Protein 3HF5 (pdb70)

Organism: Pseudomonas reinekei (NCBI:txid395598)

Solvent-accessible surface area: 21986 Å² total; per-residue (Å²): 185,134,124,132,104,22,14,130,34,64,11,12,0,33,0,4,13,20,29,161,112,16,62,108,129,57,2,94,121,27,0,34,56,10,59,116,72,9,84,79,8,40,9,28,67,79,19,28,4,2,25,22,63,20,65,46,96,115,35,81,3,89,83,23,104,18,42,122,3,10,0,1,0,3,2,15,0,57,36,115,113,72,60,81,70,6,66,126,14,113,98,12,107,53,7,56,106,25,3,110,122,0,13,18,68,16,3,5,0,42,15,81,26,27,64,131,126,124,98,98,81,29,18,118,23,59,9,10,0,38,0,3,12,22,15,68,101,20,63,102,127,58,2,94,104,16,0,32,51,8,67,113,68,8,84,74,7,52,11,27,66,68,16,33,3,3,23,22,66,20,67,49,88,127,28,71,7,87,71,23,107,19,43,128,4,9,0,2,1,3,2,14,0,58,38,131,126,73,69,91,62,5,64,127,14,107,82,19,110,54,9,62,92,24,4,113,119,0,16,3,35,20,3,8,0,43,11,79,34,29,86,203,73,112,64,53,26,11,0,32,0,3,11,21,23,164,100,15,67,112,89,60,1,80,91,20,0,28,51,8,68,114,87,9,85,81,9,53,10,25,109,87,16,27,5,2,28,22,66,21,70,48,84,107,10,115,19,36,69,22,107,19,44,133,5,10,0,2,1,3,2,24,0,56,38,138,119,68,75,112,64,6,76,104,13,119,97,15,102,51,10,36,96,23,2,105,125,0,10,18,67,5,3,7,0,42,15,70,36,20,81,124,152,37,52,24,9,0,31,0,4,10,11,19,27,105,10,36,95,75,95,0,78,108,35,0,32,51,9,66,117,87,8,86,82,8,52,12,28,106,83,18,14,2,2,6,17,63,19,73,42,88,114,12,126,13,85,78,20,97,17,38,118,4,9,0,2,1,2,2,30,0,52,37,127,117,68,59,97,73,4,67,130,15,109,101,19,97,52,10,38,98,22,3,106,138,0,12,18,17,4,3,5,0,40,14,73,43,20,115

Foldseek 3Di:
DVVVLQVQFWKKKKFFDWAPPDDLVVLVVLQVVLQVLCPPQFQWDDKDKAFDPDDDQPPVDHGDDPDDTTMMMMTGGNDPVSVVRNVVDPSVVVSVVSVVNTTNDMDMDGDHDDD/DVVVVLQVQFWKKKKFFDWAPPDDLVVLVVLQVVLQVLCPPQFQWDDKDKDFDDDDDCPDPPHGDDPDDTTMMMMTGGNDVVSVVVNVPGVSVVVSVVSVVNTGNDMDMDGDGDDD/DLAWWKKKKFFDWDPPDDLVVLVVLQVVLQVLCPPQFQWPHKDKAFDPDDDQPPVPHGDDPDDTTMMMMTIGSDPVSVVRNVPDPSNVVSVVSVVNTTPDMDMDTDDDDD/DAWWKKKKFFDWDPVDDLVVLVVLQVVLQVLCPPQFQWDHKDKDFDPDDDCPDVPHGDDPDDTGMMMMTIGGDPVSVVRNVPDPSNVVSVVSVVNTTNDMDMDTDDDDD

Radius of gyration: 27.33 Å; Cα contacts (8 Å, |Δi|>4): 936; chains: 4; bounding box: 85×46×42 Å

B-factor: mean 17.56, std 9.24, range [3.86, 61.83]

Nearest PDB structures (foldseek):
  3hf5-assembly2_C  TM=1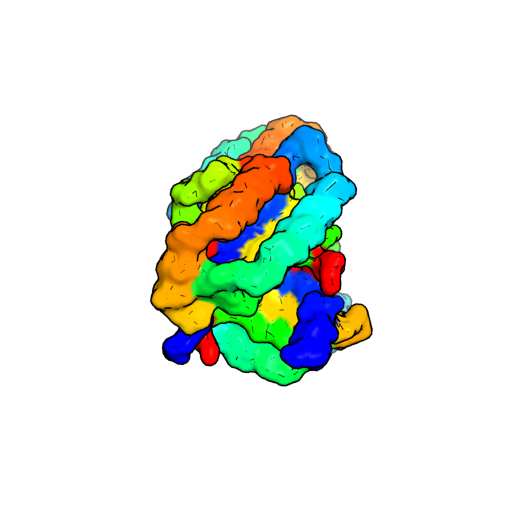.009E+00  e=4.134E-24  Pseudomonas reinekei
  3hfk-assembly1_A  TM=9.813E-01  e=2.871E-22  Pseudomonas reinekei
  3hfk-assembly1_D  TM=1.004E+00  e=9.127E-22  Pseudomonas reinekei
  2ifx-assembly1_A  TM=9.616E-01  e=2.102E-15  Cupriavidus necator
  1r6y-assembly1_A  TM=6.857E-01  e=2.831E-05  Escherichia coli

Sequence (450 aa):
QFEKIEGRRMIRILLYLLLVKPESSMSHEQFRRKECVVHFQMSAGMMPGLHKYEEVRLVAGNPTTDDTTHHVVPYLDVGRIDAIIGECWFASEEEQYQVYMMESSDIIRKKAWFEHGKKYFIGQLKPFVTEEELVPQFEKIEGRMIRIILLYLLLVKPESMSHHEQFRRKKECVVHFQMSAGMMPGLHKYEEVRLLVAGNPTDTHHVPYLDVGRIDAIIGECWFASEEEQYQVYMMESDIIRRKAWFEHGKYFIGQLKPFVTEEELVEGRMIRILLYLLLVKPESMSHEQFRRKKECVVHFQMSAGMMPGLHKKYEVRLVAGNPTDTHVPYLDVGRIDAIGECWFASEEEQQYQVYMMESDIRKAWFEHGKYFIGQLKPFVTEELVGRMIRILLYLLLVKPESMSHHEEQQFRRKECVVHFQQMSAGMMPGLHKYEVRRLVAGNPTDTHVPYLDVGRIDAIIGECWFASEEEQYQVYMESDIIRKAWFEHGKYFIGQLLKPFVTEELV

InterPro domains:
  IPR011008 Dimeric alpha-beta barrel [SSF54909] (1-106)
  IPR018566 4-Methylmuconolactone methyl-isomerase [PF09448] (1-106)

CATH classification: 3.30.70.100

Structure (mmCIF, N/CA/C/O backbone):
data_3HF5
#
_entry.id   3HF5
#
_cell.length_a   81.760
_cell.length_b   84.000
_cell.length_c   150.050
_cell.angle_alpha   90.00
_cell.angle_beta   90.00
_cell.angle_gamma   90.00
#
_symmetry.space_group_name_H-M   'C 2 2 21'
#
loop_
_entity.id
_entity.type
_entity.pdbx_description
1 polymer '4-methylmuconolactone methylisomerase'
2 non-polymer '[(2S)-3-methyl-5-oxo-2,5-dihydrofuran-2-yl]acetic acid'
3 water water
#
loop_
_atom_site.group_PDB
_atom_site.id
_atom_site.type_symbol
_atom_site.label_atom_id
_atom_site.label_alt_id
_atom_site.label_comp_id
_atom_site.label_asym_id
_atom_site.label_entity_id
_atom_site.label_seq_id
_atom_site.pdbx_PDB_ins_code
_atom_site.Cartn_x
_atom_site.Cartn_y
_atom_site.Cartn_z
_atom_site.occupancy
_atom_site.B_iso_or_equiv
_atom_site.auth_seq_id
_atom_site.auth_comp_id
_atom_site.auth_asym_id
_atom_site.auth_atom_id
_atom_site.pdbx_PDB_model_num
ATOM 1 N N . GLN A 1 2 ? 36.366 35.780 16.069 1.00 29.89 -7 GLN A N 1
ATOM 2 C CA . GLN A 1 2 ? 36.272 35.243 14.670 1.00 27.93 -7 GLN A CA 1
ATOM 3 C C . GLN A 1 2 ? 36.313 33.695 14.609 1.00 25.09 -7 GLN A C 1
ATOM 4 O O . GLN A 1 2 ? 35.520 33.124 13.870 1.00 24.76 -7 GLN A O 1
ATOM 10 N N . PHE A 1 3 ? 37.247 33.045 15.325 1.00 22.74 -6 PHE A N 1
ATOM 11 C CA . PHE A 1 3 ? 37.140 31.603 15.610 1.00 20.26 -6 PHE A CA 1
ATOM 12 C C . PHE A 1 3 ? 35.747 31.124 16.038 1.00 18.65 -6 PHE A C 1
ATOM 13 O O . PHE A 1 3 ? 35.202 30.227 15.412 1.00 15.56 -6 PHE A O 1
ATOM 21 N N . GLU A 1 4 ? 35.200 31.670 17.112 1.00 19.28 -5 GLU A N 1
ATOM 22 C CA . GLU A 1 4 ? 33.893 31.236 17.578 1.00 19.64 -5 GLU A CA 1
ATOM 23 C C . GLU A 1 4 ? 32.798 31.444 16.528 1.00 17.73 -5 GLU A C 1
ATOM 24 O O . GLU A 1 4 ? 31.910 30.588 16.323 1.00 16.42 -5 GLU A O 1
ATOM 30 N N . LYS A 1 5 ? 32.880 32.560 15.808 1.00 17.77 -4 LYS A N 1
ATOM 31 C CA . LYS A 1 5 ? 31.955 32.810 14.744 1.00 17.12 -4 LYS A CA 1
ATOM 32 C C . LYS A 1 5 ? 32.011 31.754 13.618 1.00 16.85 -4 LYS A C 1
ATOM 33 O O . LYS A 1 5 ? 30.989 31.278 13.141 1.00 16.83 -4 LYS A O 1
ATOM 39 N N . ILE A 1 6 ? 33.227 31.394 13.177 1.00 15.32 -3 ILE A N 1
ATOM 40 C CA . ILE A 1 6 ? 33.387 30.417 12.105 1.00 14.84 -3 ILE A CA 1
ATOM 41 C C . ILE A 1 6 ? 33.018 29.025 12.594 1.00 12.66 -3 ILE A C 1
ATOM 42 O O . ILE A 1 6 ? 32.373 28.292 11.897 1.00 12.53 -3 ILE A O 1
ATOM 47 N N . GLU A 1 7 ? 33.396 28.742 13.841 1.00 12.63 -2 GLU A N 1
ATOM 48 C CA . GLU A 1 7 ? 32.981 27.491 14.472 1.00 14.38 -2 GLU A CA 1
ATOM 49 C C . GLU A 1 7 ? 31.464 27.342 14.510 1.00 14.13 -2 GLU A C 1
ATOM 50 O O . GLU A 1 7 ? 30.912 26.277 14.222 1.00 13.78 -2 GLU A O 1
ATOM 56 N N . GLY A 1 8 ? 30.763 28.424 14.847 1.00 12.86 -1 GLY A N 1
ATOM 57 C CA . GLY A 1 8 ? 29.312 28.364 14.905 1.00 14.24 -1 GLY A CA 1
ATOM 58 C C . GLY A 1 8 ? 28.627 28.069 13.594 1.00 13.26 -1 GLY A C 1
ATOM 59 O O . GLY A 1 8 ? 27.526 27.546 13.545 1.00 13.60 -1 GLY A O 1
ATOM 60 N N A ARG A 1 9 ? 29.264 28.406 12.459 0.50 13.74 0 ARG A N 1
ATOM 61 N N B ARG A 1 9 ? 29.354 28.412 12.516 0.50 13.22 0 ARG A N 1
ATOM 62 C CA A ARG A 1 9 ? 28.674 28.093 11.153 0.50 14.14 0 ARG A CA 1
ATOM 63 C CA B ARG A 1 9 ? 28.948 28.216 11.137 0.50 13.48 0 ARG A CA 1
ATOM 64 C C A ARG A 1 9 ? 29.077 26.737 10.546 0.50 13.93 0 ARG A C 1
ATOM 65 C C B ARG A 1 9 ? 29.274 26.844 10.507 0.50 13.05 0 ARG A C 1
ATOM 66 O O A ARG A 1 9 ? 28.649 26.391 9.416 0.50 14.48 0 ARG A O 1
ATOM 67 O O B ARG A 1 9 ? 28.994 26.582 9.338 0.50 14.48 0 ARG A O 1
ATOM 82 N N . MET A 1 10 ? 29.871 25.951 11.290 1.00 11.85 1 MET A N 1
ATOM 83 C CA . MET A 1 10 ? 30.222 24.585 10.843 1.00 11.48 1 MET A CA 1
ATOM 84 C C . MET A 1 10 ? 28.992 23.712 10.641 1.00 10.61 1 MET A C 1
ATOM 85 O O . MET A 1 10 ? 27.919 24.080 11.131 1.00 11.69 1 MET A O 1
ATOM 90 N N . ILE A 1 11 ? 29.143 22.546 10.026 1.00 11.08 2 ILE A N 1
ATOM 91 C CA . ILE A 1 11 ? 28.136 21.522 10.019 1.00 10.17 2 ILE A CA 1
ATOM 92 C C . ILE A 1 11 ? 27.941 21.107 11.480 1.00 9.11 2 ILE A C 1
ATOM 93 O O . ILE A 1 11 ? 28.906 20.672 12.119 1.00 10.29 2 ILE A O 1
ATOM 98 N N . ARG A 1 12 ? 26.732 21.210 11.996 1.00 9.37 3 ARG A N 1
ATOM 99 C CA . ARG A 1 12 ? 26.441 20.883 13.401 1.00 9.30 3 ARG A CA 1
ATOM 100 C C . ARG A 1 12 ? 25.258 19.969 13.460 1.00 9.95 3 ARG A C 1
ATOM 101 O O . ARG A 1 12 ? 24.220 20.187 12.769 1.00 12.77 3 ARG A O 1
ATOM 109 N N . ILE A 1 13 ? 25.402 18.931 14.259 1.00 8.34 4 ILE A N 1
ATOM 110 C CA . ILE A 1 13 ? 24.317 17.974 14.494 1.00 8.52 4 ILE A CA 1
ATOM 111 C C . ILE A 1 13 ? 24.083 17.902 15.989 1.00 8.91 4 ILE A C 1
ATOM 112 O O . ILE A 1 13 ? 25.023 17.646 16.738 1.00 9.44 4 ILE A O 1
ATOM 117 N N A LEU A 1 14 ? 22.829 18.102 16.400 0.50 8.40 5 LEU A N 1
ATOM 118 N N B LEU A 1 14 ? 22.868 18.224 16.423 0.50 8.48 5 LEU A N 1
ATOM 119 C CA A LEU A 1 14 ? 22.396 18.148 17.798 0.50 8.25 5 LEU A CA 1
ATOM 120 C CA B LEU A 1 14 ? 22.506 18.120 17.828 0.50 8.31 5 LEU A CA 1
ATOM 121 C C A LEU A 1 14 ? 21.622 16.888 18.104 0.50 9.00 5 LEU A C 1
ATOM 122 C C B LEU A 1 14 ? 21.779 16.784 18.032 0.50 8.68 5 LEU A C 1
ATOM 123 O O A LEU A 1 14 ? 20.667 16.591 17.372 0.50 8.10 5 LEU A O 1
ATOM 124 O O B LEU A 1 14 ? 21.110 16.258 17.131 0.50 7.71 5 LEU A O 1
ATOM 133 N N . TYR A 1 15 ? 21.924 16.213 19.208 1.00 8.74 6 TYR A N 1
ATOM 134 C CA . TYR A 1 15 ? 21.284 14.937 19.506 1.00 9.23 6 TYR A CA 1
ATOM 135 C C . TYR A 1 15 ? 20.566 15.009 20.858 1.00 9.67 6 TYR A C 1
ATOM 136 O O . TYR A 1 15 ? 21.136 15.459 21.874 1.00 10.82 6 TYR A O 1
ATOM 145 N N . LEU A 1 16 ? 19.317 14.507 20.855 1.00 9.03 7 LEU A N 1
ATOM 146 C CA . LEU A 1 16 ? 18.614 14.204 22.138 1.00 10.21 7 LEU A CA 1
ATOM 147 C C . LEU A 1 16 ? 18.888 12.758 22.485 1.00 10.20 7 LEU A C 1
ATOM 148 O O . LEU A 1 16 ? 18.644 11.889 21.624 1.00 11.04 7 LEU A O 1
ATOM 153 N N A LEU A 1 17 ? 19.414 12.506 23.694 0.50 9.22 8 LEU A N 1
ATOM 154 N N B LEU A 1 17 ? 19.340 12.485 23.707 0.50 9.75 8 LEU A N 1
ATOM 155 C CA A LEU A 1 17 ? 19.744 11.141 24.182 0.50 10.17 8 LEU A CA 1
ATOM 156 C CA B LEU A 1 17 ? 19.663 11.099 24.095 0.50 10.79 8 LEU A CA 1
ATOM 157 C C A LEU A 1 17 ? 18.732 10.741 25.251 0.50 10.48 8 LEU A C 1
ATOM 158 C C B LEU A 1 17 ? 18.848 10.681 25.288 0.50 10.80 8 LEU A C 1
ATOM 159 O O A LEU A 1 17 ? 18.412 11.533 26.141 0.50 10.87 8 LEU A O 1
ATOM 160 O O B LEU A 1 17 ? 18.822 11.376 26.312 0.50 9.92 8 LEU A O 1
ATOM 169 N N . VAL A 1 18 ? 18.245 9.506 25.151 1.00 12.06 9 VAL A N 1
ATOM 170 C CA . VAL A 1 18 ? 17.470 8.921 26.266 1.00 13.46 9 VAL A CA 1
ATOM 171 C C . VAL A 1 18 ? 18.271 7.679 26.721 1.00 14.31 9 VAL A C 1
ATOM 172 O O . VAL A 1 18 ? 18.714 6.879 25.915 1.00 13.17 9 VAL A O 1
ATOM 176 N N . LYS A 1 19 ? 18.474 7.506 28.026 1.00 14.20 10 LYS A N 1
ATOM 177 C CA . LYS A 1 19 ? 19.236 6.345 28.515 1.00 14.09 10 LYS A CA 1
ATOM 178 C C . LYS A 1 19 ? 18.434 5.048 28.340 1.00 13.82 10 LYS A C 1
ATOM 179 O O . LYS A 1 19 ? 17.204 5.103 28.242 1.00 13.19 10 LYS A O 1
ATOM 185 N N . PRO A 1 20 ? 19.151 3.920 28.300 1.00 13.77 11 PRO A N 1
ATOM 186 C CA . PRO A 1 20 ? 18.439 2.638 28.316 1.00 15.78 11 PRO A CA 1
ATOM 187 C C . PRO A 1 20 ? 17.537 2.521 29.546 1.00 16.17 11 PRO A C 1
ATOM 188 O O . PRO A 1 20 ? 17.905 2.958 30.644 1.00 14.24 11 PRO A O 1
ATOM 192 N N . GLU A 1 21 ? 16.358 1.980 29.349 1.00 16.58 12 GLU A N 1
ATOM 193 C CA . GLU A 1 21 ? 15.355 1.922 30.400 1.00 18.84 12 GLU A CA 1
ATOM 194 C C . GLU A 1 21 ? 15.905 1.311 31.684 1.00 19.58 12 GLU A C 1
ATOM 195 O O . GLU A 1 21 ? 15.563 1.782 32.794 1.00 22.02 12 GLU A O 1
ATOM 201 N N . SER A 1 22 ? 16.753 0.296 31.521 1.00 18.97 13 SER A N 1
ATOM 202 C CA A SER A 1 22 ? 17.228 -0.411 32.688 0.50 19.49 13 SER A CA 1
ATOM 203 C CA B SER A 1 22 ? 17.325 -0.512 32.579 0.50 19.81 13 SER A CA 1
ATOM 204 C C . SER A 1 22 ? 18.533 0.116 33.258 1.00 19.75 13 SER A C 1
ATOM 205 O O . SER A 1 22 ? 18.935 -0.311 34.315 1.00 20.10 13 SER A O 1
ATOM 210 N N 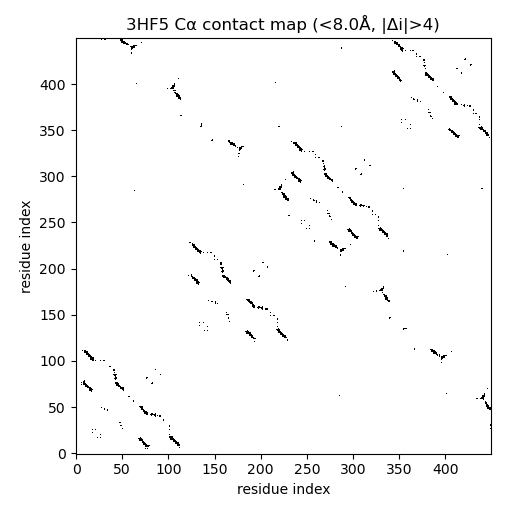. MET A 1 23 ? 19.199 1.062 32.593 1.00 15.49 14 MET A N 1
ATOM 211 C CA . MET A 1 23 ? 20.458 1.600 33.100 1.00 14.30 14 MET A CA 1
ATOM 212 C C . MET A 1 23 ? 20.158 2.656 34.159 1.00 11.80 14 MET A C 1
ATOM 213 O O . MET A 1 23 ? 19.278 3.491 33.985 1.00 13.44 14 MET A O 1
ATOM 218 N N . SER A 1 24 ? 20.919 2.637 35.265 1.00 11.73 15 SER A N 1
ATOM 219 C CA . SER A 1 24 ? 20.695 3.655 36.264 1.00 11.59 15 SER A CA 1
ATOM 220 C C . SER A 1 24 ? 21.148 5.042 35.773 1.00 11.55 15 SER A C 1
ATOM 221 O O . SER A 1 24 ? 22.010 5.150 34.915 1.00 11.10 15 SER A O 1
ATOM 224 N N . HIS A 1 25 ? 20.574 6.071 36.340 1.00 10.79 16 HIS A N 1
ATOM 225 C CA . HIS A 1 25 ? 21.082 7.416 36.078 1.00 11.45 16 HIS A CA 1
ATOM 226 C C . HIS A 1 25 ? 22.538 7.586 36.431 1.00 13.12 16 HIS A C 1
ATOM 227 O O . HIS A 1 25 ? 23.312 8.228 35.669 1.00 14.17 16 HIS A O 1
ATOM 234 N N . GLU A 1 26 ? 22.967 6.950 37.507 1.00 13.92 17 GLU A N 1
ATOM 235 C CA . GLU A 1 26 ? 24.356 7.011 37.990 1.00 15.17 17 GLU A CA 1
ATOM 236 C C . GLU A 1 26 ? 25.280 6.463 36.897 1.00 13.23 17 GLU A C 1
ATOM 237 O O . GLU A 1 26 ? 26.312 7.057 36.569 1.00 14.81 17 GLU A O 1
ATOM 243 N N . GLN A 1 27 ? 24.881 5.345 36.327 1.00 12.69 18 GLN A N 1
ATOM 244 C CA . GLN A 1 27 ? 25.734 4.725 35.327 1.00 12.87 18 GLN A CA 1
ATOM 245 C C . GLN A 1 27 ? 25.692 5.547 34.040 1.00 11.75 18 GLN A C 1
ATOM 246 O O . GLN A 1 27 ? 26.760 5.819 33.469 1.00 13.54 18 GLN A O 1
ATOM 252 N N . PHE A 1 28 ? 24.500 5.948 33.613 1.00 11.34 19 PHE A N 1
ATOM 253 C CA . PHE A 1 28 ? 24.385 6.784 32.393 1.00 11.50 19 PHE A CA 1
ATOM 254 C C . PHE A 1 28 ? 25.290 8.012 32.472 1.00 12.25 19 PHE A C 1
ATOM 255 O O . PHE A 1 28 ? 25.972 8.333 31.462 1.00 11.26 19 PHE A O 1
ATOM 263 N N . ARG A 1 29 ? 25.366 8.694 33.602 1.00 12.04 20 ARG A N 1
ATOM 264 C CA A ARG A 1 29 ? 26.229 9.856 33.669 0.50 13.47 20 ARG A CA 1
ATOM 265 C CA B ARG A 1 29 ? 26.262 9.849 33.733 0.50 13.57 20 ARG A CA 1
ATOM 266 C C . ARG A 1 29 ? 27.694 9.454 33.439 1.00 13.96 20 ARG A C 1
ATOM 267 O O . ARG A 1 29 ? 28.439 10.121 32.705 1.00 13.64 20 ARG A O 1
ATOM 282 N N . LYS A 1 30 ? 28.122 8.355 34.049 1.00 13.04 21 LYS A N 1
ATOM 283 C CA . LYS A 1 30 ? 29.463 7.883 33.853 1.00 13.51 21 LYS A CA 1
ATOM 284 C C . LYS A 1 30 ? 29.731 7.540 32.400 1.00 12.45 21 LYS A C 1
ATOM 285 O O . LYS A 1 30 ? 30.809 7.877 31.875 1.00 13.35 21 LYS A O 1
ATOM 291 N N . GLU A 1 31 ? 28.756 6.941 31.727 1.00 12.60 22 GLU A N 1
ATOM 292 C CA . GLU A 1 31 ? 28.924 6.523 30.307 1.00 13.12 22 GLU A CA 1
ATOM 293 C C . GLU A 1 31 ? 28.954 7.778 29.394 1.00 12.67 22 GLU A C 1
ATOM 294 O O . GLU A 1 31 ? 29.651 7.763 28.394 1.00 12.73 22 GLU A O 1
ATOM 300 N N . CYS A 1 32 ? 28.254 8.837 29.777 1.00 11.62 23 CYS A N 1
ATOM 301 C CA . CYS A 1 32 ? 28.365 10.097 28.987 1.00 11.67 23 CYS A CA 1
ATOM 302 C C . CYS A 1 32 ? 29.778 10.621 29.041 1.00 12.25 23 CYS A C 1
ATOM 303 O O . CYS A 1 32 ? 30.296 11.062 28.009 1.00 11.32 23 CYS A O 1
ATOM 306 N N . VAL A 1 33 ? 30.419 10.620 30.216 1.00 12.44 24 VAL A N 1
ATOM 307 C CA . VAL A 1 33 ? 31.801 11.049 30.392 1.00 12.81 24 VAL A CA 1
ATOM 308 C C . VAL A 1 33 ? 32.725 10.163 29.587 1.00 13.06 24 VAL A C 1
ATOM 309 O O . VAL A 1 33 ? 33.600 10.695 28.869 1.00 14.45 24 VAL A O 1
ATOM 313 N N . VAL A 1 34 ? 32.546 8.845 29.623 1.00 12.88 25 VAL A N 1
ATOM 314 C CA . VAL A 1 34 ? 33.366 7.933 28.808 1.00 14.28 25 VAL A CA 1
ATOM 315 C C . VAL A 1 34 ? 33.177 8.327 27.337 1.00 13.69 25 VAL A C 1
ATOM 316 O O . VAL A 1 34 ? 34.157 8.382 26.585 1.00 13.11 25 VAL A O 1
ATOM 320 N N . HIS A 1 35 ? 31.954 8.625 26.915 1.00 11.50 26 HIS A N 1
ATOM 321 C CA . HIS A 1 35 ? 31.693 8.882 25.503 1.00 12.10 26 HIS A CA 1
ATOM 322 C C . HIS A 1 35 ? 32.397 10.166 25.082 1.00 12.75 26 HIS A C 1
ATOM 323 O O . HIS A 1 35 ? 32.952 10.239 23.946 1.00 12.71 26 HIS A O 1
ATOM 330 N N . PHE A 1 36 ? 32.445 11.159 25.959 1.00 11.81 27 PHE A N 1
ATOM 331 C CA . PHE A 1 36 ? 33.231 12.349 25.653 1.00 13.21 27 PHE A CA 1
ATOM 332 C C . PHE A 1 36 ? 34.711 12.002 25.557 1.00 14.72 27 PHE A C 1
ATOM 333 O O . PHE A 1 36 ? 35.405 12.502 24.640 1.00 13.74 27 PHE A O 1
ATOM 341 N N . GLN A 1 37 ? 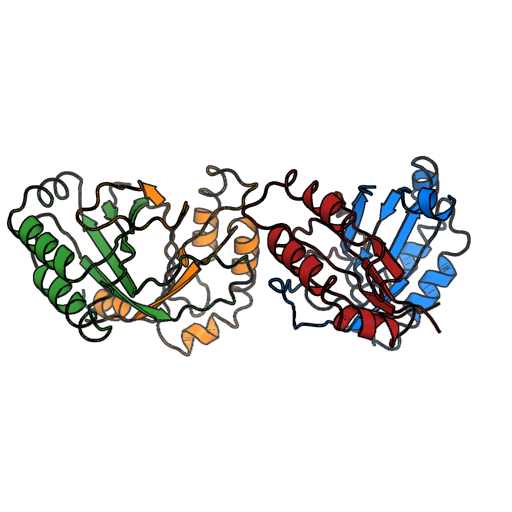35.224 11.226 26.516 1.00 14.63 28 GLN A N 1
ATOM 342 C CA . GLN A 1 37 ? 36.657 10.908 26.485 1.00 14.93 28 GLN A CA 1
ATOM 343 C C . GLN A 1 37 ? 37.013 10.196 25.185 1.00 15.76 28 GLN A C 1
ATOM 344 O O . GLN A 1 37 ? 38.104 10.451 24.625 1.00 16.27 28 GLN A O 1
ATOM 350 N N . MET A 1 38 ? 36.130 9.340 24.700 1.00 14.38 29 MET A N 1
ATOM 351 C CA . MET A 1 38 ? 36.342 8.568 23.483 1.00 16.73 29 MET A CA 1
ATOM 352 C C . MET A 1 38 ? 36.346 9.437 22.247 1.00 17.67 29 MET A C 1
ATOM 353 O O . MET A 1 38 ? 36.897 9.047 21.213 1.00 19.80 29 MET A O 1
ATOM 358 N N . SER A 1 39 ? 35.74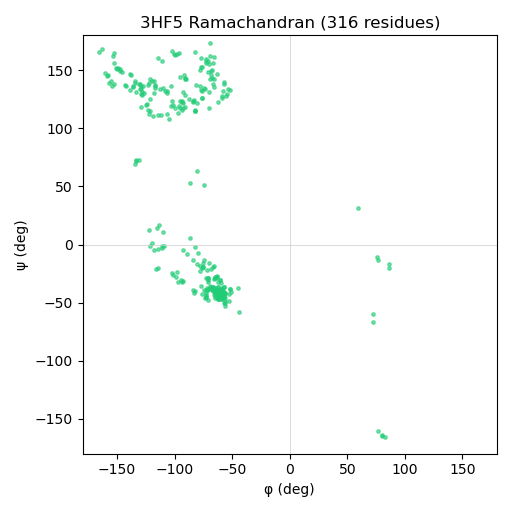4 10.623 22.356 1.00 16.80 30 SER A N 1
ATOM 359 C CA . SER A 1 39 ? 35.640 11.510 21.207 1.00 16.06 30 SER A CA 1
ATOM 360 C C . SER A 1 39 ? 36.999 12.165 20.937 1.00 17.59 30 SER A C 1
ATOM 361 O O . SER A 1 39 ? 37.172 12.734 19.840 1.00 16.90 30 SER A O 1
ATOM 364 N N . ALA A 1 40 ? 37.908 12.185 21.918 1.00 17.87 31 ALA A N 1
ATOM 365 C CA . ALA A 1 40 ? 39.191 12.876 21.759 1.00 18.32 31 ALA A CA 1
ATOM 366 C C . ALA A 1 40 ? 39.942 12.291 20.574 1.00 19.24 31 ALA A C 1
ATOM 367 O O . ALA A 1 40 ? 40.115 11.071 20.448 1.00 19.88 31 ALA A O 1
ATOM 369 N N . GLY A 1 41 ? 40.362 13.198 19.683 1.00 17.71 32 GLY A N 1
ATOM 370 C CA . GLY A 1 41 ? 41.175 12.805 18.548 1.00 19.77 32 GLY A CA 1
ATOM 371 C C . GLY A 1 41 ? 40.444 12.104 17.422 1.00 19.13 32 GLY A C 1
ATOM 372 O O . GLY A 1 41 ? 41.081 11.612 16.491 1.00 21.78 32 GLY A O 1
ATOM 373 N N A MET A 1 42 ? 39.102 12.068 17.487 0.50 17.46 33 MET A N 1
ATOM 374 N N B MET A 1 42 ? 39.111 12.070 17.495 0.50 18.42 33 MET A N 1
ATOM 375 C CA A MET A 1 42 ? 38.207 11.427 16.511 0.50 16.69 33 MET A CA 1
ATOM 376 C CA B MET A 1 42 ? 38.299 11.418 16.496 0.50 18.58 33 MET A CA 1
ATOM 377 C C A MET A 1 42 ? 38.454 12.023 15.104 0.50 17.87 33 MET A C 1
ATOM 378 C C B MET A 1 42 ? 38.568 12.045 15.132 0.50 18.63 33 MET A C 1
ATOM 379 O O A MET A 1 42 ? 38.216 13.207 14.898 0.50 16.36 33 MET A O 1
ATOM 380 O O B MET A 1 42 ? 38.420 13.268 14.980 0.50 17.34 33 MET A O 1
ATOM 389 N N . PRO A 1 43 ? 38.945 11.215 14.138 1.00 18.55 34 PRO A N 1
ATOM 390 C CA . PRO A 1 43 ? 39.133 11.713 12.763 1.00 18.48 34 PRO A CA 1
ATOM 391 C C . PRO A 1 43 ? 37.905 12.462 12.231 1.00 15.92 34 PRO A C 1
ATOM 392 O O . PRO A 1 43 ? 36.775 11.968 12.320 1.00 16.56 34 PRO A O 1
ATOM 396 N N . GLY A 1 44 ? 38.150 13.659 11.702 1.00 14.41 35 GLY A N 1
ATOM 397 C CA . GLY A 1 44 ? 37.090 14.432 11.061 1.00 13.57 35 GLY A CA 1
ATOM 398 C C . GLY A 1 44 ? 36.252 15.312 11.968 1.00 12.08 35 GLY A C 1
ATOM 399 O O . GLY A 1 44 ? 35.555 16.213 11.454 1.00 11.81 35 GLY A O 1
ATOM 400 N N . LEU A 1 45 ? 36.309 15.048 13.271 1.00 11.29 36 LEU A N 1
ATOM 401 C CA . LEU A 1 45 ? 35.428 15.764 14.221 1.00 9.59 36 LEU A CA 1
ATOM 402 C C . LEU A 1 45 ? 36.127 16.998 14.716 1.00 10.75 36 LEU A C 1
ATOM 403 O O . LEU A 1 45 ? 37.277 16.933 15.215 1.00 12.68 36 LEU A O 1
ATOM 408 N N . HIS A 1 46 ? 35.485 18.158 14.642 1.00 8.48 37 HIS A N 1
ATOM 409 C CA . HIS A 1 46 ? 36.057 19.327 15.220 1.00 7.58 37 HIS A CA 1
ATOM 410 C C . HIS A 1 46 ? 35.775 19.466 16.705 1.00 9.12 37 HIS A C 1
ATOM 411 O O . HIS A 1 46 ? 36.624 19.938 17.437 1.00 11.77 37 HIS A O 1
ATOM 418 N N . LYS A 1 47 ? 34.566 19.122 17.146 1.00 9.09 38 LYS A N 1
ATOM 419 C CA . LYS A 1 47 ? 34.162 19.316 18.573 1.00 9.55 38 LYS A CA 1
ATOM 420 C C . LYS A 1 47 ? 33.022 18.375 18.835 1.00 9.08 38 LYS A C 1
ATOM 421 O O . LYS A 1 47 ? 32.156 18.143 17.983 1.00 8.41 38 LYS A O 1
ATOM 427 N N . TYR A 1 48 ? 32.999 17.851 20.070 1.00 9.23 39 TYR A N 1
ATOM 428 C CA . TYR A 1 48 ? 31.885 17.091 20.617 1.00 8.59 39 TYR A CA 1
ATOM 429 C C . TYR A 1 48 ? 31.592 17.692 21.974 1.00 9.45 39 TYR A C 1
ATOM 430 O O . TYR A 1 48 ? 32.501 18.016 22.747 1.00 11.29 39 TYR A O 1
ATOM 439 N N A GLU A 1 49 ? 30.306 17.773 22.314 0.50 8.22 40 GLU A N 1
ATOM 440 N N B GLU A 1 49 ? 30.288 17.866 22.267 0.50 8.39 40 GLU A N 1
ATOM 441 C CA A GLU A 1 49 ? 29.910 18.189 23.645 0.50 9.02 40 GLU A CA 1
ATOM 442 C CA B GLU A 1 49 ? 29.754 18.254 23.595 0.50 9.26 40 GLU A CA 1
ATOM 443 C C A GLU A 1 49 ? 28.742 17.312 24.045 0.50 8.38 40 GLU A C 1
ATOM 444 C C B GLU A 1 49 ? 28.719 17.230 24.026 0.50 8.52 40 GLU A C 1
ATOM 445 O O A GLU A 1 49 ? 27.868 16.998 23.228 0.50 8.50 40 GLU A O 1
ATOM 446 O O B GLU A 1 49 ? 27.892 16.751 23.225 0.50 8.64 40 GLU A O 1
ATOM 457 N N . VAL A 1 50 ? 28.712 16.925 25.327 1.00 9.00 41 VAL A N 1
ATOM 458 C CA . VAL A 1 50 ? 27.591 16.191 25.913 1.00 9.51 41 VAL A CA 1
ATOM 459 C C . VAL A 1 50 ? 27.301 16.780 27.276 1.00 8.36 41 VAL A C 1
ATOM 460 O O . VAL A 1 50 ? 28.188 17.132 28.049 1.00 9.61 41 VAL A O 1
ATOM 464 N N . ARG A 1 51 ? 26.001 16.926 27.500 1.00 9.17 42 ARG A N 1
ATOM 465 C CA . ARG A 1 51 ? 25.510 17.555 28.734 1.00 8.99 42 ARG A CA 1
ATOM 466 C C . ARG A 1 51 ? 24.322 16.777 29.226 1.00 9.17 42 ARG A C 1
ATOM 467 O O . ARG A 1 51 ? 23.573 16.219 28.462 1.00 9.97 42 ARG A O 1
ATOM 475 N N . LEU A 1 52 ? 24.162 16.709 30.571 1.00 10.25 43 LEU A N 1
ATOM 476 C CA . LEU A 1 52 ? 22.931 16.125 31.128 1.00 11.38 43 LEU A CA 1
ATOM 477 C C . LEU A 1 52 ? 21.752 17.098 31.055 1.00 10.14 43 LEU A C 1
ATOM 478 O O . LEU A 1 52 ? 21.996 18.304 31.064 1.00 11.52 43 LEU A O 1
ATOM 483 N N . VAL A 1 53 ? 20.528 16.604 30.931 1.00 10.40 44 VAL A N 1
ATOM 484 C CA . VAL A 1 53 ? 19.343 17.431 31.167 1.00 11.27 44 VAL A CA 1
ATOM 485 C C . VAL A 1 53 ? 19.121 17.453 32.696 1.00 13.39 44 VAL A C 1
ATOM 486 O O . VAL A 1 53 ? 18.873 16.375 33.285 1.00 16.04 44 VAL A O 1
ATOM 490 N N . ALA A 1 54 ? 19.251 18.618 33.325 1.00 13.48 45 ALA A N 1
ATOM 491 C CA . ALA A 1 54 ? 19.155 18.761 34.806 1.00 15.56 45 ALA A CA 1
ATOM 492 C C . ALA A 1 54 ? 17.806 19.229 35.165 1.00 18.18 45 ALA A C 1
ATOM 493 O O . ALA A 1 54 ? 17.375 19.021 36.343 1.00 20.66 45 ALA A O 1
ATOM 495 N N . GLY A 1 55 ? 17.145 19.949 34.287 1.00 17.70 46 GLY A N 1
ATOM 496 C CA . GLY A 1 55 ? 15.811 20.429 34.632 1.00 18.98 46 GLY A CA 1
ATOM 497 C C . GLY A 1 55 ? 14.908 20.649 33.445 1.00 18.38 46 GLY A C 1
ATOM 498 O O . GLY A 1 55 ? 15.357 20.858 32.282 1.00 15.32 46 GLY A O 1
ATOM 499 N N . ASN A 1 56 ? 13.627 20.596 33.722 1.00 19.75 47 ASN A N 1
ATOM 500 C CA . ASN A 1 56 ? 12.602 20.668 32.721 1.00 22.27 47 ASN A CA 1
ATOM 501 C C . ASN A 1 56 ? 11.546 21.703 33.121 1.00 23.38 47 ASN A C 1
ATOM 502 O O . ASN A 1 56 ? 10.431 21.305 33.500 1.00 23.95 47 ASN A O 1
ATOM 507 N N . PRO A 1 57 ? 11.880 23.000 33.044 1.00 24.38 48 PRO A N 1
ATOM 508 C CA . PRO A 1 57 ? 10.904 23.996 33.547 1.00 26.36 48 PRO A CA 1
ATOM 509 C C . PRO A 1 57 ? 9.659 23.964 32.656 1.00 28.71 48 PRO A C 1
ATOM 510 O O . PRO A 1 57 ? 9.757 23.877 31.440 1.00 28.69 48 PRO A O 1
ATOM 514 N N A THR A 1 58 ? 8.530 23.793 33.340 0.50 30.37 49 THR A N 1
ATOM 515 N N B THR A 1 58 ? 8.483 24.214 33.233 0.50 30.06 49 THR A N 1
ATOM 516 C CA A THR A 1 58 ? 7.292 23.273 32.774 0.50 31.87 49 THR A CA 1
ATOM 517 C CA B THR A 1 58 ? 7.257 24.211 32.414 0.50 31.25 49 THR A CA 1
ATOM 518 C C A THR A 1 58 ? 6.356 24.455 32.633 0.50 32.79 49 THR A C 1
ATOM 519 C C B THR A 1 58 ? 6.499 25.545 32.315 0.50 32.07 49 THR A C 1
ATOM 520 O O A THR A 1 58 ? 5.350 24.416 31.914 0.50 32.77 49 THR A O 1
ATOM 521 O O B THR A 1 58 ? 5.442 25.608 31.685 0.50 32.57 49 THR A O 1
ATOM 528 N N A ASP A 1 59 ? 6.743 25.519 33.325 0.50 33.67 50 ASP A N 1
ATOM 529 N N B ASP A 1 59 ? 7.017 26.610 32.921 0.50 32.71 50 ASP A N 1
ATOM 530 C CA A ASP A 1 59 ? 5.990 26.748 33.418 0.50 34.22 50 ASP A CA 1
ATOM 531 C CA B ASP A 1 59 ? 6.313 27.901 32.834 0.50 33.95 50 ASP A CA 1
ATOM 532 C C A ASP A 1 59 ? 6.349 27.655 32.244 0.50 34.37 50 ASP A C 1
ATOM 533 C C B ASP A 1 59 ? 6.745 28.711 31.604 0.50 33.51 50 ASP A C 1
ATOM 534 O O A ASP A 1 59 ? 7.118 28.612 32.404 0.50 34.60 50 ASP A O 1
ATOM 535 O O B ASP A 1 59 ? 7.245 29.831 31.734 0.50 34.31 50 ASP A O 1
ATOM 544 N N A THR A 1 60 ? 5.829 27.356 31.057 0.50 33.65 51 THR A N 1
ATOM 545 N N B THR A 1 60 ? 6.524 28.143 30.421 0.50 33.52 51 THR A N 1
ATOM 546 C CA A THR A 1 60 ? 6.170 28.188 29.912 0.50 33.19 51 THR A CA 1
ATOM 547 C CA B THR A 1 60 ? 7.026 28.716 29.160 0.50 32.92 51 THR A CA 1
ATOM 548 C C A THR A 1 60 ? 5.119 29.256 29.577 0.50 32.50 51 THR A C 1
ATOM 549 C C B THR A 1 60 ? 6.435 30.093 28.766 0.50 32.61 51 THR A C 1
ATOM 550 O O A THR A 1 60 ? 3.922 29.072 29.799 0.50 33.43 51 THR A O 1
ATOM 551 O O B THR A 1 60 ? 7.132 30.925 28.197 0.50 32.83 51 THR A O 1
ATOM 558 N N A HIS A 1 61 ? 5.622 30.381 29.084 0.50 31.68 52 HIS A N 1
ATOM 559 N N B HIS A 1 61 ? 5.163 30.341 29.065 0.50 31.79 52 HIS A N 1
ATOM 560 C CA A HIS A 1 61 ? 4.865 31.506 28.552 0.50 29.90 52 HIS A CA 1
ATOM 561 C CA B HIS A 1 61 ? 4.525 31.602 28.649 0.50 30.34 52 HIS A CA 1
ATOM 562 C C A HIS A 1 61 ? 4.130 31.072 27.279 0.50 29.05 52 HIS A C 1
ATOM 563 C C B HIS A 1 61 ? 4.098 31.525 27.179 0.50 29.22 52 HIS A C 1
ATOM 564 O O A HIS A 1 61 ? 2.955 31.383 27.047 0.50 29.06 52 HIS A O 1
ATOM 565 O O B HIS A 1 61 ? 3.454 32.422 26.659 0.50 28.96 52 HIS A O 1
ATOM 578 N N A VAL A 1 62 ? 4.876 30.346 26.462 0.50 27.44 53 VAL A N 1
ATOM 579 N N B VAL A 1 62 ? 4.526 30.469 26.506 0.50 27.48 53 VAL A N 1
ATOM 580 C CA A VAL A 1 62 ? 4.442 29.792 25.199 0.50 25.71 53 VAL A CA 1
ATOM 581 C CA B VAL A 1 62 ? 3.946 30.075 25.241 0.50 26.10 53 VAL A CA 1
ATOM 582 C C A VAL A 1 62 ? 3.828 28.402 25.466 0.50 24.05 53 VAL A C 1
ATOM 583 C C B VAL A 1 62 ? 3.731 28.575 25.441 0.50 24.29 53 VAL A C 1
ATOM 584 O O A VAL A 1 62 ? 4.242 27.721 26.415 0.50 22.85 53 VAL A O 1
ATOM 585 O O B VAL A 1 62 ? 4.339 27.982 26.337 0.50 24.04 53 VAL A O 1
ATOM 592 N N . PRO A 1 63 ? 2.836 27.953 24.651 1.00 23.30 54 PRO A N 1
ATOM 593 C CA . PRO A 1 63 ? 2.384 26.585 24.936 1.00 21.73 54 PRO A CA 1
ATOM 594 C C . PRO A 1 63 ? 3.503 25.539 25.052 1.00 22.36 54 PRO A C 1
ATOM 595 O O . PRO A 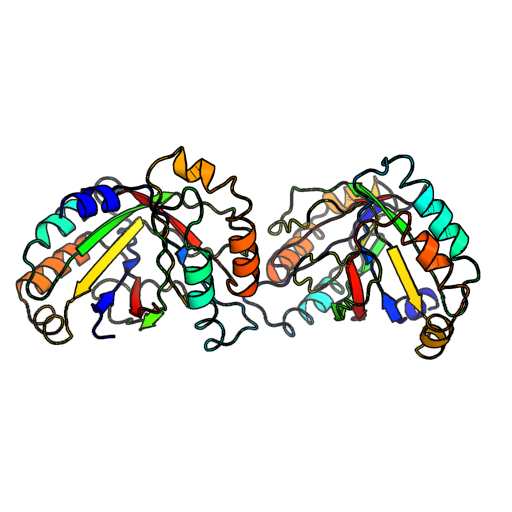1 63 ? 4.505 25.555 24.283 1.00 19.48 54 PRO A O 1
ATOM 599 N N . TYR A 1 64 ? 3.402 24.671 26.048 1.00 22.68 55 TYR A N 1
ATOM 600 C CA . TYR A 1 64 ? 4.493 23.782 26.374 1.00 23.42 55 TYR A CA 1
ATOM 601 C C . TYR A 1 64 ? 4.536 22.623 25.393 1.00 23.61 55 TYR A C 1
ATOM 602 O O . TYR A 1 64 ? 3.494 22.066 25.039 1.00 25.37 55 TYR A O 1
ATOM 611 N N . LEU A 1 65 ? 5.729 22.243 24.912 1.00 21.90 56 LEU A N 1
ATOM 612 C CA . LEU A 1 65 ? 5.866 21.067 24.055 1.00 22.09 56 LEU A CA 1
ATOM 61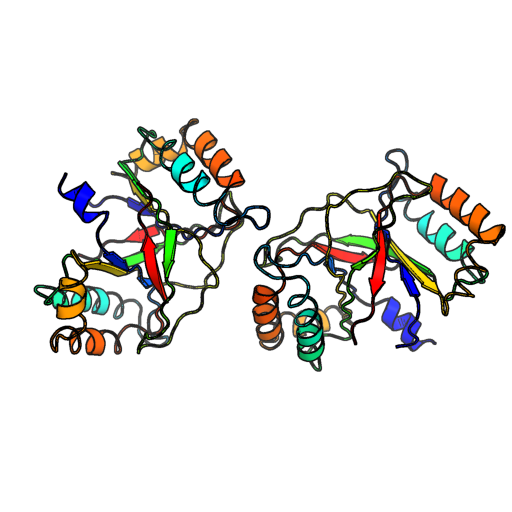3 C C . LEU A 1 65 ? 6.389 19.892 24.889 1.00 22.19 56 LEU A C 1
ATOM 614 O O . LEU A 1 65 ? 7.497 19.955 25.435 1.00 24.08 56 LEU A O 1
ATOM 619 N N . ASP A 1 66 ? 5.628 18.808 24.954 1.00 25.75 57 ASP A N 1
ATOM 620 C CA . ASP A 1 66 ? 6.030 17.629 25.727 1.00 25.98 57 ASP A CA 1
ATOM 621 C C . ASP A 1 66 ? 6.702 16.688 24.750 1.00 25.46 57 ASP A C 1
ATOM 622 O O . ASP A 1 66 ? 6.145 16.335 23.732 1.00 26.14 57 ASP A O 1
ATOM 627 N N . VAL A 1 67 ? 7.935 16.328 25.053 1.00 24.82 58 VAL A N 1
ATOM 628 C CA . VAL A 1 67 ? 8.684 15.397 24.225 1.00 24.58 58 VAL A CA 1
ATOM 629 C C . VAL A 1 67 ? 9.106 14.202 25.066 1.00 25.24 58 VAL A C 1
ATOM 630 O O . VAL A 1 67 ? 9.961 13.420 24.669 1.00 26.64 58 VAL A O 1
ATOM 634 N N . GLY A 1 68 ? 8.528 14.082 26.252 1.00 24.77 59 GLY A N 1
ATOM 635 C CA . GLY A 1 68 ? 8.932 12.975 27.125 1.00 24.03 59 GLY A CA 1
ATOM 636 C C . GLY A 1 68 ? 10.231 13.313 27.825 1.00 22.93 59 GLY A C 1
ATOM 637 O O . GLY A 1 68 ? 10.646 14.492 27.878 1.00 24.70 59 GLY A O 1
ATOM 638 N N . ARG A 1 69 ? 10.870 12.300 28.391 1.00 20.91 60 ARG A N 1
ATOM 639 C CA . ARG A 1 69 ? 12.057 12.516 29.215 1.00 20.25 60 ARG A CA 1
ATOM 640 C C . ARG A 1 69 ? 13.274 12.382 28.320 1.00 19.27 60 ARG A C 1
ATOM 641 O O . ARG A 1 69 ? 13.505 11.365 27.651 1.00 20.28 60 ARG A O 1
ATOM 649 N N . ILE A 1 70 ? 14.072 13.450 28.282 1.00 15.00 61 ILE A N 1
ATOM 650 C CA . ILE A 1 70 ? 15.356 13.404 27.590 1.00 13.75 61 ILE A CA 1
ATOM 651 C C . ILE A 1 70 ? 16.382 13.465 28.677 1.00 11.86 61 ILE A C 1
ATOM 652 O O . ILE A 1 70 ? 16.319 14.323 29.572 1.00 13.84 61 ILE A O 1
ATOM 657 N N . ASP A 1 71 ? 17.384 12.605 28.567 1.00 11.07 62 ASP A N 1
ATOM 658 C CA . ASP A 1 71 ? 18.420 12.519 29.603 1.00 10.56 62 ASP A CA 1
ATOM 659 C C . ASP A 1 71 ? 19.712 13.285 29.363 1.00 10.03 62 ASP A C 1
ATOM 660 O O . ASP A 1 71 ? 20.341 13.743 30.317 1.00 11.12 62 ASP A O 1
ATOM 665 N N . ALA A 1 72 ? 20.111 13.409 28.068 1.00 9.78 63 ALA A N 1
ATOM 666 C CA . ALA A 1 72 ? 21.303 14.183 27.776 1.00 8.68 63 ALA A CA 1
ATOM 667 C C . ALA A 1 72 ? 21.140 14.774 26.377 1.00 8.12 63 ALA A C 1
ATOM 668 O O . ALA A 1 72 ? 20.284 14.386 25.582 1.00 8.82 63 ALA A O 1
ATOM 670 N N A ILE A 1 73 ? 22.031 15.713 26.088 0.50 8.36 64 ILE A N 1
ATOM 671 N N B ILE A 1 73 ? 21.973 15.792 26.150 0.50 8.35 64 ILE A N 1
ATOM 672 C CA A ILE A 1 73 ? 22.065 16.422 24.805 0.50 8.66 64 ILE A CA 1
ATOM 673 C CA B ILE A 1 73 ? 22.131 16.476 24.864 0.50 8.24 64 ILE A CA 1
ATOM 674 C C A ILE A 1 73 ? 23.483 16.395 24.308 0.50 7.34 64 ILE A C 1
ATOM 675 C C B ILE A 1 73 ? 23.550 16.236 24.359 0.50 6.96 64 ILE A C 1
ATOM 676 O O A ILE A 1 73 ? 24.383 16.873 25.017 0.50 7.52 64 ILE A O 1
ATOM 677 O O B ILE A 1 73 ? 24.536 16.378 25.095 0.50 7.61 64 ILE A O 1
ATOM 686 N N . GLY A 1 74 ? 23.667 15.856 23.090 1.00 7.99 65 GLY A N 1
ATOM 687 C CA . GLY A 1 74 ? 25.014 15.770 22.469 1.00 8.88 65 GLY A CA 1
ATOM 688 C C . GLY A 1 74 ? 25.067 16.704 21.304 1.00 7.82 65 GLY A C 1
ATOM 689 O O . GLY A 1 74 ? 24.045 17.077 20.748 1.00 8.63 65 GLY A O 1
ATOM 690 N N . GLU A 1 75 ? 26.284 17.051 20.879 1.00 7.65 66 GLU A N 1
ATOM 691 C CA . GLU A 1 75 ? 26.387 17.891 19.673 1.00 7.65 66 GLU A CA 1
ATOM 692 C C . GLU A 1 75 ? 27.749 17.686 19.059 1.00 7.26 66 GLU A C 1
ATOM 693 O O . GLU A 1 75 ? 28.762 17.600 19.794 1.00 8.52 66 GLU A O 1
ATOM 699 N N . CYS A 1 76 ? 27.774 17.598 17.735 1.00 7.19 67 CYS A N 1
ATOM 700 C CA . CYS A 1 76 ? 28.993 17.449 16.948 1.00 8.24 67 CYS A CA 1
ATOM 701 C C . CYS A 1 76 ? 29.116 18.586 15.983 1.00 7.49 67 CYS A C 1
ATOM 702 O O . CYS A 1 76 ? 28.146 19.005 15.393 1.00 8.26 67 CYS A O 1
ATOM 705 N N . TRP A 1 77 ? 30.363 19.035 15.799 1.00 7.97 68 TRP A N 1
ATOM 706 C CA . TRP A 1 77 ? 30.764 20.072 14.817 1.00 7.09 68 TRP A CA 1
ATOM 707 C C . TRP A 1 77 ? 31.725 19.432 13.813 1.00 8.47 68 TRP A C 1
ATOM 708 O O . TRP A 1 77 ? 32.733 18.781 14.253 1.00 9.26 68 TRP A O 1
ATOM 719 N N . PHE A 1 78 ? 31.519 19.691 12.531 1.00 8.01 69 PHE A N 1
ATOM 720 C CA . PHE A 1 78 ? 32.457 19.229 11.467 1.00 8.51 69 PHE A CA 1
ATOM 721 C C . PHE A 1 78 ? 32.782 20.424 10.654 1.00 8.04 69 PHE A C 1
ATOM 722 O O . PHE A 1 78 ? 31.908 21.192 10.238 1.00 9.16 69 PHE A O 1
ATOM 730 N N . ALA A 1 79 ? 34.086 20.627 10.419 1.00 8.49 70 ALA A N 1
ATOM 731 C CA . ALA A 1 79 ? 34.556 21.846 9.773 1.00 8.69 70 ALA A CA 1
ATOM 732 C C . ALA A 1 79 ? 34.309 21.930 8.275 1.00 10.97 70 ALA A C 1
ATOM 733 O O . ALA A 1 79 ? 34.351 23.043 7.724 1.00 13.65 70 ALA A O 1
ATOM 735 N N . SER A 1 80 ? 34.011 20.809 7.655 1.00 11.95 71 SER A N 1
ATOM 736 C CA . SER A 1 80 ? 33.786 20.795 6.198 1.00 13.05 71 SER A CA 1
ATOM 737 C C . SER A 1 80 ? 33.110 19.511 5.806 1.00 14.19 71 SER A C 1
ATOM 738 O O . SER A 1 80 ? 33.055 18.534 6.585 1.00 12.50 71 SER A O 1
ATOM 741 N N A GLU A 1 81 ? 32.611 19.452 4.568 0.50 15.63 72 GLU A N 1
ATOM 742 N N B GLU A 1 81 ? 32.657 19.498 4.560 0.50 15.10 72 GLU A N 1
ATOM 743 C CA A GLU A 1 81 ? 32.056 18.190 4.075 0.50 16.85 72 GLU A CA 1
ATOM 744 C CA B GLU A 1 81 ? 32.093 18.310 3.976 0.50 16.14 72 GLU A CA 1
ATOM 745 C C A GLU A 1 81 ? 33.136 17.104 4.005 0.50 16.17 72 GLU A C 1
ATOM 746 C C B GLU A 1 81 ? 33.107 17.161 3.957 0.50 15.71 72 GLU A C 1
ATOM 747 O O A GLU A 1 81 ? 32.862 15.944 4.345 0.50 16.57 72 GLU A O 1
ATOM 748 O O B GLU A 1 81 ? 32.756 16.027 4.316 0.50 16.38 72 GLU A O 1
ATOM 759 N N . GLU A 1 82 ? 34.353 17.461 3.599 1.00 16.88 73 GLU A N 1
ATOM 760 C CA . GLU A 1 82 ? 35.425 16.439 3.508 1.00 15.54 73 GLU A CA 1
ATOM 761 C C . GLU A 1 82 ? 35.718 15.844 4.904 1.00 15.65 73 GLU A C 1
ATOM 762 O O . GLU A 1 82 ? 35.994 14.656 5.036 1.00 15.36 73 GLU A O 1
ATOM 768 N N . GLN A 1 83 ? 35.635 16.674 5.928 1.00 14.60 74 GLN A N 1
ATOM 769 C CA . GLN A 1 83 ? 35.957 16.208 7.273 1.00 14.21 74 GLN A CA 1
ATOM 770 C C . GLN A 1 83 ? 34.842 15.333 7.784 1.00 14.53 74 GLN A C 1
ATOM 771 O O . GLN A 1 83 ? 35.097 14.316 8.417 1.00 13.41 74 GLN A O 1
ATOM 777 N N . TYR A 1 84 ? 33.600 15.695 7.499 1.00 13.04 75 TYR A N 1
ATOM 778 C CA . TYR A 1 84 ? 32.495 14.878 7.845 1.00 16.19 75 TYR A CA 1
ATOM 779 C C . TYR A 1 84 ? 32.667 13.505 7.212 1.00 16.85 75 TYR A C 1
ATOM 780 O O . TYR A 1 84 ? 32.444 12.507 7.868 1.00 16.17 75 TYR A O 1
ATOM 789 N N . GLN A 1 85 ? 33.119 13.480 5.950 1.00 16.68 76 GLN A N 1
ATOM 790 C CA . GLN A 1 85 ? 33.365 12.168 5.289 1.00 17.34 76 GLN A CA 1
ATOM 791 C C . GLN A 1 85 ? 34.490 11.352 5.922 1.00 15.65 76 GLN A C 1
ATOM 792 O O . GLN A 1 85 ? 34.322 10.156 6.080 1.00 17.86 76 GLN A O 1
ATOM 798 N N . VAL A 1 86 ? 35.589 11.973 6.336 1.00 15.92 77 VAL A N 1
ATOM 799 C CA . VAL A 1 86 ? 36.664 11.312 7.042 1.00 17.16 77 VAL A CA 1
ATOM 800 C C . VAL A 1 86 ? 36.055 10.637 8.305 1.00 17.50 77 VAL A C 1
ATOM 801 O O . VAL A 1 86 ? 36.270 9.455 8.556 1.00 18.82 77 VAL A O 1
ATOM 805 N N . TYR A 1 87 ? 35.294 11.411 9.072 1.00 16.34 78 TYR A N 1
ATOM 806 C CA . TYR A 1 87 ? 34.558 10.862 10.222 1.00 16.78 78 TYR A CA 1
ATOM 807 C C . TYR A 1 87 ? 33.636 9.725 9.859 1.00 17.32 78 TYR A C 1
ATOM 808 O O . TYR A 1 87 ? 33.725 8.664 10.488 1.00 18.58 78 TYR A O 1
ATOM 817 N N . MET A 1 88 ? 32.751 9.901 8.891 1.00 17.81 79 MET A N 1
ATOM 818 C CA A MET A 1 88 ? 31.821 8.839 8.497 0.50 20.76 79 MET A CA 1
ATOM 819 C CA B MET A 1 88 ? 31.831 8.835 8.479 0.50 20.88 79 MET A CA 1
ATOM 820 C C . MET A 1 88 ? 32.526 7.544 8.072 1.00 22.27 79 MET A C 1
ATOM 821 O O . MET A 1 88 ? 31.975 6.445 8.258 1.00 23.38 79 MET A O 1
ATOM 830 N N . GLU A 1 89 ? 33.732 7.653 7.518 1.00 23.29 80 GLU A N 1
ATOM 831 C CA . GLU A 1 89 ? 34.443 6.443 7.071 1.00 25.64 80 GLU A CA 1
ATOM 832 C C . GLU A 1 89 ? 35.324 5.807 8.143 1.00 26.12 80 GLU A C 1
ATOM 833 O O . GLU A 1 89 ? 35.800 4.688 7.951 1.00 27.04 80 GLU A O 1
ATOM 839 N N A SER A 1 90 ? 35.543 6.511 9.246 0.50 25.44 81 SER A N 1
ATOM 840 N N B SER A 1 90 ? 35.526 6.495 9.269 0.50 26.00 81 SER A N 1
ATOM 841 C CA A SER A 1 90 ? 36.508 6.098 10.234 0.50 25.50 81 SER A CA 1
ATOM 842 C CA B SER A 1 90 ? 36.535 6.106 10.250 0.50 26.69 81 SER A CA 1
ATOM 843 C C A SER A 1 90 ? 36.086 4.864 11.042 0.50 26.15 81 SER A C 1
ATOM 844 C C B SER A 1 90 ? 36.176 4.948 11.191 0.50 26.77 81 SER A C 1
ATOM 845 O O A SER A 1 90 ? 34.936 4.749 11.499 0.50 25.83 81 SER A O 1
ATOM 846 O O B SER A 1 90 ? 35.177 4.974 11.917 0.50 26.33 81 SER A O 1
ATOM 851 N N . ASP A 1 91 ? 37.034 3.936 11.190 1.00 27.37 82 ASP A N 1
ATOM 852 C CA . ASP A 1 91 ? 36.894 2.802 12.109 1.00 28.40 82 ASP A CA 1
ATOM 853 C C . ASP A 1 91 ? 36.765 3.258 13.547 1.00 27.18 82 ASP A C 1
ATOM 854 O O . ASP A 1 91 ? 36.040 2.638 14.325 1.00 27.30 82 ASP A O 1
ATOM 859 N N A ILE A 1 92 ? 37.477 4.337 13.874 0.50 26.01 83 ILE A N 1
ATOM 860 N N B ILE A 1 92 ? 37.457 4.348 13.900 0.50 27.20 83 ILE A N 1
ATOM 861 C CA A ILE A 1 92 ? 37.473 4.913 15.221 0.50 24.20 83 ILE A CA 1
ATOM 862 C CA B ILE A 1 92 ? 37.431 4.859 15.287 0.50 26.58 83 ILE A CA 1
ATOM 863 C C A ILE A 1 92 ? 36.095 5.465 15.624 0.50 23.95 83 ILE A C 1
ATOM 864 C C B ILE A 1 92 ? 36.119 5.558 15.668 0.50 25.29 83 ILE A C 1
ATOM 865 O O A ILE A 1 92 ? 35.667 5.308 16.780 0.50 22.75 83 ILE A O 1
ATOM 866 O O B ILE A 1 92 ? 35.767 5.598 16.861 0.50 24.22 83 ILE A O 1
ATOM 875 N N . ARG A 1 93 ? 35.401 6.088 14.669 1.00 23.43 84 ARG A N 1
ATOM 876 C CA . ARG A 1 93 ? 34.010 6.531 14.867 1.00 22.09 84 ARG A CA 1
ATOM 877 C C . ARG A 1 93 ? 33.140 5.286 15.071 1.00 22.70 84 ARG A C 1
ATOM 878 O O . ARG A 1 93 ? 32.225 5.265 15.894 1.00 20.31 84 ARG A O 1
ATOM 886 N N A LYS A 1 94 ? 33.426 4.237 14.307 0.50 22.21 85 LYS A N 1
ATOM 887 N N B LYS A 1 94 ? 33.445 4.232 14.319 0.50 22.43 85 LYS A N 1
ATOM 888 C CA A LYS A 1 94 ? 32.615 3.033 14.394 0.50 22.38 85 LYS A CA 1
ATOM 889 C CA B LYS A 1 94 ? 32.633 3.034 14.405 0.50 22.86 85 LYS A CA 1
ATOM 890 C C A LYS A 1 94 ? 32.710 2.420 15.800 0.50 21.91 85 LYS A C 1
ATOM 891 C C B LYS A 1 94 ? 32.704 2.444 15.813 0.50 22.16 85 LYS A C 1
ATOM 892 O O A LYS A 1 94 ? 31.713 1.985 16.347 0.50 22.71 85 LYS A O 1
ATOM 893 O O B LYS A 1 94 ? 31.700 2.023 16.362 0.50 22.86 85 LYS A O 1
ATOM 904 N N . ALA A 1 95 ? 33.889 2.485 16.408 1.00 22.45 86 ALA A N 1
ATOM 905 C CA . ALA A 1 95 ? 34.086 1.984 17.773 1.00 21.92 86 ALA A CA 1
ATOM 906 C C . ALA A 1 95 ? 33.353 2.926 18.776 1.00 21.49 86 ALA A C 1
ATOM 907 O O . ALA A 1 95 ? 32.782 2.494 19.781 1.00 22.36 86 ALA A O 1
ATOM 909 N N . TRP A 1 96 ? 33.360 4.226 18.501 1.00 19.52 87 TRP A N 1
ATOM 910 C CA . TRP A 1 96 ? 32.674 5.182 19.369 1.00 17.05 87 TRP A CA 1
ATOM 911 C C . TRP A 1 96 ? 31.201 4.880 19.360 1.00 16.54 87 TRP A C 1
ATOM 912 O O . TRP A 1 96 ? 30.506 4.844 20.417 1.00 16.86 87 TRP A O 1
ATOM 923 N N . PHE A 1 97 ? 30.663 4.613 18.183 1.00 16.96 88 PHE A N 1
ATOM 924 C CA . PHE A 1 97 ? 29.240 4.270 18.052 1.00 17.01 88 PHE A CA 1
ATOM 925 C C . PHE A 1 97 ? 28.878 2.917 18.750 1.00 19.44 88 PHE A C 1
ATOM 926 O O . PHE A 1 97 ? 27.755 2.744 19.216 1.00 20.20 88 PHE A O 1
ATOM 934 N N . GLU A 1 98 ? 29.837 2.001 18.827 1.00 20.08 89 GLU A N 1
ATOM 935 C CA . GLU A 1 98 ? 29.631 0.760 19.582 1.00 21.02 89 GLU A CA 1
ATOM 936 C C . GLU A 1 98 ? 29.404 1.117 21.043 1.00 20.61 89 GLU A C 1
ATOM 937 O O . GLU A 1 98 ? 28.504 0.549 21.689 1.00 20.69 89 GLU A O 1
ATOM 943 N N . HIS A 1 99 ? 30.244 2.001 21.583 1.00 18.17 90 HIS A N 1
ATOM 944 C CA . HIS A 1 99 ? 29.956 2.540 22.927 1.00 17.46 90 HIS A CA 1
ATOM 945 C C . HIS A 1 99 ? 28.567 3.217 23.015 1.00 17.36 90 HIS A C 1
ATOM 946 O O . HIS A 1 99 ? 27.837 3.000 23.977 1.00 16.96 90 HIS A O 1
ATOM 953 N N . GLY A 1 100 ? 28.188 4.013 22.018 1.00 16.40 91 GLY A N 1
ATOM 954 C CA . GLY A 1 100 ? 26.877 4.570 21.988 1.00 16.31 91 GLY A CA 1
ATOM 955 C C . GLY A 1 100 ? 25.751 3.570 22.088 1.00 18.80 91 GLY A C 1
ATOM 956 O O . GLY A 1 100 ? 24.749 3.835 22.763 1.00 18.54 91 GLY A O 1
ATOM 957 N N A LYS A 1 101 ? 25.895 2.417 21.433 0.50 18.98 92 LYS A N 1
ATOM 958 N N B LYS A 1 101 ? 25.922 2.420 21.439 0.50 18.96 92 LYS A N 1
ATOM 959 C CA A LYS A 1 101 ? 24.829 1.412 21.495 0.50 19.61 92 LYS A CA 1
ATOM 960 C CA B LYS A 1 101 ? 24.896 1.384 21.466 0.50 19.63 92 LYS A CA 1
ATOM 961 C C A LYS A 1 101 ? 24.626 0.870 22.920 0.50 19.25 92 LYS A C 1
ATOM 962 C C B LYS A 1 101 ? 24.651 0.843 22.891 0.50 19.27 92 LYS A C 1
ATOM 963 O O A LYS A 1 101 ? 23.506 0.484 23.293 0.50 19.37 92 LYS A O 1
ATOM 964 O O B LYS A 1 101 ? 23.526 0.449 23.239 0.50 19.41 92 LYS A O 1
ATOM 975 N N . TYR A 1 102 ? 25.696 0.893 23.703 1.00 18.16 93 TYR A N 1
ATOM 976 C CA . TYR A 1 102 ? 25.626 0.439 25.099 1.00 18.29 93 TYR A CA 1
ATOM 977 C C . TYR A 1 102 ? 24.912 1.414 26.043 1.00 17.76 93 TYR A C 1
ATOM 978 O O . TYR A 1 102 ? 24.125 1.009 26.886 1.00 18.59 93 TYR A O 1
ATOM 987 N N . PHE A 1 103 ? 25.132 2.716 25.891 1.00 16.00 94 PHE A N 1
ATOM 988 C CA . PHE A 1 103 ? 24.553 3.628 26.906 1.00 14.56 94 PHE A CA 1
ATOM 989 C C . PHE A 1 103 ? 23.481 4.561 26.350 1.00 12.68 94 PHE A C 1
ATOM 990 O O . PHE A 1 103 ? 22.909 5.325 27.103 1.00 13.56 94 PHE A O 1
ATOM 998 N N . ILE A 1 104 ? 23.198 4.552 25.045 1.00 14.19 95 ILE A N 1
ATOM 999 C CA . ILE A 1 104 ? 22.107 5.342 24.504 1.00 15.40 95 ILE A CA 1
ATOM 1000 C C . ILE A 1 104 ? 20.945 4.444 24.136 1.00 16.07 95 ILE A C 1
ATOM 1001 O O . ILE A 1 104 ? 21.035 3.625 23.188 1.00 17.90 95 ILE A O 1
ATOM 1006 N N . GLY A 1 105 ? 19.855 4.597 24.872 1.00 14.63 96 GLY A N 1
ATOM 1007 C CA . GLY A 1 105 ? 18.638 3.851 24.624 1.00 15.49 96 GLY A CA 1
ATOM 1008 C C . GLY A 1 105 ? 17.902 4.268 23.344 1.00 17.27 96 GLY A C 1
ATOM 1009 O O . GLY A 1 105 ? 17.463 3.437 22.546 1.00 18.83 96 GLY A O 1
ATOM 1010 N N . GLN A 1 106 ? 17.722 5.589 23.158 1.00 16.10 97 GLN A N 1
ATOM 1011 C CA . GLN A 1 106 ? 16.999 6.147 21.983 1.00 15.75 97 GLN A CA 1
ATOM 1012 C C . GLN A 1 106 ? 17.670 7.490 21.681 1.00 15.27 97 GLN A C 1
ATOM 1013 O O . GLN A 1 106 ? 18.196 8.131 22.589 1.00 14.16 97 GLN A O 1
ATOM 1019 N N . LEU A 1 107 ? 17.630 7.864 20.406 1.00 14.99 98 LEU A N 1
ATOM 1020 C CA . LEU A 1 107 ? 18.407 9.052 19.923 1.00 14.72 98 LEU A CA 1
ATOM 1021 C C . LEU A 1 107 ? 17.602 9.794 18.897 1.00 13.57 98 LEU A C 1
ATOM 1022 O O . LEU A 1 107 ? 17.057 9.164 17.995 1.00 14.10 98 LEU A O 1
ATOM 1027 N N . LYS A 1 108 ? 17.562 11.132 18.959 1.00 11.63 99 LYS A N 1
ATOM 1028 C CA . LYS A 1 108 ? 16.991 11.960 17.886 1.00 13.62 99 LYS A CA 1
ATOM 1029 C C . LYS A 1 108 ? 18.114 12.918 17.406 1.00 12.02 99 LYS A C 1
ATOM 1030 O O . LYS A 1 108 ? 18.542 13.793 18.189 1.00 11.32 99 LYS A O 1
ATOM 1036 N N . PRO A 1 109 ? 18.597 12.806 16.164 1.00 11.37 100 PRO A N 1
ATOM 1037 C CA . PRO A 1 109 ? 19.508 13.837 15.607 1.00 11.27 100 PRO A CA 1
ATOM 1038 C C . PRO A 1 109 ? 18.785 14.959 14.864 1.00 11.38 100 PRO A C 1
ATOM 1039 O O . PRO A 1 109 ? 17.736 14.741 14.215 1.00 12.56 100 PRO A O 1
ATOM 1043 N N . PHE A 1 110 ? 19.297 16.159 15.003 1.00 9.92 101 PHE A N 1
ATOM 1044 C CA . PHE A 1 110 ? 18.837 17.326 14.223 1.00 10.03 101 PHE A CA 1
ATOM 1045 C C . PHE A 1 110 ? 20.041 17.911 13.545 1.00 9.18 101 PHE A C 1
ATOM 1046 O O . PHE A 1 110 ? 21.012 18.356 14.199 1.00 10.96 101 PHE A O 1
ATOM 1054 N N . VAL A 1 111 ? 20.016 17.960 12.225 1.00 9.98 102 VAL A N 1
ATOM 1055 C CA . VAL A 1 111 ? 21.065 18.701 11.504 1.00 9.60 102 VAL A CA 1
ATOM 1056 C C . VAL A 1 111 ? 20.624 20.152 11.485 1.00 10.10 102 VAL A C 1
ATOM 1057 O O . VAL A 1 111 ? 19.485 20.439 11.059 1.00 10.91 102 VAL A O 1
ATOM 1061 N N . THR A 1 112 ? 21.436 21.049 11.980 1.00 9.32 103 THR A N 1
ATOM 1062 C CA . THR A 1 112 ? 21.024 22.443 12.115 1.00 9.67 103 THR A CA 1
ATOM 1063 C C . THR A 1 112 ? 21.560 23.315 10.999 1.00 11.39 103 THR A C 1
ATOM 1064 O O . THR A 1 112 ? 22.496 22.932 10.290 1.00 13.62 103 THR A O 1
ATOM 1068 N N . GLU A 1 113 ? 20.977 24.488 10.872 1.00 11.21 104 GLU A N 1
ATOM 1069 C CA . GLU A 1 113 ? 21.363 25.460 9.872 1.00 13.23 104 GLU A CA 1
ATOM 1070 C C . GLU A 1 113 ? 21.492 26.782 10.583 1.00 13.85 104 GLU A C 1
ATOM 1071 O O . GLU A 1 113 ? 20.581 27.231 11.265 1.00 12.39 104 GLU A O 1
ATOM 1077 N N A GLU A 1 114 ? 22.648 27.440 10.455 0.50 14.98 105 GLU A N 1
ATOM 1078 N N B GLU A 1 114 ? 22.626 27.429 10.406 0.50 14.62 105 GLU A N 1
ATOM 1079 C CA A GLU A 1 114 ? 22.893 28.694 11.157 0.50 16.81 105 GLU A CA 1
ATOM 1080 C CA B GLU A 1 114 ? 22.810 28.648 11.095 0.50 15.85 105 GLU A CA 1
ATOM 1081 C C A GLU A 1 114 ? 22.270 29.794 10.298 0.50 17.58 105 GLU A C 1
ATOM 1082 C C B GLU A 1 114 ? 22.059 29.727 10.271 0.50 16.74 105 GLU A C 1
ATOM 1083 O O A GLU A 1 114 ? 22.342 29.744 9.059 0.50 18.47 105 GLU A O 1
ATOM 1084 O O B GLU A 1 114 ? 21.737 29.566 9.069 0.50 16.81 105 GLU A O 1
ATOM 1095 N N . LEU A 1 115 ? 21.645 30.757 10.978 1.00 17.99 106 LEU A N 1
ATOM 1096 C CA . LEU A 1 115 ? 20.831 31.820 10.360 1.00 21.15 106 LEU A CA 1
ATOM 1097 C C . LEU A 1 115 ? 21.580 33.152 10.246 1.00 23.80 106 LEU A C 1
ATOM 1098 O O . LEU A 1 115 ? 21.111 34.067 9.547 1.00 26.76 106 LEU A O 1
ATOM 1103 N N . VAL A 1 116 ? 22.693 33.265 10.969 1.00 25.90 107 VAL A N 1
ATOM 1104 C CA . VAL A 1 116 ? 23.467 34.494 11.115 1.00 28.28 107 VAL A CA 1
ATOM 1105 C C . VAL A 1 116 ? 24.969 34.220 11.190 1.00 30.37 107 VAL A C 1
ATOM 1106 O O . VAL A 1 116 ? 25.756 35.199 11.232 1.00 31.86 107 VAL A O 1
ATOM 1111 N N . PRO B 1 1 ? -35.048 5.890 17.298 1.00 38.91 -8 PRO B N 1
ATOM 1112 C CA . PRO B 1 1 ? -35.560 5.021 18.370 1.00 38.36 -8 PRO B CA 1
ATOM 1113 C C . PRO B 1 1 ? -35.047 5.405 19.767 1.00 37.68 -8 PRO B C 1
ATOM 1114 O O . PRO B 1 1 ? -34.478 6.504 19.937 1.00 38.30 -8 PRO B O 1
ATOM 1118 N N . GLN B 1 2 ? -35.281 4.517 20.747 1.00 36.28 -7 GLN B N 1
ATOM 1119 C CA . GLN B 1 2 ? -34.844 4.692 22.149 1.00 35.11 -7 GLN B CA 1
ATOM 1120 C C . GLN B 1 2 ? -33.325 4.560 22.420 1.00 31.94 -7 GLN B C 1
ATOM 1121 O O . GLN B 1 2 ? -32.805 5.255 23.288 1.00 31.12 -7 GLN B O 1
ATOM 1127 N N . PHE B 1 3 ? -32.645 3.615 21.748 1.00 29.63 -6 PHE B N 1
ATOM 1128 C CA . PHE B 1 3 ? -31.180 3.673 21.728 1.00 25.09 -6 PHE B CA 1
ATOM 1129 C C . PHE B 1 3 ? -30.665 5.052 21.263 1.00 23.03 -6 PHE B C 1
ATOM 1130 O O . PHE B 1 3 ? -29.801 5.620 21.917 1.00 19.18 -6 PHE B O 1
ATOM 1138 N N . GLU B 1 4 ? -31.174 5.589 20.159 1.00 21.87 -5 GLU B N 1
ATOM 1139 C CA . GLU B 1 4 ? -30.738 6.919 19.711 1.00 22.66 -5 GLU B CA 1
ATOM 1140 C C . GLU B 1 4 ? -30.954 7.992 20.772 1.00 20.81 -5 GLU B C 1
ATOM 1141 O O . GLU B 1 4 ? -30.118 8.895 20.957 1.00 20.30 -5 GLU B O 1
ATOM 1147 N N . LYS B 1 5 ? -32.042 7.885 21.531 1.00 20.97 -4 LYS B N 1
ATOM 1148 C CA . LYS B 1 5 ? -32.266 8.839 22.581 1.00 19.34 -4 LYS B CA 1
ATOM 1149 C C . LYS B 1 5 ? -31.176 8.765 23.656 1.00 18.63 -4 LYS B C 1
ATOM 1150 O O . LYS B 1 5 ? -30.652 9.793 24.131 1.00 16.93 -4 LYS B O 1
ATOM 1156 N N . ILE B 1 6 ? -30.834 7.552 24.069 1.00 17.38 -3 ILE B N 1
ATOM 1157 C CA . ILE B 1 6 ? -29.837 7.432 25.120 1.00 17.82 -3 ILE B CA 1
ATOM 1158 C C . ILE B 1 6 ? -28.406 7.804 24.587 1.00 15.23 -3 ILE B C 1
ATOM 1159 O O . ILE B 1 6 ? -27.632 8.455 25.302 1.00 13.89 -3 ILE B O 1
ATOM 1164 N N . GLU B 1 7 ? -28.137 7.418 23.352 1.00 15.63 -2 GLU B N 1
ATOM 1165 C CA . GLU B 1 7 ? -26.885 7.798 22.716 1.00 15.25 -2 GLU B CA 1
ATOM 1166 C C . GLU B 1 7 ? -26.745 9.305 22.652 1.00 15.25 -2 GLU B C 1
ATOM 1167 O O . GLU B 1 7 ? -25.697 9.874 22.946 1.00 14.14 -2 GLU B O 1
ATOM 1173 N N . GLY B 1 8 ? -27.839 10.004 22.342 1.00 15.56 -1 GLY B N 1
ATOM 1174 C CA . GLY B 1 8 ? -27.798 11.448 22.295 1.00 13.50 -1 GLY B CA 1
ATOM 1175 C C . GLY B 1 8 ? -27.431 12.113 23.591 1.00 12.69 -1 GLY B C 1
ATOM 1176 O O . GLY B 1 8 ? -26.853 13.163 23.638 1.00 11.92 -1 GLY B O 1
ATOM 1177 N N . ARG B 1 9 ? -27.801 11.466 24.701 1.00 11.10 0 ARG B N 1
ATOM 1178 C CA . ARG B 1 9 ? -27.513 11.937 26.036 1.00 12.86 0 ARG B CA 1
ATOM 1179 C C . ARG B 1 9 ? -26.189 11.552 26.657 1.00 12.69 0 ARG B C 1
ATOM 1180 O O . ARG B 1 9 ? -25.850 11.876 27.810 1.00 13.28 0 ARG B O 1
ATOM 1188 N N . MET B 1 10 ? -25.338 10.884 25.842 1.00 11.12 1 MET B N 1
ATOM 1189 C CA . MET B 1 10 ? -24.021 10.524 26.331 1.00 11.31 1 MET B CA 1
ATOM 1190 C C . MET B 1 10 ? -23.085 11.706 26.548 1.00 10.73 1 MET B C 1
ATOM 1191 O O . MET B 1 10 ? -23.422 12.854 26.121 1.00 11.28 1 MET B O 1
ATOM 1196 N N . ILE B 1 11 ? -21.932 11.441 27.106 1.00 10.86 2 ILE B N 1
ATOM 1197 C CA . ILE B 1 11 ? -20.839 12.461 27.183 1.00 11.47 2 ILE B CA 1
ATOM 1198 C C . ILE B 1 11 ? -20.329 12.651 25.749 1.00 8.79 2 ILE B C 1
ATOM 1199 O O . ILE B 1 11 ? -19.866 11.703 25.135 1.00 8.79 2 ILE B O 1
ATOM 1204 N N . ARG B 1 12 ? -20.472 13.868 25.215 1.00 8.96 3 ARG B N 1
ATOM 1205 C CA . ARG B 1 12 ? -20.144 14.124 23.801 1.00 8.86 3 ARG B CA 1
ATOM 1206 C C . ARG B 1 12 ? -19.222 15.308 23.740 1.00 9.56 3 ARG B C 1
ATOM 1207 O O . ARG B 1 12 ? -19.464 16.372 24.344 1.00 11.96 3 ARG B O 1
ATOM 1215 N N . ILE B 1 13 ? -18.114 15.127 23.037 1.00 8.02 4 ILE B N 1
ATOM 1216 C CA A ILE B 1 13 ? -17.124 16.164 22.813 0.50 9.05 4 ILE B CA 1
ATOM 1217 C CA B ILE B 1 13 ? -17.153 16.193 22.800 0.50 8.14 4 ILE B CA 1
ATOM 1218 C C . ILE B 1 13 ? -17.074 16.431 21.304 1.00 7.72 4 ILE B C 1
ATOM 1219 O O . ILE B 1 13 ? -16.867 15.468 20.533 1.00 8.71 4 ILE B O 1
ATOM 1228 N N A LEU B 1 14 ? -17.287 17.699 20.922 0.50 7.71 5 LEU B N 1
ATOM 1229 N N B LEU B 1 14 ? -17.357 17.662 20.895 0.50 7.48 5 LEU B N 1
ATOM 1230 C CA A LEU B 1 14 ? -17.287 18.160 19.511 0.50 6.95 5 LEU B CA 1
ATOM 1231 C CA B LEU B 1 14 ? -17.249 17.996 19.476 0.50 6.77 5 LEU B CA 1
ATOM 1232 C C A LEU B 1 14 ? -15.986 18.912 19.211 0.50 7.75 5 LEU B C 1
ATOM 1233 C C B LEU B 1 14 ? -15.881 18.690 19.287 0.50 6.80 5 LEU B C 1
ATOM 1234 O O A LEU B 1 14 ? -15.642 19.869 19.937 0.50 6.62 5 LEU B O 1
ATOM 1235 O O B LEU B 1 14 ? -15.314 19.305 20.176 0.50 6.02 5 LEU B O 1
ATOM 1244 N N . TYR B 1 15 ? -15.330 18.550 18.090 1.00 6.94 6 TYR B N 1
ATOM 1245 C CA . TYR B 1 15 ? -13.998 19.135 17.763 1.00 7.60 6 TYR B CA 1
ATOM 1246 C C . TYR B 1 15 ? -14.026 19.870 16.450 1.00 7.76 6 TYR B C 1
ATOM 1247 O O . TYR B 1 15 ? -14.547 19.369 15.445 1.00 8.43 6 TYR B O 1
ATOM 1256 N N . LEU B 1 16 ? -13.437 21.043 16.443 1.00 7.72 7 LEU B N 1
ATOM 1257 C CA . LEU B 1 16 ? -13.143 21.745 15.181 1.00 7.90 7 LEU B CA 1
ATOM 1258 C C . LEU B 1 16 ? -11.687 21.420 14.832 1.00 9.11 7 LEU B C 1
ATOM 1259 O O . LEU B 1 16 ? -10.773 21.574 15.695 1.00 9.36 7 LEU B O 1
ATOM 1264 N N A LEU B 1 17 ? -11.451 20.920 13.619 0.50 7.90 8 LEU B N 1
ATOM 1265 N N B LEU B 1 17 ? -11.454 20.942 13.614 0.50 8.33 8 LEU B N 1
ATOM 1266 C CA A LEU B 1 17 ? -10.097 20.531 13.146 0.50 7.39 8 LEU B CA 1
ATOM 1267 C CA B LEU B 1 17 ? -10.105 20.559 13.159 0.50 8.64 8 LEU B CA 1
ATOM 1268 C C A LEU B 1 17 ? -9.635 21.426 12.035 0.50 8.49 8 LEU B C 1
ATOM 1269 C C B LEU B 1 17 ? -9.651 21.470 12.054 0.50 9.04 8 LEU B C 1
ATOM 1270 O O A LEU B 1 17 ? -10.385 21.651 11.070 0.50 8.45 8 LEU B O 1
ATOM 1271 O O B LEU B 1 17 ? -10.423 21.759 11.119 0.50 8.97 8 LEU B O 1
ATOM 1280 N N . VAL B 1 18 ? -8.386 21.897 12.148 1.00 9.38 9 VAL B N 1
ATOM 1281 C CA . VAL B 1 18 ? -7.740 22.694 11.060 1.00 10.43 9 VAL B CA 1
ATOM 1282 C C . VAL B 1 18 ? -6.574 21.847 10.631 1.00 10.18 9 VAL B C 1
ATOM 1283 O O . VAL B 1 18 ? -5.827 21.368 11.466 1.00 10.42 9 VAL B O 1
ATOM 1287 N N . LYS B 1 19 ? -6.458 21.662 9.310 1.00 10.46 10 LYS B N 1
ATOM 1288 C CA . LYS B 1 19 ? -5.366 20.859 8.764 1.00 11.52 10 LYS B CA 1
ATOM 1289 C C . LYS B 1 19 ? -3.987 21.597 9.027 1.00 9.86 10 LYS B C 1
ATOM 1290 O O . LYS B 1 19 ? -3.965 22.838 9.196 1.00 10.90 10 LYS B O 1
ATOM 1296 N N . PRO B 1 20 ? -2.920 20.779 9.049 1.00 11.42 11 PRO B N 1
ATOM 1297 C CA . PRO B 1 20 ? -1.576 21.378 9.144 1.00 12.74 11 PRO B CA 1
ATOM 1298 C C . PRO B 1 20 ? -1.315 22.364 8.013 1.00 13.52 11 PRO B C 1
ATOM 1299 O O . PRO B 1 20 ? -1.729 22.154 6.874 1.00 11.91 11 PRO B O 1
ATOM 1303 N N . GLU B 1 21 ? -0.708 23.487 8.340 1.00 14.21 12 GLU B N 1
ATOM 1304 C CA . GLU B 1 21 ? -0.273 24.489 7.427 1.00 15.21 12 GLU B CA 1
ATOM 1305 C C . GLU B 1 21 ? 0.465 23.918 6.176 1.00 13.85 12 GLU B C 1
ATOM 1306 O O . GLU B 1 21 ? 0.273 24.433 5.080 1.00 15.41 12 GLU B O 1
ATOM 1312 N N . SER B 1 22 ? 1.238 22.889 6.402 1.00 12.71 13 SER B N 1
ATOM 1313 C CA . SER B 1 22 ? 2.034 22.296 5.302 1.00 12.61 13 SER B CA 1
ATOM 1314 C C . SER B 1 22 ? 1.336 21.225 4.535 1.00 13.57 13 SER B C 1
ATOM 1315 O O . SER B 1 22 ? 1.881 20.749 3.540 1.00 14.35 13 SER B O 1
ATOM 1318 N N . MET B 1 23 ? 0.161 20.775 4.990 1.00 10.71 14 MET B N 1
ATOM 1319 C CA . MET B 1 23 ? -0.546 19.676 4.337 1.00 10.27 14 MET B CA 1
ATOM 1320 C C . MET B 1 23 ? -1.615 20.145 3.336 1.00 8.65 14 MET B C 1
ATOM 1321 O O . MET B 1 23 ? -2.267 21.170 3.540 1.00 10.20 14 MET B O 1
ATOM 1326 N N . SER B 1 24 ? -1.774 19.412 2.249 1.00 9.36 15 SER B N 1
ATOM 1327 C CA . SER B 1 24 ? -2.813 19.761 1.302 1.00 9.12 15 SER B CA 1
ATOM 1328 C C . SER B 1 24 ? -4.199 19.354 1.781 1.00 9.77 15 SER B C 1
ATOM 1329 O O . SER B 1 24 ? -4.324 18.413 2.577 1.00 9.73 15 SER B O 1
ATOM 1332 N N A HIS B 1 25 ? -5.213 20.022 1.256 0.50 9.03 16 HIS B N 1
ATOM 1333 N N B HIS B 1 25 ? -5.208 20.045 1.260 0.50 9.70 16 HIS B N 1
ATOM 1334 C CA A HIS B 1 25 ? -6.570 19.602 1.571 0.50 8.78 16 HIS B CA 1
ATOM 1335 C CA B HIS B 1 25 ? -6.594 19.649 1.511 0.50 10.28 16 HIS B CA 1
ATOM 1336 C C A HIS B 1 25 ? -6.826 18.190 1.082 0.50 9.50 16 HIS B C 1
ATOM 1337 C C B HIS B 1 25 ? -6.811 18.202 1.088 0.50 10.27 16 HIS B C 1
ATOM 1338 O O A HIS B 1 25 ? -7.526 17.437 1.712 0.50 10.61 16 HIS B O 1
ATOM 1339 O O B HIS B 1 25 ? -7.455 17.438 1.776 0.50 11.24 16 HIS B O 1
ATOM 1352 N N . GLU B 1 26 ? -6.237 17.819 -0.051 1.00 9.73 17 GLU B N 1
ATOM 1353 C CA . GLU B 1 26 ? -6.430 16.502 -0.568 1.00 10.74 17 GLU B CA 1
ATOM 1354 C C . GLU B 1 26 ? -5.953 15.418 0.396 1.00 10.47 17 GLU B C 1
ATOM 1355 O O . GLU B 1 26 ? -6.635 14.429 0.708 1.00 11.10 17 GLU B O 1
ATOM 1361 N N . GLN B 1 27 ? -4.770 15.598 0.971 1.00 10.18 18 GLN B N 1
ATOM 1362 C CA . GLN B 1 27 ? -4.242 14.614 1.869 1.00 9.06 18 GLN B CA 1
ATOM 1363 C C . GLN B 1 27 ? -5.025 14.648 3.214 1.00 9.65 18 GLN B C 1
ATOM 1364 O O . GLN B 1 27 ? -5.223 13.592 3.818 1.00 10.06 18 GLN B O 1
ATOM 1370 N N . PHE B 1 28 ? -5.362 15.843 3.644 1.00 9.98 19 PHE B N 1
ATOM 1371 C CA . PHE B 1 28 ? -6.104 15.963 4.928 1.00 8.54 19 PHE B CA 1
ATOM 1372 C C . PHE B 1 28 ? -7.394 15.124 4.831 1.00 9.42 19 PHE B C 1
ATOM 1373 O O . PHE B 1 28 ? -7.737 14.462 5.816 1.00 8.71 19 PHE B O 1
ATOM 1381 N N . ARG B 1 29 ? -8.137 15.211 3.729 1.00 9.16 20 ARG B N 1
ATOM 1382 C CA A ARG B 1 29 ? -9.341 14.386 3.533 0.50 10.28 20 ARG B CA 1
ATOM 1383 C CA B ARG B 1 29 ? -9.338 14.367 3.551 0.50 9.92 20 ARG B CA 1
ATOM 1384 C C . ARG B 1 29 ? -9.024 12.903 3.763 1.00 10.20 20 ARG B C 1
ATOM 1385 O O . ARG B 1 29 ? -9.751 12.164 4.483 1.00 10.68 20 ARG B O 1
ATOM 1400 N N . LYS B 1 30 ? -7.963 12.396 3.135 1.00 9.68 21 LYS B N 1
ATOM 1401 C CA A LYS B 1 30 ? -7.545 10.987 3.270 0.50 10.60 21 LYS B CA 1
ATOM 1402 C CA B LYS B 1 30 ? -7.622 10.982 3.265 0.50 10.36 21 LYS B CA 1
ATOM 1403 C C . LYS B 1 30 ? -7.264 10.674 4.730 1.00 10.06 21 LYS B C 1
ATOM 1404 O O . LYS B 1 30 ? -7.632 9.605 5.244 1.00 11.77 21 LYS B O 1
ATOM 1415 N N . GLU B 1 31 ? -6.596 11.587 5.409 1.00 10.00 22 GLU B N 1
ATOM 1416 C CA . GLU B 1 31 ? -6.229 11.309 6.783 1.00 10.50 22 GLU B CA 1
ATOM 1417 C C . GLU B 1 31 ? -7.435 11.366 7.733 1.00 11.44 22 GLU B C 1
ATOM 1418 O O . GLU B 1 31 ? -7.403 10.674 8.782 1.00 10.78 22 GLU B O 1
ATOM 1424 N N . CYS B 1 32 ? -8.439 12.171 7.407 1.00 9.45 23 CYS B N 1
ATOM 1425 C CA . CYS B 1 32 ? -9.693 12.081 8.216 1.00 9.21 23 CYS B CA 1
ATOM 1426 C C . CYS B 1 32 ? -10.268 10.669 8.126 1.00 10.20 23 CYS B C 1
ATOM 1427 O O . CYS B 1 32 ? -10.689 10.091 9.148 1.00 9.99 23 CYS B O 1
ATOM 1430 N N . VAL B 1 33 ? -10.299 10.080 6.922 1.00 10.09 24 VAL B N 1
ATOM 1431 C CA . VAL B 1 33 ? -10.810 8.729 6.778 1.00 10.42 24 VAL B CA 1
ATOM 1432 C C . VAL B 1 33 ? -9.940 7.730 7.517 1.00 11.04 24 VAL B C 1
ATOM 1433 O O . VAL B 1 33 ? -10.473 6.852 8.234 1.00 11.64 24 VAL B O 1
ATOM 1437 N N . VAL B 1 34 ? -8.618 7.865 7.437 1.00 11.20 25 VAL B N 1
ATOM 1438 C CA . VAL B 1 34 ? -7.753 6.984 8.218 1.00 12.35 25 VAL B CA 1
ATOM 1439 C C . VAL B 1 34 ? -8.058 7.124 9.725 1.00 11.34 25 VAL B C 1
ATOM 1440 O O . VAL B 1 34 ? -8.077 6.141 10.480 1.00 11.00 25 VAL B O 1
ATOM 1444 N N . HIS B 1 35 ? -8.236 8.351 10.186 1.00 9.66 26 HIS B N 1
ATOM 1445 C CA . HIS B 1 35 ? -8.496 8.562 11.636 1.00 9.78 26 HIS B CA 1
ATOM 1446 C C . HIS B 1 35 ? -9.798 7.884 12.054 1.00 10.35 26 HIS B C 1
ATOM 1447 O O . HIS B 1 35 ? -9.866 7.249 13.144 1.00 10.78 26 HIS B O 1
ATOM 1454 N N . PHE B 1 36 ? -10.828 7.940 11.199 1.00 10.06 27 PHE B N 1
ATOM 1455 C CA . PHE B 1 36 ? -12.044 7.169 11.494 1.00 10.58 27 PHE B CA 1
ATOM 1456 C C . PHE B 1 36 ? -11.767 5.661 11.557 1.00 11.60 27 PHE B C 1
ATOM 1457 O O . PHE B 1 36 ? -12.177 4.951 12.498 1.00 11.55 27 PHE B O 1
ATOM 1465 N N . GLN B 1 37 ? -11.041 5.132 10.582 1.00 12.40 28 GLN B N 1
ATOM 1466 C CA . GLN B 1 37 ? -10.688 3.705 10.603 1.00 13.32 28 GLN B CA 1
ATOM 1467 C C . GLN B 1 37 ? -9.920 3.302 11.867 1.00 13.69 28 GLN B C 1
ATOM 1468 O O . GLN B 1 37 ? -10.201 2.235 12.462 1.00 15.11 28 GLN B O 1
ATOM 1474 N N . MET B 1 38 ? -9.022 4.161 12.300 1.00 13.71 29 MET B N 1
ATOM 1475 C CA . MET B 1 38 ? -8.238 3.920 13.524 1.00 15.30 29 MET B CA 1
ATOM 1476 C C . MET B 1 38 ? -9.072 3.929 14.786 1.00 16.38 29 MET B C 1
ATOM 1477 O O . MET B 1 38 ? -8.588 3.435 15.847 1.00 18.51 29 MET B O 1
ATOM 1482 N N . SER B 1 39 ? -10.270 4.524 14.734 1.00 14.11 30 SER B N 1
ATOM 1483 C CA . SER B 1 39 ? -11.104 4.640 15.944 1.00 14.76 30 SER B CA 1
ATOM 1484 C C . SER B 1 39 ? -11.798 3.333 16.256 1.00 16.31 30 SER B C 1
ATOM 1485 O O . SER B 1 39 ? -12.286 3.138 17.397 1.00 14.79 30 SER B O 1
ATOM 1488 N N . ALA B 1 40 ? -11.901 2.432 15.271 1.00 15.32 31 ALA B N 1
ATOM 1489 C CA . ALA B 1 40 ? -12.682 1.166 15.415 1.00 16.17 31 ALA B CA 1
ATOM 1490 C C . ALA B 1 40 ? -12.141 0.348 16.561 1.00 15.67 31 ALA B C 1
ATOM 1491 O O . ALA B 1 40 ? -10.934 0.074 16.660 1.00 17.82 31 ALA B O 1
ATOM 1493 N N . GLY B 1 41 ? -13.044 -0.002 17.471 1.00 14.03 32 GLY B N 1
ATOM 1494 C CA . GLY B 1 41 ? -12.726 -0.831 18.591 1.00 15.93 32 GLY B CA 1
ATOM 1495 C C . GLY B 1 41 ? -11.934 -0.177 19.704 1.00 14.75 32 GLY B C 1
ATOM 1496 O O . GLY B 1 41 ? -11.446 -0.891 20.593 1.00 18.09 32 GLY B O 1
ATOM 1497 N N A MET B 1 42 ? -11.820 1.142 19.706 0.50 14.52 33 MET B N 1
ATOM 1498 N N B MET B 1 42 ? -11.831 1.166 19.707 0.50 14.95 33 MET B N 1
ATOM 1499 C CA A MET B 1 42 ? -11.007 1.721 20.732 0.50 14.17 33 MET B CA 1
ATOM 1500 C CA B MET B 1 42 ? -11.059 1.984 20.687 0.50 14.80 33 MET B CA 1
ATOM 1501 C C A MET B 1 42 ? -11.748 1.542 22.053 0.50 14.92 33 MET B C 1
ATOM 1502 C C B MET B 1 42 ? -11.661 1.815 22.121 0.50 15.48 33 MET B C 1
ATOM 1503 O O A MET B 1 42 ? -12.972 1.768 22.134 0.50 11.97 33 MET B O 1
ATOM 1504 O O B MET B 1 42 ? -12.713 2.350 22.357 0.50 13.24 33 MET B O 1
ATOM 1513 N N . PRO B 1 43 ? -11.025 1.089 23.083 1.00 16.02 34 PRO B N 1
ATOM 1514 C CA . PRO B 1 43 ? -11.742 0.909 24.345 1.00 16.20 34 PRO B CA 1
ATOM 1515 C C . PRO B 1 43 ? -12.255 2.245 24.922 1.00 13.19 34 PRO B C 1
ATOM 1516 O O . PRO B 1 43 ? -11.586 3.278 24.880 1.00 14.09 34 PRO B O 1
ATOM 1520 N N . GLY B 1 44 ? -13.458 2.127 25.468 1.00 12.40 35 GLY B N 1
ATOM 1521 C CA . GLY B 1 44 ? -14.109 3.237 26.159 1.00 11.31 35 GLY B CA 1
ATOM 1522 C C . GLY B 1 44 ? -14.893 4.143 25.207 1.00 10.39 35 GLY B C 1
ATOM 1523 O O . GLY B 1 44 ? -15.719 4.922 25.679 1.00 10.35 35 GLY B O 1
ATOM 1524 N N . LEU B 1 45 ? -14.615 4.127 23.900 1.00 10.00 36 LEU B N 1
ATOM 1525 C CA . LEU B 1 45 ? -15.283 5.029 22.933 1.00 9.75 36 LEU B CA 1
ATOM 1526 C C . LEU B 1 45 ? -16.560 4.392 22.440 1.00 9.80 36 LEU B C 1
ATOM 1527 O O . LEU B 1 45 ? -16.558 3.284 21.925 1.00 12.12 36 LEU B O 1
ATOM 1532 N N . HIS B 1 46 ? -17.671 5.073 22.561 1.00 8.00 37 HIS B N 1
ATOM 1533 C CA . HIS B 1 46 ? -18.870 4.539 21.989 1.00 7.99 37 HIS B CA 1
ATOM 1534 C C . HIS B 1 46 ? -19.016 4.823 20.516 1.00 8.90 37 HIS B C 1
ATOM 1535 O O . HIS B 1 46 ? -19.491 3.993 19.751 1.00 10.18 37 HIS B O 1
ATOM 1542 N N . LYS B 1 47 ? -18.651 6.020 20.083 1.00 8.18 38 LYS B N 1
ATOM 1543 C CA . LYS B 1 47 ? -18.795 6.398 18.667 1.00 9.06 38 LYS B CA 1
ATOM 1544 C C . LYS B 1 47 ? -17.821 7.533 18.376 1.00 8.08 38 LYS B C 1
ATOM 1545 O O . LYS B 1 47 ? -17.585 8.400 19.192 1.00 7.83 38 LYS B O 1
ATOM 1551 N N . TYR B 1 48 ? -17.293 7.534 17.142 1.00 8.51 39 TYR B N 1
ATOM 1552 C CA . TYR B 1 48 ? -16.539 8.654 16.574 1.00 8.42 39 TYR B CA 1
ATOM 1553 C C . TYR B 1 48 ? -17.143 8.991 15.247 1.00 8.28 39 TYR B C 1
ATOM 1554 O O . TYR B 1 48 ? -17.511 8.103 14.497 1.00 10.83 39 TYR B O 1
ATOM 1563 N N A GLU B 1 49 ? -17.255 10.285 14.968 0.50 7.58 40 GLU B N 1
ATOM 1564 N N B GLU B 1 49 ? -17.200 10.276 14.951 0.50 6.38 40 GLU B N 1
ATOM 1565 C CA A GLU B 1 49 ? -17.656 10.807 13.652 0.50 8.77 40 GLU B CA 1
ATOM 1566 C CA B GLU B 1 49 ? -17.609 10.731 13.631 0.50 6.76 40 GLU B CA 1
ATOM 1567 C C A GLU B 1 49 ? -16.599 11.810 13.228 0.50 8.04 40 GLU B C 1
ATOM 1568 C C B GLU B 1 49 ? -16.697 11.882 13.212 0.50 6.54 40 GLU B C 1
ATOM 1569 O O A GLU B 1 49 ? -16.049 12.530 14.043 0.50 8.75 40 GLU B O 1
ATOM 1570 O O B GLU B 1 49 ? -16.346 12.786 14.010 0.50 5.72 40 GLU B O 1
ATOM 1581 N N . VAL B 1 50 ? -16.323 11.865 11.929 1.00 7.55 41 VAL B N 1
ATOM 1582 C CA . VAL B 1 50 ? -15.582 12.941 11.315 1.00 7.97 41 VAL B CA 1
ATOM 1583 C C . VAL B 1 50 ? -16.203 13.315 9.966 1.00 6.84 41 VAL B C 1
ATOM 1584 O O . VAL B 1 50 ? -16.542 12.411 9.186 1.00 8.90 41 VAL B O 1
ATOM 1588 N N . ARG B 1 51 ? -16.309 14.611 9.754 1.00 7.61 42 ARG B N 1
ATOM 1589 C CA . ARG B 1 51 ? -16.913 15.149 8.531 1.00 7.72 42 ARG B CA 1
ATOM 1590 C C . ARG B 1 51 ? -16.072 16.297 8.039 1.00 7.76 42 ARG B C 1
ATOM 1591 O O . ARG B 1 51 ? -15.493 17.035 8.840 1.00 8.63 42 ARG B O 1
ATOM 1599 N N A LEU B 1 52 ? -15.983 16.490 6.710 0.50 8.45 43 LEU B N 1
ATOM 1600 N N B LEU B 1 52 ? -16.002 16.475 6.716 0.50 8.83 43 LEU B N 1
ATOM 1601 C CA A LEU B 1 52 ? -15.365 17.728 6.230 0.50 8.74 43 LEU B CA 1
ATOM 1602 C CA B LEU B 1 52 ? -15.311 17.616 6.137 0.50 9.60 43 LEU B CA 1
ATOM 1603 C C A LEU B 1 52 ? -16.303 18.908 6.330 0.50 7.46 43 LEU B C 1
ATOM 1604 C C B LEU B 1 52 ? -16.236 18.841 6.157 0.50 7.90 43 LEU B C 1
ATOM 1605 O O A LEU B 1 52 ? -17.533 18.790 6.387 0.50 7.52 43 LEU B O 1
ATOM 1606 O O B LEU B 1 52 ? -17.447 18.642 6.015 0.50 8.89 43 LEU B O 1
ATOM 1615 N N . VAL B 1 53 ? -15.734 20.082 6.328 1.00 8.82 44 VAL B N 1
ATOM 1616 C CA . VAL B 1 53 ? -16.481 21.262 6.127 1.00 9.26 44 VAL B CA 1
ATOM 1617 C C . VAL B 1 53 ? -16.476 21.536 4.633 1.00 10.68 44 VAL B C 1
ATOM 1618 O O . VAL B 1 53 ? -15.413 21.764 4.038 1.00 13.24 44 VAL B O 1
ATOM 1622 N N . ALA B 1 54 ? -17.638 21.428 3.996 1.00 9.83 45 ALA B N 1
ATOM 1623 C CA . ALA B 1 54 ? -17.789 21.614 2.552 1.00 12.54 45 ALA B CA 1
ATOM 1624 C C . ALA B 1 54 ? -18.267 22.955 2.164 1.00 13.33 45 ALA B C 1
ATOM 1625 O O . ALA B 1 54 ? -18.029 23.392 1.007 1.00 17.31 45 ALA B O 1
ATOM 1627 N N . GLY B 1 55 ? -18.943 23.667 3.039 1.00 12.51 46 GLY B N 1
ATOM 1628 C CA . GLY B 1 55 ? -19.488 24.957 2.705 1.00 13.69 46 GLY B CA 1
ATOM 1629 C C . GLY B 1 55 ? -19.482 25.859 3.884 1.00 12.05 46 GLY B C 1
ATOM 1630 O O . GLY B 1 55 ? -19.654 25.389 5.048 1.00 11.51 46 GLY B O 1
ATOM 1631 N N . ASN B 1 56 ? -19.343 27.152 3.613 1.00 13.80 47 ASN B N 1
ATOM 1632 C CA . ASN B 1 56 ? -19.294 28.156 4.660 1.00 13.87 47 ASN B CA 1
ATOM 1633 C C . ASN B 1 56 ? -20.212 29.316 4.272 1.00 16.11 47 ASN B C 1
ATOM 1634 O O . ASN B 1 56 ? -19.727 30.413 3.975 1.00 17.65 47 ASN B O 1
ATOM 1639 N N . PRO B 1 57 ? -21.519 29.087 4.329 1.00 16.83 48 PRO B N 1
ATOM 1640 C CA . PRO B 1 57 ? -22.419 30.191 3.932 1.00 18.38 48 PRO B CA 1
ATOM 1641 C C . PRO B 1 57 ? -22.327 31.385 4.918 1.00 20.51 48 PRO B C 1
ATOM 1642 O O . PRO B 1 57 ? -22.243 31.224 6.156 1.00 20.46 48 PRO B O 1
ATOM 1646 N N . THR B 1 58 ? -22.308 32.604 4.377 1.00 22.74 49 THR B N 1
ATOM 1647 C CA . THR B 1 58 ? -22.147 33.808 5.231 1.00 26.12 49 THR B CA 1
ATOM 1648 C C . THR B 1 58 ? -23.437 34.637 5.275 1.00 27.65 49 THR B C 1
ATOM 1649 O O . THR B 1 58 ? -23.503 35.646 5.978 1.00 27.96 49 THR B O 1
ATOM 1653 N N . ASP B 1 59 ? -24.459 34.182 4.545 1.00 29.09 50 ASP B N 1
ATOM 1654 C CA . ASP B 1 59 ? -25.742 34.877 4.431 1.00 31.26 50 ASP B CA 1
ATOM 1655 C C . ASP B 1 59 ? -26.678 34.469 5.588 1.00 30.47 50 ASP B C 1
ATOM 1656 O O . ASP B 1 59 ? -27.827 34.020 5.393 1.00 31.44 50 ASP B O 1
ATOM 1661 N N . THR B 1 60 ? -26.159 34.606 6.807 1.00 29.76 51 THR B N 1
ATOM 1662 C CA . THR B 1 60 ? -26.928 34.321 8.009 1.00 27.83 51 THR B CA 1
ATOM 1663 C C . THR B 1 60 ? -27.930 35.449 8.235 1.00 28.73 51 THR B C 1
ATOM 1664 O O . THR B 1 60 ? -27.682 36.617 7.877 1.00 29.17 51 THR B O 1
ATOM 1668 N N A HIS B 1 61 ? -29.044 35.073 8.831 0.50 28.06 52 HIS B N 1
ATOM 1669 N N B HIS B 1 61 ? -29.064 35.124 8.842 0.50 28.20 52 HIS B N 1
ATOM 1670 C CA A HIS B 1 61 ? -30.146 35.956 9.188 0.50 27.73 52 HIS B CA 1
ATOM 1671 C CA B HIS B 1 61 ? -30.068 36.160 9.132 0.50 27.83 52 HIS B CA 1
ATOM 1672 C C A HIS B 1 61 ? -29.787 36.792 10.425 0.50 27.11 52 HIS B C 1
ATOM 1673 C C B HIS B 1 61 ? -29.982 36.672 10.585 0.50 27.00 52 HIS B C 1
ATOM 1674 O O A HIS B 1 61 ? -30.257 37.918 10.584 0.50 27.78 52 HIS B O 1
ATOM 1675 O O B HIS B 1 61 ? -30.845 37.417 11.058 0.50 27.19 52 HIS B O 1
ATOM 1688 N N . VAL B 1 62 ? -28.949 36.235 11.299 1.00 25.79 53 VAL B N 1
ATOM 1689 C CA . VAL B 1 62 ? -28.467 36.959 12.467 1.00 24.48 53 VAL B CA 1
ATOM 1690 C C . VAL B 1 62 ? -26.993 37.203 12.121 1.00 22.39 53 VAL B C 1
ATOM 1691 O O . VAL B 1 62 ? -26.479 36.630 11.134 1.00 22.42 53 VAL B O 1
ATOM 1695 N N . PRO B 1 63 ? -26.294 38.034 12.896 1.00 21.14 54 PRO B N 1
ATOM 1696 C CA . PRO B 1 63 ? -24.911 38.385 12.561 1.00 20.35 54 PRO B CA 1
ATOM 1697 C C . PRO B 1 63 ? -24.015 37.170 12.385 1.00 19.07 54 PRO B C 1
ATOM 1698 O O . PRO B 1 63 ? -24.046 36.236 13.183 1.00 17.18 54 PRO B O 1
ATOM 1702 N N . TYR B 1 64 ? -23.294 37.146 11.276 1.00 18.51 55 TYR B N 1
ATOM 1703 C CA . TYR B 1 64 ? -22.325 36.078 10.992 1.00 16.45 55 TYR B CA 1
ATOM 1704 C C . TYR B 1 64 ? -21.144 36.071 11.950 1.00 18.04 55 TYR B C 1
ATOM 1705 O O . TYR B 1 64 ? -20.574 37.108 12.273 1.00 20.02 55 TYR B O 1
ATOM 1714 N N . LEU B 1 65 ? -20.774 34.886 12.429 1.00 15.26 56 LEU B N 1
ATOM 1715 C CA . LEU B 1 65 ? -19.644 34.740 13.321 1.00 16.38 56 LEU B CA 1
ATOM 1716 C C . LEU B 1 65 ? -18.466 34.171 12.504 1.00 16.57 56 LEU B C 1
ATOM 1717 O O . LEU B 1 65 ? -18.557 33.034 11.995 1.00 17.27 56 LEU B O 1
ATOM 1722 N N . ASP B 1 66 ? -17.364 34.917 12.416 1.00 19.21 57 ASP B N 1
ATOM 1723 C CA . ASP B 1 66 ? -16.191 34.443 11.682 1.00 20.24 57 ASP B CA 1
ATOM 1724 C C . ASP B 1 66 ? -15.249 33.795 12.682 1.00 20.01 57 ASP B C 1
ATOM 1725 O O . ASP B 1 66 ? -14.788 34.436 13.637 1.00 21.91 57 ASP B O 1
ATOM 1730 N N . VAL B 1 67 ? -14.990 32.501 12.520 1.00 18.54 58 VAL B N 1
ATOM 1731 C CA . VAL B 1 67 ? -14.053 31.797 13.369 1.00 18.42 58 VAL B CA 1
ATOM 1732 C C . VAL B 1 67 ? -12.829 31.343 12.555 1.00 17.94 58 VAL B C 1
ATOM 1733 O O . VAL B 1 67 ? -12.092 30.438 12.976 1.00 19.76 58 VAL B O 1
ATOM 1737 N N . GLY B 1 68 ? -12.665 31.932 11.384 1.00 16.13 59 GLY B N 1
ATOM 1738 C CA . GLY B 1 68 ? -11.610 31.504 10.458 1.00 16.14 59 GLY B CA 1
ATOM 1739 C C . GLY B 1 68 ? -11.946 30.219 9.717 1.00 15.68 59 GLY B C 1
ATOM 1740 O O . GLY B 1 68 ? -13.146 29.864 9.640 1.00 16.63 59 GLY B O 1
ATOM 1741 N N . ARG B 1 69 ? -10.945 29.541 9.173 1.00 13.87 60 ARG B N 1
ATOM 1742 C CA . ARG B 1 69 ? -11.183 28.387 8.321 1.00 13.24 60 ARG B CA 1
ATOM 1743 C C . ARG B 1 69 ? -11.070 27.134 9.171 1.00 13.34 60 ARG B C 1
ATOM 1744 O O . ARG B 1 69 ? -10.024 26.843 9.776 1.00 14.81 60 ARG B O 1
ATOM 1752 N N . ILE B 1 70 ? -12.190 26.401 9.223 1.00 10.62 61 ILE B N 1
ATOM 1753 C CA . ILE B 1 70 ? -12.222 25.076 9.851 1.00 10.08 61 ILE B CA 1
ATOM 1754 C C . ILE B 1 70 ? -12.354 24.041 8.736 1.00 9.22 61 ILE B C 1
ATOM 1755 O O . ILE B 1 70 ? -13.162 24.208 7.814 1.00 10.46 61 ILE B O 1
ATOM 1760 N N . ASP B 1 71 ? -11.519 23.000 8.773 1.00 7.89 62 ASP B N 1
ATOM 1761 C CA . ASP B 1 71 ? -11.480 21.994 7.726 1.00 8.22 62 ASP B CA 1
ATOM 1762 C C . ASP B 1 71 ? -12.324 20.775 7.971 1.00 8.70 62 ASP B C 1
ATOM 1763 O O . ASP B 1 71 ? -12.830 20.171 7.040 1.00 8.86 62 ASP B O 1
ATOM 1768 N N . ALA B 1 72 ? -12.516 20.391 9.236 1.00 7.60 63 ALA B N 1
ATOM 1769 C CA . ALA B 1 72 ? -13.303 19.185 9.538 1.00 7.89 63 ALA B CA 1
ATOM 1770 C C . ALA B 1 72 ? -13.897 19.345 10.932 1.00 7.21 63 ALA B C 1
ATOM 1771 O O . ALA B 1 72 ? -13.442 20.167 11.727 1.00 7.37 63 ALA B O 1
ATOM 1773 N N . ILE B 1 73 ? -14.909 18.511 11.173 1.00 7.48 64 ILE B N 1
ATOM 1774 C CA A ILE B 1 73 ? -15.575 18.479 12.495 0.50 7.86 64 ILE B CA 1
ATOM 1775 C CA B ILE B 1 73 ? -15.664 18.455 12.444 0.50 6.92 64 ILE B CA 1
ATOM 1776 C C . ILE B 1 73 ? -15.528 17.049 12.953 1.00 6.32 64 ILE B C 1
ATOM 1777 O O . ILE B 1 73 ? -15.898 16.123 12.222 1.00 8.04 64 ILE B O 1
ATOM 1786 N N . GLY B 1 74 ? -15.037 16.845 14.161 1.00 6.93 65 GLY B N 1
ATOM 1787 C CA . GLY B 1 74 ? -15.001 15.511 14.763 1.00 7.34 65 GLY B CA 1
ATOM 1788 C C . GLY B 1 74 ? -15.925 15.459 15.976 1.00 7.33 65 GLY B C 1
ATOM 1789 O O . GLY B 1 74 ? -16.276 16.491 16.570 1.00 6.90 65 GLY B O 1
ATOM 1790 N N . GLU B 1 75 ? -16.295 14.256 16.351 1.00 6.03 66 GLU B N 1
ATOM 1791 C CA . GLU B 1 75 ? -17.131 14.160 17.573 1.00 6.36 66 GLU B CA 1
ATOM 1792 C C . GLU B 1 75 ? -16.939 12.787 18.165 1.00 5.92 66 GLU B C 1
ATOM 1793 O O . GLU B 1 75 ? -16.898 11.788 17.447 1.00 7.44 66 GLU B O 1
ATOM 1799 N N . CYS B 1 76 ? -16.877 12.761 19.511 1.00 6.60 67 CYS B N 1
ATOM 1800 C CA . CYS B 1 76 ? -16.773 11.526 20.291 1.00 7.15 67 CYS B CA 1
ATOM 1801 C C . CYS B 1 76 ? -17.892 11.389 21.276 1.00 6.96 67 CYS B C 1
ATOM 1802 O O . CYS B 1 76 ? -18.283 12.397 21.909 1.00 7.61 67 CYS B O 1
ATOM 1805 N N . TRP B 1 77 ? -18.414 10.167 21.346 1.00 6.69 68 TRP B N 1
ATOM 1806 C CA . TRP B 1 77 ? -19.418 9.800 22.359 1.00 6.74 68 TRP B CA 1
ATOM 1807 C C . TRP B 1 77 ? -18.839 8.818 23.326 1.00 7.57 68 TRP B C 1
ATOM 1808 O O . TRP B 1 77 ? -18.229 7.802 22.924 1.00 7.91 68 TRP B O 1
ATOM 1819 N N . PHE B 1 78 ? -19.089 9.085 24.620 1.00 7.35 69 PHE B N 1
ATOM 1820 C CA . PHE B 1 78 ? -18.648 8.156 25.700 1.00 8.05 69 PHE B CA 1
ATOM 1821 C C . PHE B 1 78 ? -19.845 7.837 26.538 1.00 8.00 69 PHE B C 1
ATOM 1822 O O . PHE B 1 78 ? -20.597 8.765 26.954 1.00 9.10 69 PHE B O 1
ATOM 1830 N N . ALA B 1 79 ? -20.103 6.542 26.818 1.00 8.42 70 ALA B N 1
ATOM 1831 C CA . ALA B 1 79 ? -21.314 6.161 27.505 1.00 9.58 70 ALA B CA 1
ATOM 1832 C C . ALA B 1 79 ? -21.358 6.519 28.974 1.00 11.38 70 ALA B C 1
ATOM 1833 O O . ALA B 1 79 ? -22.464 6.561 29.519 1.00 12.87 70 ALA B O 1
ATOM 1835 N N . SER B 1 80 ? -20.208 6.714 29.580 1.00 10.35 71 SER B N 1
ATOM 1836 C CA . SER B 1 80 ? -20.176 6.998 31.026 1.00 11.18 71 SER B CA 1
ATOM 1837 C C . SER B 1 80 ? -18.828 7.577 31.338 1.00 11.81 71 SER B C 1
ATOM 1838 O O . SER B 1 80 ? -17.889 7.476 30.541 1.00 11.07 71 SER B O 1
ATOM 1841 N N . GLU B 1 81 ? -18.650 8.129 32.546 1.00 11.68 72 GLU B N 1
ATOM 1842 C CA A GLU B 1 81 ? -17.403 8.680 33.035 0.50 12.45 72 GLU B CA 1
ATOM 1843 C CA B GLU B 1 81 ? -17.367 8.721 32.865 0.50 13.20 72 GLU B CA 1
ATOM 1844 C C . GLU B 1 81 ? -16.331 7.598 33.068 1.00 11.22 72 GLU B C 1
ATOM 1845 O O . GLU B 1 81 ? -15.189 7.806 32.714 1.00 12.33 72 GLU B O 1
ATOM 1856 N N . GLU B 1 82 ? -16.747 6.409 33.506 1.00 11.64 73 GLU B N 1
ATOM 1857 C CA . GLU B 1 82 ? -15.749 5.312 33.629 1.00 11.22 73 GLU B CA 1
ATOM 1858 C C . GLU B 1 82 ? -15.230 4.883 32.227 1.00 11.00 73 GLU B C 1
ATOM 1859 O O . GLU B 1 82 ? -14.049 4.564 32.027 1.00 12.18 73 GLU B O 1
ATOM 1865 N N . GLN B 1 83 ? -16.144 4.894 31.252 1.00 10.70 74 GLN B N 1
ATOM 1866 C CA . GLN B 1 83 ? -15.706 4.560 29.898 1.00 10.46 74 GLN B CA 1
ATOM 1867 C C . GLN B 1 83 ? -14.800 5.633 29.331 1.00 10.62 74 GLN B C 1
ATOM 1868 O O . GLN B 1 83 ? -13.820 5.309 28.706 1.00 10.04 74 GLN B O 1
ATOM 1874 N N . TYR B 1 84 ? -15.050 6.907 29.615 1.00 11.16 75 TYR B N 1
ATOM 1875 C CA . TYR B 1 84 ? -14.121 7.962 29.256 1.00 11.18 75 TYR B CA 1
ATOM 1876 C C . TYR B 1 84 ? -12.735 7.716 29.838 1.00 13.32 75 TYR B C 1
ATOM 1877 O O . TYR B 1 84 ? -11.717 7.883 29.144 1.00 13.96 75 TYR B O 1
ATOM 1886 N N . GLN B 1 85 ? -12.692 7.271 31.104 1.00 12.77 76 GLN B N 1
ATOM 1887 C CA . GLN B 1 85 ? -11.385 7.000 31.694 1.00 15.37 76 GLN B CA 1
ATOM 1888 C C . GLN B 1 85 ? -10.703 5.808 31.092 1.00 14.11 76 GLN B C 1
ATOM 1889 O O . GLN B 1 85 ? -9.478 5.858 30.920 1.00 15.34 76 GLN B O 1
ATOM 1895 N N . VAL B 1 86 ? -11.450 4.759 30.710 1.00 12.96 77 VAL B N 1
ATOM 1896 C CA . VAL B 1 86 ? -10.884 3.600 29.987 1.00 13.87 77 VAL B CA 1
ATOM 1897 C C . VAL B 1 86 ? -10.201 4.092 28.705 1.00 14.01 77 VAL B C 1
ATOM 1898 O O . VAL B 1 86 ? -9.057 3.780 28.452 1.00 16.83 77 VAL B O 1
ATOM 1902 N N . TYR B 1 87 ? -10.932 4.895 27.927 1.00 13.53 78 TYR B N 1
ATOM 1903 C CA . TYR B 1 87 ? -10.354 5.534 26.744 1.00 14.22 78 TYR B CA 1
ATOM 1904 C C . TYR B 1 87 ? -9.123 6.364 27.080 1.00 16.15 78 TYR B C 1
ATOM 1905 O O . TYR B 1 87 ? -8.073 6.231 26.391 1.00 16.71 78 TYR B O 1
ATOM 1914 N N . MET B 1 88 ? -9.177 7.222 28.093 1.00 16.41 79 MET B N 1
ATOM 1915 C CA A MET B 1 88 ? -8.015 8.073 28.410 0.50 19.55 79 MET B CA 1
ATOM 1916 C CA B MET B 1 88 ? -8.020 8.061 28.442 0.50 19.63 79 MET B CA 1
ATOM 1917 C C . MET B 1 88 ? -6.776 7.232 28.731 1.00 20.61 79 MET B C 1
ATOM 1918 O O . MET B 1 88 ? -5.639 7.653 28.416 1.00 22.20 79 MET B O 1
ATOM 1927 N N . GLU B 1 89 ? -6.971 6.023 29.289 1.00 21.71 80 GLU B N 1
ATOM 1928 C CA . GLU B 1 89 ? -5.814 5.183 29.655 1.00 24.87 80 GLU B CA 1
ATOM 1929 C C . GLU B 1 89 ? -5.382 4.192 28.560 1.00 25.90 80 GLU B C 1
ATOM 1930 O O . GLU B 1 89 ? -4.372 3.488 28.730 1.00 26.95 80 GLU B O 1
ATOM 1936 N N . SER B 1 90 ? -6.107 4.090 27.454 1.00 25.94 81 SER B N 1
ATOM 1937 C CA . SER B 1 90 ? -5.826 3.045 26.467 1.00 27.34 81 SER B CA 1
ATOM 1938 C C . SER B 1 90 ? -4.593 3.392 25.632 1.00 28.33 81 SER B C 1
ATOM 1939 O O . SER B 1 90 ? -4.490 4.493 25.080 1.00 27.15 81 SER B O 1
ATOM 1942 N N . ASP B 1 91 ? -3.598 2.505 25.565 1.00 29.53 82 ASP B N 1
ATOM 1943 C CA . ASP B 1 91 ? -2.463 2.903 24.697 1.00 29.48 82 ASP B CA 1
ATOM 1944 C C . ASP B 1 91 ? -2.918 3.024 23.235 1.00 28.59 82 ASP B C 1
ATOM 1945 O O . ASP B 1 91 ? -2.275 3.694 22.437 1.00 28.86 82 ASP B O 1
ATOM 1950 N N A ILE B 1 92 ? -4.040 2.380 22.923 0.50 27.32 83 ILE B N 1
ATOM 1951 N N B ILE B 1 92 ? -4.032 2.383 22.901 0.50 27.71 83 ILE B N 1
ATOM 1952 C CA A ILE B 1 92 ? -4.710 2.492 21.642 0.50 25.80 83 ILE B CA 1
ATOM 1953 C CA B ILE B 1 92 ? -4.542 2.404 21.545 0.50 26.49 83 ILE B CA 1
ATOM 1954 C C A ILE B 1 92 ? -5.133 3.945 21.333 0.50 23.98 83 ILE B C 1
ATOM 1955 C C B ILE B 1 92 ? -5.268 3.726 21.197 0.50 24.47 83 ILE B C 1
ATOM 1956 O O A ILE B 1 92 ? -4.887 4.471 20.237 0.50 23.47 83 ILE B O 1
ATOM 1957 O O B ILE B 1 92 ? -5.386 4.100 20.016 0.50 24.17 83 ILE B O 1
ATOM 1966 N N A ARG B 1 93 ? -5.740 4.617 22.306 0.50 22.02 84 ARG B N 1
ATOM 1967 N N B ARG B 1 93 ? -5.678 4.459 22.236 0.50 22.34 84 ARG B N 1
ATOM 1968 C CA A ARG B 1 93 ? -5.978 6.044 22.147 0.50 20.42 84 ARG B CA 1
ATOM 1969 C CA B ARG B 1 93 ? -5.965 5.884 22.087 0.50 20.18 84 ARG B CA 1
ATOM 1970 C C A ARG B 1 93 ? -4.666 6.780 21.919 0.50 20.29 84 ARG B C 1
ATOM 1971 C C B ARG B 1 93 ? -4.674 6.673 21.864 0.50 20.25 84 ARG B C 1
ATOM 1972 O O A ARG B 1 93 ? -4.582 7.718 21.145 0.50 19.16 84 ARG B O 1
ATOM 1973 O O B ARG B 1 93 ? -4.620 7.549 21.035 0.50 18.94 84 ARG B O 1
ATOM 1988 N N . LYS B 1 94 ? -3.616 6.342 22.602 1.00 21.08 85 LYS B N 1
ATOM 1989 C CA . LYS B 1 94 ? -2.310 6.922 22.366 1.00 21.87 85 LYS B CA 1
ATOM 1990 C C . LYS B 1 94 ? -1.815 6.774 20.910 1.00 19.92 85 LYS B C 1
ATOM 1991 O O . LYS B 1 94 ? -1.338 7.759 20.362 1.00 21.48 85 LYS B O 1
ATOM 1997 N N . ALA B 1 95 ? -2.020 5.594 20.302 1.00 20.47 86 ALA B N 1
ATOM 1998 C CA . ALA B 1 95 ? -1.741 5.335 18.876 1.00 20.18 86 ALA B CA 1
ATOM 1999 C C . ALA B 1 95 ? -2.553 6.290 17.998 1.00 18.72 86 ALA B C 1
ATOM 2000 O O . ALA B 1 95 ? -2.032 6.925 17.064 1.00 19.19 86 ALA B O 1
ATOM 2002 N N . TRP B 1 96 ? -3.832 6.419 18.354 1.00 16.95 87 TRP B N 1
ATOM 2003 C CA . TRP B 1 96 ? -4.736 7.303 17.580 1.00 15.49 87 TRP B CA 1
ATOM 2004 C C . TRP B 1 96 ? -4.258 8.734 17.649 1.00 14.31 87 TRP B C 1
ATOM 2005 O O . TRP B 1 96 ? -4.179 9.440 16.621 1.00 14.26 87 TRP B O 1
ATOM 2016 N N . PHE B 1 97 ? -3.882 9.224 18.835 1.00 14.51 88 PHE B N 1
ATOM 2017 C CA . PHE B 1 97 ? -3.381 10.569 18.936 1.00 16.70 88 PHE B CA 1
ATOM 2018 C C . PHE B 1 97 ? -2.059 10.779 18.179 1.00 17.35 88 PHE B C 1
ATOM 2019 O O . PHE B 1 97 ? -1.822 11.847 17.685 1.00 18.13 88 PHE B O 1
ATOM 2027 N N . GLU B 1 98 ? -1.248 9.739 18.041 1.00 18.35 89 GLU B N 1
ATOM 2028 C CA . GLU B 1 98 ? -0.033 9.916 17.227 1.00 19.42 89 GLU B CA 1
ATOM 2029 C C . GLU B 1 98 ? -0.401 10.208 15.763 1.00 17.39 89 GLU B C 1
ATOM 2030 O O . GLU B 1 98 ? 0.201 11.083 15.126 1.00 18.60 89 GLU B O 1
ATOM 2036 N N . HIS B 1 99 ? -1.415 9.504 15.259 1.00 16.22 90 HIS B N 1
ATOM 2037 C CA . HIS B 1 99 ? -1.940 9.846 13.925 1.00 15.10 90 HIS B CA 1
ATOM 2038 C C . HIS B 1 99 ? -2.489 11.259 13.895 1.00 14.40 90 HIS B C 1
ATOM 2039 O O . HIS B 1 99 ? -2.279 12.016 12.932 1.00 14.50 90 HIS B O 1
ATOM 2046 N N . GLY B 1 100 ? -3.207 11.629 14.962 1.00 13.69 91 GLY B N 1
ATOM 2047 C CA . GLY B 1 100 ? -3.684 12.971 15.068 1.00 15.11 91 GLY B CA 1
ATOM 2048 C C . GLY B 1 100 ? -2.619 14.029 14.887 1.00 15.79 91 GLY B C 1
ATOM 2049 O O . GLY B 1 100 ? -2.876 15.083 14.332 1.00 16.46 91 GLY B O 1
ATOM 2050 N N . LYS B 1 101 ? -1.416 13.769 15.411 1.00 17.36 92 LYS B N 1
ATOM 2051 C CA . LYS B 1 101 ? -0.316 14.744 15.265 1.00 18.88 92 LYS B CA 1
ATOM 2052 C C . LYS B 1 101 ? 0.104 14.945 13.826 1.00 18.81 92 LYS B C 1
ATOM 2053 O O . LYS B 1 101 ? 0.584 16.021 13.475 1.00 20.57 92 LYS B O 1
ATOM 2059 N N . TYR B 1 102 ? -0.088 13.930 13.005 1.00 18.40 93 TYR B N 1
ATOM 2060 C CA . TYR B 1 102 ? 0.235 14.026 11.597 1.00 18.26 93 TYR B CA 1
ATOM 2061 C C . TYR B 1 102 ? -0.750 14.899 10.821 1.00 17.67 93 TYR B C 1
ATOM 2062 O O . TYR B 1 102 ? -0.356 15.674 9.967 1.00 17.92 93 TYR B O 1
ATOM 2071 N N . PHE B 1 103 ? -2.060 14.785 11.084 1.00 15.62 94 PHE B N 1
ATOM 2072 C CA . PHE B 1 103 ? -3.024 15.451 10.199 1.00 14.63 94 PHE B CA 1
ATOM 2073 C C . PHE B 1 103 ? -3.899 16.532 10.857 1.00 11.58 94 PHE B C 1
ATOM 2074 O O . PHE B 1 103 ? -4.671 17.159 10.172 1.00 11.62 94 PHE B O 1
ATOM 2082 N N . ILE B 1 104 ? -3.762 16.695 12.179 1.00 12.08 95 ILE B N 1
ATOM 2083 C CA . ILE B 1 104 ? -4.482 17.800 12.859 1.00 11.55 95 ILE B CA 1
ATOM 2084 C C . ILE B 1 104 ? -3.541 18.939 13.209 1.00 13.10 95 ILE B C 1
ATOM 2085 O O . ILE B 1 104 ? -2.728 18.797 14.132 1.00 13.94 95 ILE B O 1
ATOM 2090 N N . GLY B 1 105 ? -3.656 20.038 12.499 1.00 11.25 96 GLY B N 1
ATOM 2091 C CA . GLY B 1 105 ? -2.801 21.173 12.741 1.00 12.32 96 GLY B CA 1
ATOM 2092 C C . GLY B 1 105 ? -3.182 21.903 14.007 1.00 11.47 96 GLY B C 1
ATOM 2093 O O . GLY B 1 105 ? -2.331 22.336 14.802 1.00 12.86 96 GLY B O 1
ATOM 2094 N N . GLN B 1 106 ? -4.481 22.137 14.164 1.00 10.41 97 GLN B N 1
ATOM 2095 C CA . GLN B 1 106 ? -5.031 22.855 15.332 1.00 10.75 97 GLN B CA 1
ATOM 2096 C C . GLN B 1 106 ? -6.388 22.253 15.661 1.00 10.44 97 GLN B C 1
ATOM 2097 O O . GLN B 1 106 ? -7.081 21.788 14.758 1.00 10.38 97 GLN B O 1
ATOM 2103 N N . LEU B 1 107 ? -6.722 22.278 16.951 1.00 10.26 98 LEU B N 1
ATOM 2104 C CA . LEU B 1 107 ? -7.920 21.572 17.485 1.00 10.86 98 LEU B CA 1
ATOM 2105 C C . LEU B 1 107 ? -8.609 22.455 18.503 1.00 11.42 98 LEU B C 1
ATOM 2106 O O . LEU B 1 107 ? -7.987 22.982 19.440 1.00 11.49 98 LEU B O 1
ATOM 2111 N N . LYS B 1 108 ? -9.930 22.571 18.366 1.00 9.86 99 LYS B N 1
ATOM 2112 C CA . LYS B 1 108 ? -10.795 23.206 19.367 1.00 10.06 99 LYS B CA 1
ATOM 2113 C C . LYS B 1 108 ? -11.805 22.175 19.891 1.00 9.66 99 LYS B C 1
ATOM 2114 O O . LYS B 1 108 ? -12.713 21.813 19.148 1.00 8.89 99 LYS B O 1
ATOM 2120 N N . PRO B 1 109 ? -11.708 21.722 21.132 1.00 9.10 100 PRO B N 1
ATOM 2121 C CA . PRO B 1 109 ? -12.753 20.806 21.715 1.00 9.50 100 PRO B CA 1
ATOM 2122 C C . PRO B 1 109 ? -13.849 21.591 22.420 1.00 10.07 100 PRO B C 1
ATOM 2123 O O . PRO B 1 109 ? -13.605 22.577 23.109 1.00 11.09 100 PRO B O 1
ATOM 2127 N N . PHE B 1 110 ? -15.071 21.124 22.291 1.00 8.23 101 PHE B N 1
ATOM 2128 C CA . PHE B 1 110 ? -16.187 21.596 23.086 1.00 7.77 101 PHE B CA 1
ATOM 2129 C C . PHE B 1 110 ? -16.827 20.426 23.796 1.00 8.89 101 PHE B C 1
ATOM 2130 O O . PHE B 1 110 ? -17.355 19.475 23.147 1.00 8.77 101 PHE B O 1
ATOM 2138 N N . VAL B 1 111 ? -16.883 20.458 25.130 1.00 9.23 102 VAL B N 1
ATOM 2139 C CA . VAL B 1 111 ? -17.666 19.456 25.855 1.00 9.51 102 VAL B CA 1
ATOM 2140 C C . VAL B 1 111 ? -19.083 19.946 25.864 1.00 9.55 102 VAL B C 1
ATOM 2141 O O . VAL B 1 111 ? -19.351 21.058 26.308 1.00 10.52 102 VAL B O 1
ATOM 2145 N N . THR B 1 112 ? -20.012 19.167 25.343 1.00 8.38 103 THR B N 1
ATOM 2146 C CA . THR B 1 112 ? -21.380 19.630 25.192 1.00 9.10 103 THR B CA 1
ATOM 2147 C C . THR B 1 112 ? -22.269 19.116 26.308 1.00 9.93 103 THR B C 1
ATOM 2148 O O . THR B 1 112 ? -21.905 18.163 27.014 1.00 11.91 103 THR B O 1
ATOM 2152 N N . GLU B 1 113 ? -23.430 19.738 26.478 1.00 9.84 104 GLU B N 1
ATOM 2153 C CA . GLU B 1 113 ? -24.431 19.321 27.466 1.00 11.87 104 GLU B CA 1
ATOM 2154 C C . GLU B 1 113 ? -25.764 19.239 26.715 1.00 10.89 104 GLU B C 1
ATOM 2155 O O . GLU B 1 113 ? -26.170 20.210 26.055 1.00 10.21 104 GLU B O 1
ATOM 2161 N N A GLU B 1 114 ? -26.427 18.098 26.842 0.50 10.95 105 GLU B N 1
ATOM 2162 N N B GLU B 1 114 ? -26.444 18.088 26.808 0.50 11.66 105 GLU B N 1
ATOM 2163 C CA A GLU B 1 114 ? -27.718 17.918 26.253 0.50 11.35 105 GLU B CA 1
ATOM 2164 C CA B GLU B 1 114 ? -27.755 17.878 26.177 0.50 12.84 105 GLU B CA 1
ATOM 2165 C C A GLU B 1 114 ? -28.749 18.630 27.114 0.50 13.53 105 GLU B C 1
ATOM 2166 C C B GLU B 1 114 ? -28.837 18.436 27.092 0.50 14.40 105 GLU B C 1
ATOM 2167 O O A GLU B 1 114 ? -28.521 18.914 28.316 0.50 14.10 105 GLU B O 1
ATOM 2168 O O B GLU B 1 114 ? -28.759 18.382 28.324 0.50 15.52 105 GLU B O 1
ATOM 2179 N N . LEU B 1 115 ? -29.823 19.019 26.435 1.00 14.61 106 LEU B N 1
ATOM 2180 C CA . LEU B 1 115 ? -30.831 19.867 27.096 1.00 17.16 106 LEU B CA 1
ATOM 2181 C C . LEU B 1 115 ? -32.172 19.203 27.141 1.00 19.20 106 LEU B C 1
ATOM 2182 O O . LEU B 1 115 ? -33.047 19.704 27.846 1.00 21.98 106 LEU B O 1
ATOM 2187 N N . VAL B 1 116 ? -32.333 18.115 26.394 1.00 20.21 107 VAL B N 1
ATOM 2188 C CA . VAL B 1 116 ? -33.585 17.356 26.274 1.00 23.05 107 VAL B CA 1
ATOM 2189 C C . VAL B 1 116 ? -33.246 15.849 26.231 1.00 24.57 107 VAL B C 1
ATOM 2190 O O . VAL B 1 116 ? -32.043 15.437 26.201 1.00 24.95 107 VAL B O 1
ATOM 2195 N N . GLU C 1 7 ? -22.590 7.632 -0.084 1.00 50.20 -2 GLU C N 1
ATOM 2196 C CA . GLU C 1 7 ? -23.449 8.424 -1.016 1.00 49.74 -2 GLU C CA 1
ATOM 2197 C C . GLU C 1 7 ? -24.927 8.416 -0.619 1.00 48.47 -2 GLU C C 1
ATOM 2198 O O . GLU C 1 7 ? -25.345 7.586 0.203 1.00 48.70 -2 GLU C O 1
ATOM 2204 N N . GLY C 1 8 ? -25.697 9.348 -1.206 1.00 46.84 -1 GLY C N 1
ATOM 2205 C CA . GLY C 1 8 ? -27.122 9.550 -0.909 1.00 43.90 -1 GLY C CA 1
ATOM 2206 C C . GLY C 1 8 ? -27.381 9.881 0.554 1.00 41.89 -1 GLY C C 1
ATOM 2207 O O . GLY C 1 8 ? -28.420 9.504 1.114 1.00 42.24 -1 GLY C O 1
ATOM 2208 N N . ARG C 1 9 ? -26.412 10.555 1.178 1.00 39.13 0 ARG C N 1
ATOM 2209 C CA . ARG C 1 9 ? -26.431 10.778 2.625 1.00 35.56 0 ARG C CA 1
ATOM 2210 C C . ARG C 1 9 ? -27.320 11.981 2.958 1.00 31.96 0 ARG C C 1
ATOM 2211 O O . ARG C 1 9 ? -27.692 12.763 2.077 1.00 32.08 0 ARG C O 1
ATOM 2219 N N . MET C 1 10 ? -27.658 12.105 4.235 1.00 27.78 1 MET C N 1
ATOM 2220 C CA . MET C 1 10 ? -28.392 13.262 4.707 1.00 22.14 1 MET C CA 1
ATOM 2221 C C . MET C 1 10 ? -27.498 14.496 4.562 1.00 19.60 1 MET C C 1
ATOM 2222 O O . MET C 1 10 ? -26.271 14.427 4.777 1.00 19.81 1 MET C O 1
ATOM 2227 N N . ILE C 1 11 ? -28.095 15.613 4.188 1.00 13.73 2 ILE C N 1
ATOM 2228 C CA . ILE C 1 11 ? -27.473 16.925 4.218 1.00 11.65 2 ILE C CA 1
ATOM 2229 C C . ILE C 1 11 ? -27.466 17.385 5.714 1.00 9.94 2 ILE C C 1
ATOM 2230 O O . ILE C 1 11 ? -28.501 17.306 6.397 1.00 9.93 2 ILE C O 1
ATOM 2235 N N . ARG C 1 12 ? -26.307 17.757 6.232 1.00 8.41 3 ARG C N 1
ATOM 2236 C CA . ARG C 1 12 ? -26.178 18.239 7.633 1.00 8.88 3 ARG C CA 1
ATOM 2237 C C . ARG C 1 12 ? -25.473 19.576 7.688 1.00 8.40 3 ARG C C 1
ATOM 2238 O O . ARG C 1 12 ? -24.456 19.818 6.958 1.00 10.80 3 ARG C O 1
ATOM 2246 N N . ILE C 1 13 ? -25.989 20.490 8.503 1.00 7.11 4 ILE C N 1
ATOM 2247 C CA . ILE C 1 13 ? -25.426 21.799 8.705 1.00 7.80 4 ILE C CA 1
ATOM 2248 C C . ILE C 1 13 ? -25.261 21.922 10.200 1.00 8.13 4 ILE C C 1
ATOM 2249 O O . ILE C 1 13 ? -26.217 21.759 10.954 1.00 8.21 4 ILE C O 1
ATOM 2254 N N A LEU C 1 14 ? -24.024 22.141 10.637 0.50 6.41 5 LEU C N 1
ATOM 2255 N N B LEU C 1 14 ? -24.022 22.204 10.609 0.50 8.20 5 LEU C N 1
ATOM 2256 C CA A LEU C 1 14 ? -23.708 22.336 12.068 0.50 6.07 5 LEU C CA 1
ATOM 2257 C CA B LEU C 1 14 ? -23.629 22.419 12.019 0.50 9.20 5 LEU C CA 1
ATOM 2258 C C A LEU C 1 14 ? -23.426 23.817 12.343 0.50 6.16 5 LEU C C 1
ATOM 2259 C C B LEU C 1 14 ? -23.624 23.906 12.254 0.50 7.91 5 LEU C C 1
ATOM 2260 O O A LEU C 1 14 ? -22.698 24.495 11.562 0.50 6.32 5 LEU C O 1
ATOM 2261 O O B LEU C 1 14 ? -23.299 24.688 11.353 0.50 8.93 5 LEU C O 1
ATOM 2270 N N . TYR C 1 15 ? -23.951 24.313 13.472 1.00 7.44 6 TYR C N 1
ATOM 2271 C CA . TYR C 1 15 ? -23.916 25.736 13.797 1.00 7.07 6 TYR C CA 1
ATOM 2272 C C . TYR C 1 15 ? -23.237 26.015 15.128 1.00 7.81 6 TYR C C 1
ATOM 2273 O O . TYR C 1 15 ? -23.564 25.345 16.106 1.00 9.69 6 TYR C O 1
ATOM 2282 N N . LEU C 1 16 ? -22.357 27.021 15.167 1.00 8.20 7 LEU C N 1
ATOM 2283 C CA . LEU C 1 16 ? -21.910 27.570 16.440 1.00 8.22 7 LEU C CA 1
ATOM 2284 C C . LEU C 1 16 ? -22.770 28.768 16.771 1.00 8.11 7 LEU C C 1
ATOM 2285 O O . LEU C 1 16 ? -22.934 29.665 15.917 1.00 8.98 7 LEU C O 1
ATOM 2290 N N A LEU C 1 17 ? -23.319 28.787 17.994 0.50 8.19 8 LEU C N 1
ATOM 2291 N N B LEU C 1 17 ? -23.345 28.787 17.973 0.50 8.67 8 LEU C N 1
ATOM 2292 C CA A LEU C 1 17 ? -24.276 29.824 18.472 0.50 7.96 8 LEU C CA 1
ATOM 2293 C CA B LEU C 1 17 ? -24.203 29.900 18.410 0.50 8.97 8 LEU C CA 1
ATOM 2294 C C A LEU C 1 17 ? -23.659 30.634 19.611 0.50 8.44 8 LEU C C 1
ATOM 2295 C C B LEU C 1 17 ? -23.519 30.654 19.536 0.50 9.19 8 LEU C C 1
ATOM 2296 O O A LEU C 1 17 ? -23.198 30.043 20.601 0.50 7.55 8 LEU C O 1
ATOM 2297 O O B LEU C 1 17 ? -22.909 30.079 20.435 0.50 8.52 8 LEU C O 1
ATOM 2306 N N . VAL C 1 18 ? -23.631 31.959 19.457 1.00 9.16 9 VAL C N 1
ATOM 2307 C CA . VAL C 1 18 ? -23.215 32.845 20.570 1.00 10.07 9 VAL C CA 1
ATOM 2308 C C . VAL C 1 18 ? -24.455 33.616 20.981 1.00 10.04 9 VAL C C 1
ATOM 2309 O O . VAL C 1 18 ? -25.194 34.158 20.119 1.00 9.66 9 VAL C O 1
ATOM 2313 N N . LYS C 1 19 ? -24.770 33.634 22.270 1.00 9.39 10 LYS C N 1
ATOM 2314 C CA . LYS C 1 19 ? -25.974 34.309 22.739 1.00 10.76 10 LYS C CA 1
ATOM 2315 C C . LYS C 1 19 ? -25.846 35.828 22.590 1.00 10.72 10 LYS C C 1
ATOM 2316 O O . LYS C 1 19 ? -24.729 36.379 22.511 1.00 11.71 10 LYS C O 1
ATOM 2322 N N . PRO C 1 20 ? -26.977 36.511 22.627 1.00 11.66 11 PRO C N 1
ATOM 2323 C CA . PRO C 1 20 ? -26.891 37.986 22.651 1.00 12.53 11 PRO C CA 1
ATOM 2324 C C . PRO C 1 20 ? -26.304 38.444 23.984 1.00 13.47 11 PRO C C 1
ATOM 2325 O O . PRO C 1 20 ? -26.551 37.855 25.044 1.00 13.98 11 PRO C O 1
ATOM 2329 N N . GLU C 1 21 ? -25.549 39.529 23.896 1.00 14.03 12 GLU C N 1
ATOM 2330 C CA . GLU C 1 21 ? -24.908 40.015 25.133 1.00 16.36 12 GLU C CA 1
ATOM 2331 C C . GLU C 1 21 ? -25.956 40.374 26.203 1.00 15.99 12 GLU C C 1
ATOM 2332 O O . GLU C 1 21 ? -25.705 40.188 27.421 1.00 18.52 12 GLU C O 1
ATOM 2338 N N . SER C 1 22 ? -27.139 40.817 25.794 1.00 15.88 13 SER C N 1
ATOM 2339 C CA . SER C 1 22 ? -28.174 41.250 26.698 1.00 16.29 13 SER C CA 1
ATOM 2340 C C . SER C 1 22 ? -28.984 40.116 27.336 1.00 17.07 13 SER C C 1
ATOM 2341 O O . SER C 1 22 ? -29.793 40.322 28.235 1.00 20.26 13 SER C O 1
ATOM 2344 N N . MET C 1 23 ? -28.752 38.885 26.875 1.00 14.23 14 MET C N 1
ATOM 2345 C CA . MET C 1 23 ? -29.494 37.789 27.396 1.00 13.44 14 MET C CA 1
ATOM 2346 C C . MET C 1 23 ? -28.621 36.978 28.392 1.00 12.44 14 MET C C 1
ATOM 2347 O O . MET C 1 23 ? -27.492 36.696 28.110 1.00 13.93 14 MET C O 1
ATOM 2352 N N . SER C 1 24 ? -29.218 36.609 29.510 1.00 12.53 15 SER C N 1
ATOM 2353 C CA . SER C 1 24 ? -28.426 35.878 30.506 1.00 13.58 15 SER C CA 1
ATOM 2354 C C . SER C 1 24 ? -28.175 34.448 30.015 1.00 12.41 15 SER C C 1
ATOM 2355 O O . SER C 1 24 ? -28.888 33.918 29.121 1.00 12.86 15 SER C O 1
ATOM 2358 N N . HIS C 1 25 ? -27.174 33.800 30.544 1.00 10.95 16 HIS C N 1
ATOM 2359 C CA . HIS C 1 25 ? -26.935 32.419 30.215 1.00 11.81 16 HIS C CA 1
ATOM 2360 C C . HIS C 1 25 ? -28.142 31.574 30.523 1.00 12.72 16 HIS C C 1
ATOM 2361 O O . HIS C 1 25 ? -28.483 30.673 29.699 1.00 12.22 16 HIS C O 1
ATOM 2368 N N . GLU C 1 26 ? -28.821 31.758 31.663 1.00 11.93 17 GLU C N 1
ATOM 2369 C CA . GLU C 1 26 ? -29.967 30.936 31.949 1.00 13.58 17 GLU C CA 1
ATOM 2370 C C . GLU C 1 26 ? -31.111 31.158 30.945 1.00 13.56 17 GLU C C 1
ATOM 2371 O O . GLU C 1 26 ? -31.793 30.189 30.547 1.00 13.40 17 GLU C O 1
ATOM 2377 N N . GLN C 1 27 ? -31.361 32.413 30.588 1.00 12.04 18 GLN C N 1
ATOM 2378 C CA . GLN C 1 27 ? -32.435 32.687 29.599 1.00 13.31 18 GLN C CA 1
ATOM 2379 C C . GLN C 1 27 ? -32.073 32.030 28.281 1.00 11.22 18 GLN C C 1
ATOM 2380 O O . GLN C 1 27 ? -32.954 31.434 27.622 1.00 10.99 18 GLN C O 1
ATOM 2386 N N . PHE C 1 28 ? -30.798 32.076 27.934 1.00 10.06 19 PHE C N 1
ATOM 2387 C CA . PHE C 1 28 ? -30.351 31.490 26.647 1.00 9.91 19 PHE C CA 1
ATOM 2388 C C . PHE C 1 28 ? -30.600 30.006 26.659 1.00 11.09 19 PHE C C 1
ATOM 2389 O O . PHE C 1 28 ? -31.078 29.455 25.649 1.00 10.27 19 PHE C O 1
ATOM 2397 N N A ARG C 1 29 ? -30.263 29.339 27.746 0.50 10.21 20 ARG C N 1
ATOM 2398 N N B ARG C 1 29 ? -30.326 29.297 27.750 0.50 9.41 20 ARG C N 1
ATOM 2399 C CA A ARG C 1 29 ? -30.575 27.943 27.922 0.50 10.80 20 ARG C CA 1
ATOM 2400 C CA B ARG C 1 29 ? -30.617 27.860 27.833 0.50 9.69 20 ARG C CA 1
ATOM 2401 C C A ARG C 1 29 ? -32.032 27.695 27.647 0.50 10.96 20 ARG C C 1
ATOM 2402 C C B ARG C 1 29 ? -32.105 27.588 27.685 0.50 10.75 20 ARG C C 1
ATOM 2403 O O A ARG C 1 29 ? -32.378 26.869 26.813 0.50 10.83 20 ARG C O 1
ATOM 2404 O O B ARG C 1 29 ? -32.542 26.632 26.997 0.50 9.85 20 ARG C O 1
ATOM 2419 N N . LYS C 1 30 ? -32.926 28.403 28.327 1.00 11.20 21 LYS C N 1
ATOM 2420 C CA A LYS C 1 30 ? -34.344 28.143 28.151 0.50 11.14 21 LYS C CA 1
ATOM 2421 C CA B LYS C 1 30 ? -34.364 28.251 28.190 0.50 11.65 21 LYS C CA 1
ATOM 2422 C C . LYS C 1 30 ? -34.789 28.424 26.713 1.00 10.59 21 LYS C C 1
ATOM 2423 O O . LYS C 1 30 ? -35.647 27.668 26.213 1.00 11.22 21 LYS C O 1
ATOM 2434 N N . GLU C 1 31 ? -34.207 29.426 26.056 1.00 9.54 22 GLU C N 1
ATOM 2435 C CA . GLU C 1 31 ? -34.587 29.667 24.633 1.00 9.55 22 GLU C CA 1
ATOM 2436 C C . GLU C 1 31 ? -34.057 28.595 23.712 1.00 10.55 22 GLU C C 1
ATOM 2437 O O . GLU C 1 31 ? -34.724 28.308 22.698 1.00 10.09 22 GLU C O 1
ATOM 2443 N N . CYS C 1 32 ? -32.951 27.954 24.027 1.00 9.16 23 CYS C N 1
ATOM 2444 C CA . CYS C 1 32 ? -32.494 26.796 23.246 1.00 8.84 23 CYS C CA 1
ATOM 2445 C C . CYS C 1 32 ? -33.526 25.682 23.309 1.00 9.90 23 CYS C C 1
ATOM 2446 O O . CYS C 1 32 ? -33.877 25.075 22.288 1.00 8.40 23 CYS C O 1
ATOM 2449 N N . VAL C 1 33 ? -34.087 25.424 24.500 1.00 8.80 24 VAL C N 1
ATOM 2450 C CA . VAL C 1 33 ? -35.081 24.386 24.657 1.00 9.11 24 VAL C CA 1
ATOM 2451 C C . VAL C 1 33 ? -36.347 24.750 23.873 1.00 9.68 24 VAL C C 1
ATOM 2452 O O . VAL C 1 33 ? -36.901 23.903 23.170 1.00 10.36 24 VAL C O 1
ATOM 2456 N N . VAL C 1 34 ? -36.764 26.022 23.972 1.00 9.60 25 VAL C N 1
ATOM 2457 C CA . VAL C 1 34 ? -37.962 26.478 23.188 1.00 9.28 25 VAL C CA 1
ATOM 2458 C C . VAL C 1 34 ? -37.643 26.262 21.698 1.00 9.29 25 VAL C C 1
ATOM 2459 O O . VAL C 1 34 ? -38.506 25.736 20.977 1.00 9.51 25 VAL C O 1
ATOM 2463 N N . HIS C 1 35 ? -36.439 26.621 21.250 1.00 8.37 26 HIS C N 1
ATOM 2464 C CA . HIS C 1 35 ? -36.093 26.462 19.848 1.00 8.73 26 HIS C CA 1
ATOM 2465 C C . HIS C 1 35 ? -36.212 25.003 19.400 1.00 9.11 26 HIS C C 1
ATOM 2466 O O . HIS C 1 35 ? -36.723 24.702 18.278 1.00 8.48 26 HIS C O 1
ATOM 2473 N N . PHE C 1 36 ? -35.751 24.078 20.246 1.00 8.95 27 PHE C N 1
ATOM 2474 C CA . PHE C 1 36 ? -35.911 22.682 19.953 1.00 8.69 27 PHE C CA 1
ATOM 2475 C C . PHE C 1 36 ? -37.398 22.254 19.866 1.00 9.45 27 PHE C C 1
ATOM 2476 O O . PHE C 1 36 ? -37.798 21.570 18.958 1.00 9.19 27 PHE C O 1
ATOM 2484 N N . GLN C 1 37 ? -38.173 22.690 20.860 1.00 9.62 28 GLN C N 1
ATOM 2485 C CA . GLN C 1 37 ? -39.588 22.324 20.867 1.00 10.47 28 GLN C CA 1
ATOM 2486 C C . GLN C 1 37 ? -40.312 22.876 19.647 1.00 9.15 28 GLN C C 1
ATOM 2487 O O . GLN C 1 37 ? -41.117 22.121 19.042 1.00 12.07 28 GLN C O 1
ATOM 2493 N N . MET C 1 38 ? -39.956 24.069 19.211 1.00 8.77 29 MET C N 1
ATOM 2494 C CA . MET C 1 38 ? -40.529 24.663 17.980 1.00 8.88 29 MET C CA 1
ATOM 2495 C C . MET C 1 38 ? -40.278 23.824 16.771 1.00 9.97 29 MET C C 1
ATOM 2496 O O . MET C 1 38 ? -41.092 23.863 15.820 1.00 11.58 29 MET C O 1
ATOM 2501 N N . SER C 1 39 ? -39.153 23.152 16.727 1.00 9.67 30 SER C N 1
ATOM 2502 C CA . SER C 1 39 ? -38.669 22.480 15.533 1.00 9.32 30 SER C CA 1
ATOM 2503 C C . SER C 1 39 ? -39.453 21.193 15.232 1.00 9.03 30 SER C C 1
ATOM 2504 O O . SER C 1 39 ? -39.303 20.640 14.124 1.00 9.29 30 SER C O 1
ATOM 2507 N N . ALA C 1 40 ? -40.264 20.665 16.174 1.00 8.01 31 ALA C N 1
ATOM 2508 C CA . ALA C 1 40 ? -40.919 19.382 15.973 1.00 7.92 31 ALA C CA 1
ATOM 2509 C C . ALA C 1 40 ? -41.769 19.458 14.698 1.00 8.25 31 ALA C C 1
ATOM 2510 O O . ALA C 1 40 ? -42.584 20.367 14.521 1.00 8.54 31 ALA C O 1
ATOM 2512 N N . GLY C 1 41 ? -41.629 18.470 13.850 1.00 7.59 32 GLY C N 1
ATOM 2513 C CA . GLY C 1 41 ? -42.476 18.407 12.621 1.00 8.67 32 GLY C CA 1
ATOM 2514 C C . GLY C 1 41 ? -42.257 19.524 11.660 1.00 8.22 32 GLY C C 1
ATOM 2515 O O . GLY C 1 41 ? -43.119 19.735 10.812 1.00 8.84 32 GLY C O 1
ATOM 2516 N N A MET C 1 42 ? -41.124 20.189 11.729 0.50 8.21 33 MET C N 1
ATOM 2517 N N B MET C 1 42 ? -41.155 20.252 11.697 0.50 8.09 33 MET C N 1
ATOM 2518 C CA A MET C 1 42 ? -40.751 21.273 10.837 0.50 8.69 33 MET C CA 1
ATOM 2519 C CA B MET C 1 42 ? -40.990 21.381 10.771 0.50 8.58 33 MET C CA 1
ATOM 2520 C C A MET C 1 42 ? -40.786 20.715 9.371 0.50 8.24 33 MET C C 1
ATOM 2521 C C B MET C 1 42 ? -40.796 20.851 9.359 0.50 8.07 33 MET C C 1
ATOM 2522 O O A MET C 1 42 ? -40.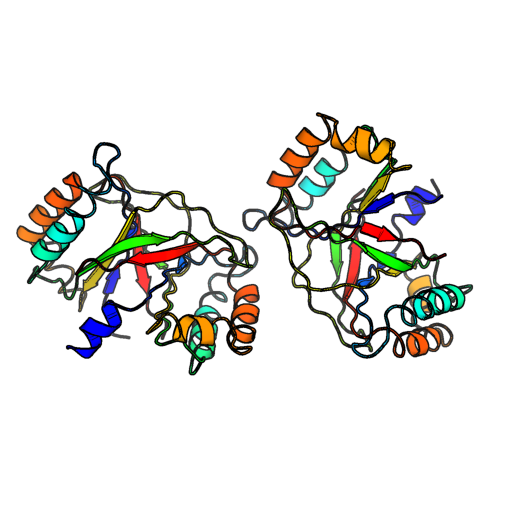198 19.619 9.165 0.50 8.06 33 MET C O 1
ATOM 2523 O O B MET C 1 42 ? -40.001 19.981 9.135 0.50 7.40 33 MET C O 1
ATOM 2532 N N . PRO C 1 43 ? -41.495 21.410 8.410 1.00 8.93 34 PRO C N 1
ATOM 2533 C CA . PRO C 1 43 ? -41.389 20.905 7.032 1.00 9.11 34 PRO C CA 1
ATOM 2534 C C . PRO C 1 43 ? -39.933 20.815 6.529 1.00 8.08 34 PRO C C 1
ATOM 2535 O O . PRO C 1 43 ? -39.127 21.724 6.701 1.00 9.76 34 PRO C O 1
ATOM 2539 N N . GLY C 1 44 ? -39.681 19.679 5.879 1.00 8.25 35 GLY C N 1
ATOM 2540 C CA . GLY C 1 44 ? -38.364 19.415 5.268 1.00 9.19 35 GLY C CA 1
ATOM 2541 C C . GLY C 1 44 ? -37.267 19.042 6.260 1.00 10.40 35 GLY C C 1
ATOM 2542 O O . GLY C 1 44 ? -36.193 18.617 5.786 1.00 10.87 35 GLY C O 1
ATOM 2543 N N . LEU C 1 45 ? -37.463 19.184 7.557 1.00 9.98 36 LEU C N 1
ATOM 2544 C CA . LEU C 1 45 ? -36.378 18.966 8.540 1.00 11.01 36 LEU C CA 1
ATOM 2545 C C . LEU C 1 45 ? -36.429 17.542 9.029 1.00 11.74 36 LEU C C 1
ATOM 2546 O O . LEU C 1 45 ? -37.462 17.055 9.515 1.00 15.71 36 LEU C O 1
ATOM 2551 N N . HIS C 1 46 ? -35.375 16.793 8.898 1.00 9.27 37 HIS C N 1
ATOM 2552 C CA . HIS C 1 46 ? -35.369 15.472 9.413 1.00 11.15 37 HIS C CA 1
ATOM 2553 C C . HIS C 1 46 ? -35.101 15.465 10.934 1.00 10.80 37 HIS C C 1
ATOM 2554 O O . HIS C 1 46 ? -35.684 14.686 11.651 1.00 13.25 37 HIS C O 1
ATOM 2561 N N A LYS C 1 47 ? -34.261 16.392 11.409 0.50 9.09 38 LYS C N 1
ATOM 2562 N N B LYS C 1 47 ? -34.147 16.276 11.408 0.50 9.58 38 LYS C N 1
ATOM 2563 C CA A LYS C 1 47 ? -33.868 16.411 12.831 0.50 10.19 38 LYS C CA 1
ATOM 2564 C CA B LYS C 1 47 ? -33.745 16.268 12.847 0.50 10.21 38 LYS C CA 1
ATOM 2565 C C A LYS C 1 47 ? -33.213 17.744 13.077 0.50 9.44 38 LYS C C 1
ATOM 2566 C C B LYS C 1 47 ? -33.142 17.656 13.100 0.50 9.46 38 LYS C C 1
ATOM 2567 O O A LYS C 1 47 ? -32.549 18.335 12.211 0.50 7.83 38 LYS C O 1
ATOM 2568 O O B LYS C 1 47 ? -32.474 18.221 12.206 0.50 8.22 38 LYS C O 1
ATOM 2579 N N . TYR C 1 48 ? -33.394 18.219 14.299 1.00 8.93 39 TYR C N 1
ATOM 2580 C CA . TYR C 1 48 ? -32.702 19.390 14.829 1.00 7.46 39 TYR C CA 1
ATOM 2581 C C . TYR C 1 48 ? -32.166 18.970 16.191 1.00 8.30 39 TYR C C 1
ATOM 2582 O O . TYR C 1 48 ? -32.836 18.286 16.973 1.00 10.14 39 TYR C O 1
ATOM 2591 N N . GLU C 1 49 ? -30.954 19.381 16.515 1.00 6.55 40 GLU C N 1
ATOM 2592 C CA . GLU C 1 49 ? -30.348 19.215 17.846 1.00 7.64 40 GLU C CA 1
ATOM 2593 C C . GLU C 1 49 ? -29.694 20.484 18.261 1.00 7.08 40 GLU C C 1
ATOM 2594 O O . GLU C 1 49 ? -29.037 21.180 17.480 1.00 7.56 40 GLU C O 1
ATOM 2600 N N . VAL C 1 50 ? -29.845 20.834 19.525 1.00 7.49 41 VAL C N 1
ATOM 2601 C CA . VAL C 1 50 ? -29.107 21.961 20.129 1.00 7.78 41 VAL C CA 1
ATOM 2602 C C . VAL C 1 50 ? -28.600 21.537 21.500 1.00 6.91 41 VAL C C 1
ATOM 2603 O O . VAL C 1 50 ? -29.271 20.853 22.277 1.00 8.62 41 VAL C O 1
ATOM 2607 N N . ARG C 1 51 ? -27.354 21.901 21.757 1.00 7.77 42 ARG C N 1
ATOM 2608 C CA . ARG C 1 51 ? -26.637 21.497 22.981 1.00 7.72 42 ARG C CA 1
ATOM 2609 C C . ARG C 1 51 ? -25.883 22.702 23.485 1.00 7.10 42 ARG C C 1
ATOM 2610 O O . ARG C 1 51 ? -25.374 23.515 22.709 1.00 7.93 42 ARG C O 1
ATOM 2618 N N . LEU C 1 52 ? -25.769 22.827 24.832 1.00 7.38 43 LEU C N 1
ATOM 2619 C CA . LEU C 1 52 ? -24.883 23.865 25.355 1.00 8.35 43 LEU C CA 1
ATOM 2620 C C . LEU C 1 52 ? -23.426 23.459 25.264 1.00 8.30 43 LEU C C 1
ATOM 2621 O O . LEU C 1 52 ? -23.112 22.284 25.321 1.00 8.84 43 LEU C O 1
ATOM 2626 N N . VAL C 1 53 ? -22.551 24.442 25.172 1.00 9.59 44 VAL C N 1
ATOM 2627 C CA . VAL C 1 53 ? -21.126 24.239 25.433 1.00 9.88 44 VAL C CA 1
ATOM 2628 C C . VAL C 1 53 ? -20.914 24.298 26.946 1.00 9.78 44 VAL C C 1
ATOM 2629 O O . VAL C 1 53 ? -21.117 25.383 27.522 1.00 12.10 44 VAL C O 1
ATOM 2633 N N . ALA C 1 54 ? -20.514 23.200 27.531 1.00 10.15 45 ALA C N 1
ATOM 2634 C CA . ALA C 1 54 ? -20.358 23.083 29.026 1.00 10.76 45 ALA C CA 1
ATOM 2635 C C . ALA C 1 54 ? -18.919 23.203 29.407 1.00 13.76 45 ALA C C 1
ATOM 2636 O O . ALA C 1 54 ? -18.624 23.540 30.566 1.00 17.58 45 ALA C O 1
ATOM 2638 N N . GLY C 1 55 ? -17.983 22.868 28.542 1.00 12.97 46 GLY C N 1
ATOM 2639 C CA . GLY C 1 55 ? -16.559 22.882 28.904 1.00 15.11 46 GLY C CA 1
ATOM 2640 C C . GLY C 1 55 ? -15.706 23.169 27.694 1.00 13.40 46 GLY C C 1
ATOM 2641 O O . GLY C 1 55 ? -16.079 22.853 26.505 1.00 12.57 46 GLY C O 1
ATOM 2642 N N . ASN C 1 56 ? -14.544 23.769 27.941 1.00 14.16 47 ASN C N 1
ATOM 2643 C CA . ASN C 1 56 ? -13.636 24.213 26.920 1.00 15.09 47 ASN C CA 1
ATOM 2644 C C . ASN C 1 56 ? -12.238 23.772 27.315 1.00 15.68 47 ASN C C 1
ATOM 2645 O O . ASN C 1 56 ? -11.379 24.585 27.642 1.00 18.48 47 ASN C O 1
ATOM 2650 N N . PRO C 1 57 ? -11.999 22.471 27.262 1.00 16.43 48 PRO C N 1
ATOM 2651 C CA . PRO C 1 57 ? -10.633 22.022 27.676 1.00 18.18 48 PRO C CA 1
ATOM 2652 C C . PRO C 1 57 ? -9.548 22.495 26.697 1.00 21.00 48 PRO C C 1
ATOM 2653 O O . PRO C 1 57 ? -9.789 22.641 25.513 1.00 20.65 48 PRO C O 1
ATOM 2657 N N . THR C 1 58 ? -8.322 22.713 27.183 1.00 22.97 49 THR C N 1
ATOM 2658 C CA . THR C 1 58 ? -7.280 23.267 26.314 1.00 25.18 49 THR C CA 1
ATOM 2659 C C . THR C 1 58 ? -6.079 22.341 26.212 1.00 25.94 49 THR C C 1
ATOM 2660 O O . THR C 1 58 ? -5.133 22.655 25.483 1.00 26.16 49 THR C O 1
ATOM 2664 N N . ASP C 1 59 ? -6.116 21.212 26.912 1.00 26.98 50 ASP C N 1
ATOM 2665 C CA . ASP C 1 59 ? -4.996 20.263 26.881 1.00 28.28 50 ASP C CA 1
ATOM 2666 C C . ASP C 1 59 ? -5.045 19.376 25.613 1.00 26.79 50 ASP C C 1
ATOM 2667 O O . ASP C 1 59 ? -5.154 18.141 25.687 1.00 29.10 50 ASP C O 1
ATOM 2672 N N . THR C 1 60 ? -4.918 20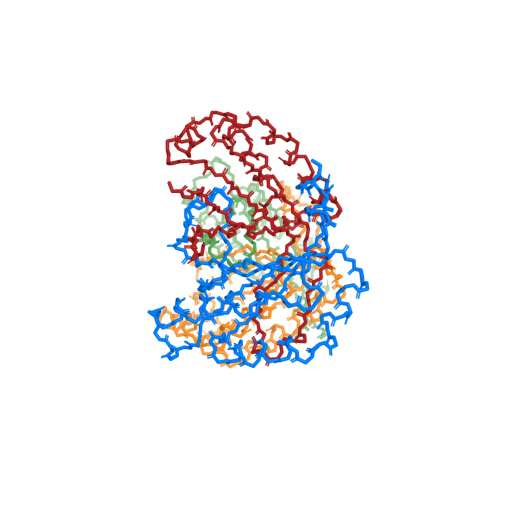.029 24.450 1.00 25.73 51 THR C N 1
ATOM 2673 C CA . THR C 1 60 ? -5.113 19.386 23.162 1.00 24.75 51 THR C CA 1
ATOM 2674 C C . THR C 1 60 ? -3.889 18.641 22.616 1.00 25.70 51 THR C C 1
ATOM 2675 O O . THR C 1 60 ? -4.019 17.872 21.636 1.00 25.42 51 THR C O 1
ATOM 2679 N N . HIS C 1 61 ? -2.717 18.891 23.226 1.00 24.91 52 HIS C N 1
ATOM 2680 C CA . HIS C 1 61 ? -1.446 18.263 22.772 1.00 26.73 52 HIS C CA 1
ATOM 2681 C C . HIS C 1 61 ? -0.978 18.862 21.458 1.00 25.18 52 HIS C C 1
ATOM 2682 O O . HIS C 1 61 ? 0.073 19.539 21.414 1.00 26.81 52 HIS C O 1
ATOM 2689 N N . VAL C 1 62 ? -1.748 18.622 20.392 1.00 23.17 53 VAL C N 1
ATOM 2690 C CA . VAL C 1 62 ? -1.583 19.420 19.173 1.00 21.12 53 VAL C CA 1
ATOM 2691 C C . VAL C 1 62 ? -1.980 20.841 19.500 1.00 19.46 53 VAL C C 1
ATOM 2692 O O . VAL C 1 62 ? -2.617 21.098 20.520 1.00 20.02 53 VAL C O 1
ATOM 2696 N N . PRO C 1 63 ? -1.570 21.812 18.678 1.00 16.69 54 PRO C N 1
ATOM 2697 C CA . PRO C 1 63 ? -1.929 23.196 18.982 1.00 15.67 54 PRO C CA 1
ATOM 2698 C C . PRO C 1 63 ? -3.438 23.462 19.245 1.00 16.00 54 PRO C C 1
ATOM 2699 O O . PRO C 1 63 ? -4.311 23.018 18.482 1.00 15.05 54 PRO C O 1
ATOM 2703 N N . TYR C 1 64 ? -3.721 24.182 20.296 1.00 15.82 55 TYR C N 1
ATOM 2704 C CA . TYR C 1 64 ? -5.072 24.584 20.630 1.00 16.37 55 TYR C CA 1
ATOM 2705 C C . TYR C 1 64 ? -5.557 25.722 19.743 1.00 16.28 55 TYR C C 1
ATOM 2706 O O . TYR C 1 64 ? -4.863 26.738 19.539 1.00 18.97 55 TYR C O 1
ATOM 2715 N N . LEU C 1 65 ? -6.766 25.592 19.191 1.00 14.76 56 LEU C N 1
ATOM 2716 C CA . LEU C 1 65 ? -7.401 26.634 18.406 1.00 15.47 56 LEU C CA 1
ATOM 2717 C C . LEU C 1 65 ? -8.381 27.470 19.234 1.00 15.13 56 LEU C C 1
ATOM 2718 O O . LEU C 1 65 ? -9.410 26.959 19.682 1.00 16.18 56 LEU C O 1
ATOM 2723 N N . ASP C 1 66 ? -8.097 28.748 19.464 1.00 17.27 57 ASP C N 1
ATOM 2724 C CA . ASP C 1 66 ? -9.021 29.580 20.234 1.00 18.80 57 ASP C CA 1
ATOM 2725 C C . ASP C 1 66 ? -10.004 30.251 19.267 1.00 19.75 57 ASP C C 1
ATOM 2726 O O . ASP C 1 66 ? -9.607 30.972 18.352 1.00 21.60 57 ASP C O 1
ATOM 2731 N N . VAL C 1 67 ? -11.288 29.956 19.411 1.00 17.66 58 VAL C N 1
ATOM 2732 C CA . VAL C 1 67 ? -12.331 30.502 18.566 1.00 17.46 58 VAL C CA 1
ATOM 2733 C C . VAL C 1 67 ? -13.214 31.488 19.346 1.00 16.83 58 VAL C C 1
ATOM 2734 O O . VAL C 1 67 ? -14.263 31.862 18.888 1.00 18.00 58 VAL C O 1
ATOM 2738 N N . GLY C 1 68 ? -12.781 31.850 20.545 1.00 16.28 59 GLY C N 1
ATOM 2739 C CA . GLY C 1 68 ? -13.598 32.672 21.420 1.00 15.71 59 GLY C CA 1
ATOM 2740 C C . GLY C 1 68 ? -14.658 31.835 22.136 1.00 16.23 59 GLY C C 1
ATOM 2741 O O . GLY C 1 68 ? -14.543 30.588 22.252 1.00 17.14 59 GLY C O 1
ATOM 2742 N N . ARG C 1 69 ? -15.650 32.530 22.683 1.00 14.70 60 ARG C N 1
ATOM 2743 C CA . ARG C 1 69 ? -16.662 31.882 23.512 1.00 14.02 60 ARG C CA 1
ATOM 2744 C C . ARG C 1 69 ? -17.869 31.493 22.661 1.00 13.42 60 ARG C C 1
ATOM 2745 O O . ARG C 1 69 ? -18.563 32.365 22.125 1.00 14.73 60 ARG C O 1
ATOM 2753 N N . ILE C 1 70 ? -18.092 30.194 22.568 1.00 11.53 61 ILE C N 1
ATOM 2754 C CA . ILE C 1 70 ? -19.272 29.667 21.872 1.00 11.05 61 ILE C CA 1
ATOM 2755 C C . ILE C 1 70 ? -20.227 29.146 22.930 1.00 10.16 61 ILE C C 1
ATOM 2756 O O . ILE C 1 70 ? -19.799 28.416 23.853 1.00 11.17 61 ILE C O 1
ATOM 2761 N N . ASP C 1 71 ? -21.504 29.506 22.835 1.00 8.91 62 ASP C N 1
ATOM 2762 C CA . ASP C 1 71 ? -22.460 29.146 23.867 1.00 8.45 62 ASP C CA 1
ATOM 2763 C C . ASP C 1 71 ? -23.228 27.872 23.619 1.00 7.45 62 ASP C C 1
ATOM 2764 O O . ASP C 1 71 ? -23.609 27.167 24.549 1.00 9.34 62 ASP C O 1
ATOM 2769 N N . ALA C 1 72 ? -23.508 27.544 22.347 1.00 8.68 63 ALA C N 1
ATOM 2770 C CA . ALA C 1 72 ? -24.261 26.323 22.055 1.00 8.20 63 ALA C CA 1
ATOM 2771 C C . ALA C 1 72 ? -23.870 25.854 20.669 1.00 7.88 63 ALA C C 1
ATOM 2772 O O . ALA C 1 72 ? -23.278 26.635 19.880 1.00 8.18 63 ALA C O 1
ATOM 2774 N N . ILE C 1 73 ? -24.224 24.590 20.404 1.00 7.68 64 ILE C N 1
ATOM 2775 C CA . ILE C 1 73 ? -23.994 23.975 19.089 1.00 7.59 64 ILE C CA 1
ATOM 2776 C C . ILE C 1 73 ? -25.359 23.548 18.589 1.00 7.32 64 ILE C C 1
ATOM 2777 O O . ILE C 1 73 ? -26.088 22.860 19.291 1.00 8.21 64 ILE C O 1
ATOM 2782 N N . GLY C 1 74 ? -25.744 23.981 17.395 1.00 6.99 65 GLY C N 1
ATOM 2783 C CA . GLY C 1 74 ? -26.987 23.534 16.733 1.00 6.88 65 GLY C CA 1
ATOM 2784 C C . GLY C 1 74 ? -26.646 22.667 15.522 1.00 6.56 65 GLY C C 1
ATOM 2785 O O . GLY C 1 74 ? -25.558 22.704 14.984 1.00 7.80 65 GLY C O 1
ATOM 2786 N N . GLU C 1 75 ? -27.588 21.845 15.095 1.00 6.82 66 GLU C N 1
ATOM 2787 C CA . GLU C 1 75 ? -27.352 20.982 13.926 1.00 6.41 66 GLU C CA 1
ATOM 2788 C C . GLU C 1 75 ? -28.691 20.666 13.321 1.00 6.10 66 GLU C C 1
ATOM 2789 O O . GLU C 1 75 ? -29.655 20.327 14.015 1.00 6.74 66 GLU C O 1
ATOM 2795 N N . CYS C 1 76 ? -28.745 20.737 11.975 1.00 6.13 67 CYS C N 1
ATOM 2796 C CA . CYS C 1 76 ? -29.922 20.366 11.183 1.00 6.96 67 CYS C CA 1
ATOM 2797 C C . CYS C 1 76 ? -29.585 19.243 10.237 1.00 6.98 67 CYS C C 1
ATOM 2798 O O . CYS C 1 76 ? -28.506 19.273 9.625 1.00 7.63 67 CYS C O 1
ATOM 2801 N N . TRP C 1 77 ? -30.487 18.303 10.070 1.00 7.06 68 TRP C N 1
ATOM 2802 C CA . TRP C 1 77 ? -30.397 17.204 9.114 1.00 6.58 68 TRP C CA 1
ATOM 2803 C C . TRP C 1 77 ? -31.547 17.329 8.098 1.00 7.68 68 TRP C C 1
ATOM 2804 O O . TRP C 1 77 ? -32.701 17.544 8.513 1.00 8.34 68 TRP C O 1
ATOM 2815 N N . PHE C 1 78 ? -31.249 17.136 6.811 1.00 8.68 69 PHE C N 1
ATOM 2816 C CA . PHE C 1 78 ? -32.293 17.119 5.750 1.00 9.64 69 PHE C CA 1
ATOM 2817 C C . PHE C 1 78 ? -32.067 15.858 4.963 1.00 9.00 69 PHE C C 1
ATOM 2818 O O . PHE C 1 78 ? -30.933 15.561 4.551 1.00 10.04 69 PHE C O 1
ATOM 2826 N N . ALA C 1 79 ? -33.119 15.131 4.626 1.00 10.26 70 ALA C N 1
ATOM 2827 C CA . ALA C 1 79 ? -33.004 13.806 3.990 1.00 12.04 70 ALA C CA 1
ATOM 2828 C C . ALA C 1 79 ? -32.634 13.927 2.537 1.00 11.82 70 ALA C C 1
ATOM 2829 O O . ALA C 1 79 ? -32.118 12.964 1.987 1.00 15.04 70 ALA C O 1
ATOM 2831 N N . SER C 1 80 ? -32.840 15.063 1.900 1.00 10.78 71 SER C N 1
ATOM 2832 C CA . SER C 1 80 ? -32.633 15.199 0.406 1.00 11.69 71 SER C CA 1
ATOM 2833 C C . SER C 1 80 ? -32.608 16.668 0.086 1.00 11.10 71 SER C C 1
ATOM 2834 O O . SER C 1 80 ? -33.038 17.528 0.884 1.00 9.70 71 SER C O 1
ATOM 2837 N N . GLU C 1 81 ? -32.142 17.038 -1.123 1.00 12.14 72 GLU C N 1
ATOM 2838 C CA A GLU C 1 81 ? -32.201 18.419 -1.521 0.50 12.12 72 GLU C CA 1
ATOM 2839 C CA B GLU C 1 81 ? -32.206 18.357 -1.625 0.50 11.57 72 GLU C CA 1
ATOM 2840 C C . GLU C 1 81 ? -33.647 18.903 -1.677 1.00 10.47 72 GLU C C 1
ATOM 2841 O O . GLU C 1 81 ? -33.875 20.077 -1.450 1.00 11.38 72 GLU C O 1
ATOM 2852 N N . GLU C 1 82 ? -34.564 18.005 -2.050 1.00 11.00 73 GLU C N 1
ATOM 2853 C CA . GLU C 1 82 ? -35.974 18.458 -2.146 1.00 10.48 73 GLU C CA 1
ATOM 2854 C C . GLU C 1 82 ? -36.479 18.828 -0.725 1.00 9.81 73 GLU C C 1
ATOM 2855 O O . GLU C 1 82 ? -37.152 19.859 -0.583 1.00 9.42 73 GLU C O 1
ATOM 2861 N N . GLN C 1 83 ? -36.118 18.050 0.305 1.00 8.87 74 GLN C N 1
ATOM 2862 C CA A GLN C 1 83 ? -36.564 18.388 1.668 0.50 8.84 74 GLN C CA 1
ATOM 2863 C CA B GLN C 1 83 ? -36.569 18.401 1.644 0.50 9.17 74 GLN C CA 1
ATOM 2864 C C . GLN C 1 83 ? -35.936 19.719 2.095 1.00 8.69 74 GLN C C 1
ATOM 2865 O O . GLN C 1 83 ? -36.591 20.542 2.752 1.00 8.83 74 GLN C O 1
ATOM 2876 N N . TYR C 1 84 ? -34.669 19.975 1.733 1.00 9.28 75 TYR C N 1
ATOM 2877 C CA . TYR C 1 84 ? -34.119 21.257 2.024 1.00 8.73 75 TYR C CA 1
ATOM 2878 C C . TYR C 1 84 ? -34.852 22.406 1.393 1.00 8.94 75 TYR C C 1
ATOM 2879 O O . TYR C 1 84 ? -35.048 23.456 1.993 1.00 9.61 75 TYR C O 1
ATOM 2888 N N . GLN C 1 85 ? -35.280 22.206 0.127 1.00 8.82 76 GLN C N 1
ATOM 2889 C CA . GLN C 1 85 ? -36.076 23.278 -0.500 1.00 9.77 76 GLN C CA 1
ATOM 2890 C C . GLN C 1 85 ? -37.448 23.468 0.177 1.00 7.92 76 GLN C C 1
ATOM 2891 O O . GLN C 1 85 ? -37.826 24.625 0.410 1.00 8.38 76 GLN C O 1
ATOM 2897 N N . VAL C 1 86 ? -38.080 22.363 0.547 1.00 8.47 77 VAL C N 1
ATOM 2898 C CA . VAL C 1 86 ? -39.344 22.461 1.305 1.00 8.79 77 VAL C CA 1
ATOM 2899 C C . VAL C 1 86 ? -39.154 23.281 2.581 1.00 8.16 77 VAL C C 1
ATOM 2900 O O . VAL C 1 86 ? -39.932 24.166 2.932 1.00 8.71 77 VAL C O 1
ATOM 2904 N N . TYR C 1 87 ? -38.063 22.963 3.292 1.00 8.14 78 TYR C N 1
ATOM 2905 C CA . TYR C 1 87 ? -37.712 23.698 4.542 1.00 8.41 78 TYR C CA 1
ATOM 2906 C C . TYR C 1 87 ? -37.494 25.168 4.274 1.00 7.32 78 TYR C C 1
ATOM 2907 O O . TYR C 1 87 ? -38.021 26.071 4.977 1.00 8.82 78 TYR C O 1
ATOM 2916 N N A MET C 1 88 ? -36.707 25.552 3.247 0.50 8.01 79 MET C N 1
ATOM 2917 N N B MET C 1 88 ? -36.704 25.426 3.220 0.50 8.40 79 MET C N 1
ATOM 2918 C CA A MET C 1 88 ? -36.503 26.990 3.039 0.50 8.31 79 MET C CA 1
ATOM 2919 C CA B MET C 1 88 ? -36.392 26.772 2.834 0.50 8.62 79 MET C CA 1
ATOM 2920 C C A MET C 1 88 ? -37.812 27.717 2.654 0.50 8.82 79 MET C C 1
ATOM 2921 C C B MET C 1 88 ? -37.623 27.637 2.450 0.50 9.85 79 MET C C 1
ATOM 2922 O O A MET C 1 88 ? -38.011 28.892 2.985 0.50 9.55 79 MET C O 1
ATOM 2923 O O B MET C 1 88 ? -37.583 28.839 2.626 0.50 10.35 79 MET C O 1
ATOM 2932 N N . GLU C 1 89 ? -38.691 26.994 1.953 1.00 9.80 80 GLU C N 1
ATOM 2933 C CA . GLU C 1 89 ? -39.949 27.665 1.531 1.00 10.17 80 GLU C CA 1
ATOM 2934 C C . GLU C 1 89 ? -40.926 27.837 2.700 1.00 11.16 80 GLU C C 1
ATOM 2935 O O . GLU C 1 89 ? -41.915 28.580 2.594 1.00 11.76 80 GLU C O 1
ATOM 2941 N N . SER C 1 90 ? -40.714 27.175 3.842 1.00 9.39 81 SER C N 1
ATOM 2942 C CA . SER C 1 90 ? -41.784 27.077 4.867 1.00 9.96 81 SER C CA 1
ATOM 2943 C C . SER C 1 90 ? -42.000 28.311 5.719 1.00 11.02 81 SER C C 1
ATOM 2944 O O . SER C 1 90 ? -41.059 28.859 6.278 1.00 10.66 81 SER C O 1
ATOM 2947 N N . ASP C 1 91 ? -43.258 28.689 5.864 1.00 10.71 82 ASP C N 1
ATOM 2948 C CA . ASP C 1 91 ? -43.634 29.824 6.727 1.00 11.74 82 ASP C CA 1
ATOM 2949 C C . ASP C 1 91 ? -43.242 29.514 8.185 1.00 10.16 82 ASP C C 1
ATOM 2950 O O . ASP C 1 91 ? -42.771 30.437 8.872 1.00 10.39 82 ASP C O 1
ATOM 2955 N N . ILE C 1 92 ? -43.443 28.311 8.653 1.00 10.41 83 ILE C N 1
ATOM 2956 C CA . ILE C 1 92 ? -43.105 28.037 10.088 1.00 9.24 83 ILE C CA 1
ATOM 2957 C C . ILE C 1 92 ? -41.578 28.047 10.256 1.00 10.38 83 ILE C C 1
ATOM 2958 O O . ILE C 1 92 ? -41.114 28.519 11.277 1.00 9.93 83 ILE C O 1
ATOM 2963 N N . ARG C 1 93 ? -40.797 27.636 9.252 1.00 9.68 84 ARG C N 1
ATOM 2964 C CA . ARG C 1 93 ? -39.329 27.814 9.347 1.00 10.55 84 ARG C CA 1
ATOM 2965 C C . ARG C 1 93 ? -38.994 29.266 9.439 1.00 9.73 84 ARG C C 1
ATOM 2966 O O . ARG C 1 93 ? -38.150 29.701 10.286 1.00 10.11 84 ARG C O 1
ATOM 2974 N N . LYS C 1 94 ? -39.618 30.132 8.635 1.00 10.13 85 LYS C N 1
ATOM 2975 C CA . LYS C 1 94 ? -39.309 31.540 8.739 1.00 10.00 85 LYS C CA 1
ATOM 2976 C C . LYS C 1 94 ? -39.668 32.110 10.117 1.00 10.53 85 LYS C C 1
ATOM 2977 O O . LYS C 1 94 ? -38.867 32.915 10.705 1.00 12.05 85 LYS C O 1
ATOM 2983 N N . ALA C 1 95 ? -40.757 31.644 10.710 1.00 9.06 86 ALA C N 1
ATOM 2984 C CA . ALA C 1 95 ? -41.138 32.069 12.096 1.00 9.11 86 ALA C CA 1
ATOM 2985 C C . ALA C 1 95 ? -40.117 31.535 13.116 1.00 8.85 86 ALA C C 1
ATOM 2986 O O . ALA C 1 95 ? -39.772 32.240 14.069 1.00 10.37 86 ALA C O 1
ATOM 2988 N N . TRP C 1 96 ? -39.641 30.298 12.912 1.00 8.97 87 TRP C N 1
ATOM 2989 C CA . TRP C 1 96 ? -38.598 29.710 13.768 1.00 7.59 87 TRP C CA 1
ATOM 2990 C C . TRP C 1 96 ? -37.374 30.584 13.713 1.00 9.15 87 TRP C C 1
ATOM 2991 O O . TRP C 1 96 ? -36.770 30.899 14.762 1.00 8.99 87 TRP C O 1
ATOM 3002 N N . PHE C 1 97 ? -36.947 30.996 12.519 1.00 10.06 88 PHE C N 1
ATOM 3003 C CA . PHE C 1 97 ? -35.802 31.879 12.404 1.00 10.05 88 PHE C CA 1
ATOM 3004 C C . PHE C 1 97 ? -36.047 33.215 13.062 1.00 10.81 88 PHE C C 1
ATOM 3005 O O . PHE C 1 97 ? -35.050 33.805 13.554 1.00 12.66 88 PHE C O 1
ATOM 3013 N N . GLU C 1 98 ? -37.294 33.718 13.173 1.00 11.52 89 GLU C N 1
ATOM 3014 C CA . GLU C 1 98 ? -37.506 34.923 13.945 1.00 13.39 89 GLU C CA 1
ATOM 3015 C C . GLU C 1 98 ? -37.245 34.703 15.442 1.00 12.99 89 GLU C C 1
ATOM 3016 O O . GLU C 1 98 ? -36.697 35.602 16.129 1.00 13.74 89 GLU C O 1
ATOM 3022 N N . HIS C 1 99 ? -37.604 33.517 15.954 1.00 11.52 90 HIS C N 1
ATOM 3023 C CA . HIS C 1 99 ? -37.180 33.135 17.289 1.00 10.06 90 HIS C CA 1
ATOM 3024 C C . HIS C 1 99 ? -35.649 33.082 17.416 1.00 10.87 90 HIS C C 1
ATOM 3025 O O . HIS C 1 99 ? -35.078 33.593 18.392 1.00 10.45 90 HIS C O 1
ATOM 3032 N N . GLY C 1 100 ? -34.966 32.592 16.403 1.00 10.04 91 GLY C N 1
ATOM 3033 C CA . GLY C 1 100 ? -33.532 32.618 16.365 1.00 10.18 91 GLY C CA 1
ATOM 3034 C C . GLY C 1 100 ? -32.973 34.028 16.467 1.00 11.22 91 GLY C C 1
ATOM 3035 O O . GLY C 1 100 ? -31.942 34.234 17.137 1.00 12.16 91 GLY C O 1
ATOM 3036 N N . LYS C 1 101 ? -33.588 35.005 15.815 1.00 13.62 92 LYS C N 1
ATOM 3037 C CA . LYS C 1 101 ? -33.090 36.364 15.912 1.00 14.77 92 LYS C CA 1
ATOM 3038 C C . LYS C 1 101 ? -33.180 36.878 17.337 1.00 14.37 92 LYS C C 1
ATOM 3039 O O . LYS C 1 101 ? -32.354 37.725 17.745 1.00 16.14 92 LYS C O 1
ATOM 3045 N N . TYR C 1 102 ? -34.117 36.359 18.122 1.00 12.99 93 TYR C N 1
ATOM 3046 C CA . TYR C 1 102 ? -34.242 36.754 19.552 1.00 13.50 93 TYR C CA 1
ATOM 3047 C C . TYR C 1 102 ? -33.129 36.169 20.400 1.00 13.44 93 TYR C C 1
ATOM 3048 O O . TYR C 1 102 ? -32.581 36.871 21.268 1.00 16.05 93 TYR C O 1
ATOM 3057 N N . PHE C 1 103 ? -32.782 34.882 20.211 1.00 11.16 94 PHE C N 1
ATOM 3058 C CA . PHE C 1 103 ? -31.873 34.247 21.203 1.00 11.47 94 PHE C CA 1
ATOM 3059 C C . PHE C 1 103 ? -30.492 33.945 20.666 1.00 10.80 94 PHE C C 1
ATOM 3060 O O . PHE C 1 103 ? -29.666 33.443 21.441 1.00 11.67 94 PHE C O 1
ATOM 3068 N N . ILE C 1 104 ? -30.233 34.207 19.375 1.00 10.99 95 ILE C N 1
ATOM 3069 C CA . ILE C 1 104 ? -28.919 33.916 18.815 1.00 10.67 95 ILE C CA 1
ATOM 3070 C C . ILE C 1 104 ? -28.302 35.237 18.432 1.00 10.78 95 ILE C C 1
ATOM 3071 O O . ILE C 1 104 ? -28.768 35.893 17.480 1.00 12.04 95 ILE C O 1
ATOM 3076 N N . GLY C 1 105 ? -27.258 35.656 19.125 1.00 10.99 96 GLY C N 1
ATOM 3077 C CA . GLY C 1 105 ? -26.556 36.920 18.788 1.00 11.66 96 GLY C CA 1
ATOM 3078 C C . GLY C 1 105 ? -25.640 36.835 17.594 1.00 12.43 96 GLY C C 1
ATOM 3079 O O . GLY C 1 105 ? -25.568 37.763 16.784 1.00 14.43 96 GLY C O 1
ATOM 3080 N N . GLN C 1 106 ? -24.985 35.700 17.424 1.00 11.15 97 GLN C N 1
ATOM 3081 C CA . GLN C 1 106 ? -24.089 35.520 16.289 1.00 12.48 97 GLN C CA 1
ATOM 3082 C C . GLN C 1 106 ? -24.106 34.042 15.963 1.00 11.71 97 GLN C C 1
ATOM 3083 O O . GLN C 1 106 ? -24.247 33.204 16.853 1.00 10.70 97 GLN C O 1
ATOM 3089 N N . LEU C 1 107 ? -23.882 33.714 14.686 1.00 11.25 98 LEU C N 1
ATOM 3090 C CA . LEU C 1 107 ? -24.021 32.326 14.201 1.00 11.14 98 LEU C CA 1
ATOM 3091 C C . LEU C 1 107 ? -22.968 32.008 13.169 1.00 9.46 98 LEU C C 1
ATOM 3092 O O . LEU C 1 107 ? -22.747 32.802 12.236 1.00 11.16 98 LEU C O 1
ATOM 3097 N N . LYS C 1 108 ? -22.357 30.812 13.238 1.00 9.85 99 LYS C N 1
ATOM 3098 C CA . LYS C 1 108 ? -21.403 30.292 12.201 1.00 10.37 99 LYS C CA 1
ATOM 3099 C C . LYS C 1 108 ? -21.978 28.991 11.706 1.00 10.01 99 LYS C C 1
ATOM 3100 O O . LYS C 1 108 ? -22.020 28.020 12.467 1.00 9.79 99 LYS C O 1
ATOM 3106 N N . PRO C 1 109 ? -22.426 28.928 10.450 1.00 9.31 100 PRO C N 1
ATOM 3107 C CA . PRO C 1 109 ? -22.841 27.635 9.854 1.00 9.91 100 PRO C CA 1
ATOM 3108 C C . PRO C 1 109 ? -21.707 26.900 9.159 1.00 9.89 100 PRO C C 1
ATOM 3109 O O . PRO C 1 109 ? -20.837 27.541 8.503 1.00 10.56 100 PRO C O 1
ATOM 3113 N N . PHE C 1 110 ? -21.681 25.582 9.281 1.00 8.10 101 PHE C N 1
ATOM 3114 C CA . PHE C 1 110 ? -20.809 24.713 8.511 1.00 8.50 101 PHE C CA 1
ATOM 3115 C C . PHE C 1 110 ? -21.638 23.716 7.774 1.00 8.73 101 PHE C C 1
ATOM 3116 O O . PHE C 1 110 ? -22.282 22.850 8.435 1.00 8.81 101 PHE C O 1
ATOM 3124 N N . VAL C 1 111 ? -21.647 23.735 6.436 1.00 8.63 102 VAL C N 1
ATOM 3125 C CA . VAL C 1 111 ? -22.258 22.645 5.716 1.00 9.42 102 VAL C CA 1
ATOM 3126 C C . VAL C 1 111 ? -21.268 21.494 5.667 1.00 9.52 102 VAL C C 1
ATOM 3127 O O . VAL C 1 111 ? -20.123 21.691 5.241 1.00 10.16 102 VAL C O 1
ATOM 3131 N N . THR C 1 112 ? -21.588 20.327 6.161 1.00 7.65 103 THR C N 1
ATOM 3132 C CA . THR C 1 112 ? -20.664 19.241 6.245 1.00 8.68 103 THR C CA 1
ATOM 3133 C C . THR C 1 112 ? -20.761 18.220 5.112 1.00 10.31 103 THR C C 1
ATOM 3134 O O . THR C 1 112 ? -21.732 18.186 4.359 1.00 13.09 103 THR C O 1
ATOM 3138 N N . GLU C 1 113 ? -19.734 17.412 4.978 1.00 10.89 104 GLU C N 1
ATOM 3139 C CA . GLU C 1 113 ? -19.696 16.327 4.000 1.00 11.41 104 GLU C CA 1
ATOM 3140 C C . GLU C 1 113 ? -19.296 15.067 4.698 1.00 10.72 104 GLU C C 1
ATOM 3141 O O . GLU C 1 113 ? -18.286 15.041 5.413 1.00 10.71 104 GLU C O 1
ATOM 3147 N N . GLU C 1 114 ? -20.054 13.987 4.498 1.00 12.30 105 GLU C N 1
ATOM 3148 C CA . GLU C 1 114 ? -19.688 12.678 4.985 1.00 14.13 105 GLU C CA 1
ATOM 3149 C C . GLU C 1 114 ? -18.503 12.084 4.267 1.00 14.47 105 GLU C C 1
ATOM 3150 O O . GLU C 1 114 ? -18.271 12.321 3.074 1.00 15.22 105 GLU C O 1
ATOM 3156 N N . LEU C 1 115 ? -17.692 11.398 5.045 1.00 13.44 106 LEU C N 1
ATOM 3157 C CA . LEU C 1 115 ? -16.443 10.811 4.535 1.00 15.71 106 LEU C CA 1
ATOM 3158 C C . LEU C 1 115 ? -16.451 9.306 4.562 1.00 17.53 106 LEU C C 1
ATOM 3159 O O . LEU C 1 115 ? -15.626 8.686 3.880 1.00 18.24 106 LEU C O 1
ATOM 3164 N N . VAL C 1 116 ? -17.315 8.713 5.378 1.00 18.67 107 VAL C N 1
ATOM 3165 C CA . VAL C 1 116 ? -17.391 7.271 5.517 1.00 22.47 107 VAL C CA 1
ATOM 3166 C C . VAL C 1 116 ? -18.849 6.897 5.637 1.00 23.74 107 VAL C C 1
ATOM 3167 O O . VAL C 1 116 ? -19.265 5.754 5.382 1.00 26.04 107 VAL C O 1
ATOM 3172 N N . GLY D 1 8 ? 31.834 28.596 38.558 1.00 37.82 -1 GLY D N 1
ATOM 3173 C CA . GLY D 1 8 ? 31.905 27.315 37.808 1.00 36.37 -1 GLY D CA 1
ATOM 3174 C C . GLY D 1 8 ? 31.553 27.598 36.365 1.00 35.72 -1 GLY D C 1
ATOM 3175 O O . GLY D 1 8 ? 32.129 28.498 35.742 1.00 37.08 -1 GLY D O 1
ATOM 3176 N N . ARG D 1 9 ? 30.612 26.834 35.827 1.00 33.50 0 ARG D N 1
ATOM 3177 C CA . ARG D 1 9 ? 30.292 26.957 34.426 1.00 31.56 0 ARG D CA 1
ATOM 3178 C C . ARG D 1 9 ? 29.071 27.876 34.199 1.00 27.61 0 ARG D C 1
ATOM 3179 O O . ARG D 1 9 ? 28.343 28.246 35.137 1.00 28.76 0 ARG D O 1
ATOM 3187 N N . MET D 1 10 ? 28.907 28.293 32.959 1.00 24.45 1 MET D N 1
ATOM 3188 C CA . MET D 1 10 ? 27.755 29.067 32.596 1.00 20.27 1 MET D CA 1
ATOM 3189 C C . MET D 1 10 ? 26.500 28.215 32.690 1.00 18.04 1 MET D C 1
ATOM 3190 O O . MET D 1 10 ? 26.517 27.028 32.298 1.00 19.54 1 MET D O 1
ATOM 3195 N N . ILE D 1 11 ? 25.395 28.825 33.135 1.00 13.99 2 ILE D N 1
ATOM 3196 C CA . ILE D 1 11 ? 24.055 28.234 33.028 1.00 11.87 2 ILE D CA 1
ATOM 3197 C C . ILE D 1 11 ? 23.635 28.234 31.561 1.00 10.23 2 ILE D C 1
ATOM 3198 O O . ILE D 1 11 ? 23.815 29.249 30.870 1.00 9.81 2 ILE D O 1
ATOM 3203 N N . ARG D 1 12 ? 23.161 27.085 31.086 1.00 9.74 3 ARG D N 1
ATOM 3204 C CA . ARG D 1 12 ? 22.719 26.933 29.690 1.00 9.44 3 ARG D CA 1
ATOM 3205 C C . ARG D 1 12 ? 21.352 26.320 29.646 1.00 10.22 3 ARG D C 1
ATOM 3206 O O . ARG D 1 12 ? 21.024 25.327 30.370 1.00 11.13 3 ARG D O 1
ATOM 3214 N N . ILE D 1 13 ? 20.496 26.921 28.829 1.00 9.13 4 ILE D N 1
ATOM 3215 C CA . ILE D 1 13 ? 19.143 26.412 28.644 1.00 8.98 4 ILE D CA 1
ATOM 3216 C C . ILE D 1 13 ? 18.956 26.226 27.144 1.00 8.46 4 ILE D C 1
ATOM 3217 O O . ILE D 1 13 ? 19.138 27.208 26.375 1.00 8.46 4 ILE D O 1
ATOM 3222 N N A LEU D 1 14 ? 18.649 25.005 26.745 0.50 8.27 5 LEU D N 1
ATOM 3223 N N B LEU D 1 14 ? 18.599 25.033 26.732 0.50 8.30 5 LEU D N 1
ATOM 3224 C CA A LEU D 1 14 ? 18.352 24.684 25.354 0.50 8.71 5 LEU D CA 1
ATOM 3225 C CA B LEU D 1 14 ? 18.415 24.725 25.322 0.50 8.58 5 LEU D CA 1
ATOM 3226 C C A LEU D 1 14 ? 16.852 24.703 25.142 0.50 8.23 5 LEU D C 1
ATOM 3227 C C B LEU D 1 14 ? 16.931 24.501 25.051 0.50 8.37 5 LEU D C 1
ATOM 3228 O O A LEU D 1 14 ? 16.054 24.358 26.029 0.50 7.88 5 LEU D O 1
ATOM 3229 O O B LEU D 1 14 ? 16.232 23.793 25.828 0.50 7.37 5 LEU D O 1
ATOM 3238 N N . TYR D 1 15 ? 16.451 25.077 23.939 1.00 7.79 6 TYR D N 1
ATOM 3239 C CA . TYR D 1 15 ? 15.004 25.162 23.610 1.00 8.49 6 TYR D CA 1
ATOM 3240 C C . TYR D 1 15 ? 14.700 24.494 22.276 1.00 9.41 6 TYR D C 1
ATOM 3241 O O . TYR D 1 15 ? 15.387 24.724 21.259 1.00 9.77 6 TYR D O 1
ATOM 3250 N N . LEU D 1 16 ? 13.668 23.657 22.275 1.00 8.64 7 LEU D N 1
ATOM 3251 C CA . LEU D 1 16 ? 13.064 23.155 21.021 1.00 8.87 7 LEU D CA 1
ATOM 3252 C C . LEU D 1 16 ? 11.913 24.038 20.641 1.00 9.61 7 LEU D C 1
ATOM 3253 O O . LEU D 1 16 ? 11.045 24.265 21.504 1.00 10.23 7 LEU D O 1
ATOM 3258 N N . LEU D 1 17 ? 11.929 24.618 19.459 1.00 9.10 8 LEU D N 1
ATOM 3259 C CA A LEU D 1 17 ? 10.889 25.570 19.002 0.50 8.59 8 LEU D CA 1
ATOM 3260 C CA B LEU D 1 17 ? 10.888 25.558 19.014 0.50 9.35 8 LEU D CA 1
ATOM 3261 C C . LEU D 1 17 ? 10.080 24.986 17.861 1.00 10.02 8 LEU D C 1
ATOM 3262 O O . LEU D 1 17 ? 10.651 24.468 16.899 1.00 10.18 8 LEU D O 1
ATOM 3271 N N . VAL D 1 18 ? 8.759 25.129 17.960 1.00 9.83 9 VAL D N 1
ATOM 3272 C CA . VAL D 1 18 ? 7.818 24.754 16.882 1.00 11.21 9 VAL D CA 1
ATOM 3273 C C . VAL D 1 18 ? 7.124 26.038 16.484 1.00 9.87 9 VAL D C 1
ATOM 3274 O O . VAL D 1 18 ? 6.604 26.772 17.312 1.00 10.19 9 VAL D O 1
ATOM 3278 N N . LYS D 1 19 ? 7.060 26.343 15.175 1.00 10.65 10 LYS D N 1
ATOM 3279 C CA . LYS D 1 19 ? 6.418 27.547 14.708 1.00 11.71 10 LYS D CA 1
ATOM 3280 C C . LYS D 1 19 ? 4.874 27.434 14.827 1.00 10.32 10 LYS D C 1
ATOM 3281 O O . LYS D 1 19 ? 4.353 26.303 14.910 1.00 11.62 10 LYS D O 1
ATOM 3287 N N . PRO D 1 20 ? 4.226 28.599 14.909 1.00 11.96 11 PRO D N 1
ATOM 3288 C CA . PRO D 1 20 ? 2.741 28.648 14.937 1.00 12.32 11 PRO D CA 1
ATOM 3289 C C . PRO D 1 20 ? 2.180 28.097 13.648 1.00 13.13 11 PRO D C 1
ATOM 3290 O O . PRO D 1 20 ? 2.761 28.286 12.587 1.00 13.21 11 PRO D O 1
ATOM 3294 N N . GLU D 1 21 ? 1.014 27.444 13.765 1.00 13.28 12 GLU D N 1
ATOM 3295 C CA . GLU D 1 21 ? 0.318 26.926 12.575 1.00 14.49 12 GLU D CA 1
ATOM 3296 C C . GLU D 1 21 ? -0.168 28.021 11.671 1.00 15.53 12 GLU D C 1
ATOM 3297 O O . GLU D 1 21 ? -0.388 27.791 10.469 1.00 18.16 12 GLU D O 1
ATOM 3303 N N . SER D 1 22 ? -0.274 29.238 12.148 1.00 15.30 13 SER D N 1
ATOM 3304 C CA . SER D 1 22 ? -0.674 30.347 11.312 1.00 16.92 13 SER D CA 1
ATOM 3305 C C . SER D 1 22 ? 0.477 30.918 10.505 1.00 16.68 13 SER D C 1
ATOM 3306 O O . SER D 1 22 ? 0.287 31.855 9.736 1.00 19.12 13 SER D O 1
ATOM 3309 N N . MET D 1 23 ? 1.686 30.357 10.705 1.00 13.54 14 MET D N 1
ATOM 3310 C CA . MET D 1 23 ? 2.871 30.940 10.089 1.00 13.99 14 MET D CA 1
ATOM 3311 C C . MET D 1 23 ? 3.534 29.967 9.108 1.00 10.91 14 MET D C 1
ATOM 3312 O O . MET D 1 23 ? 3.584 28.767 9.310 1.00 12.00 14 MET D O 1
ATOM 3317 N N . SER D 1 24 ? 4.006 30.525 7.999 1.00 12.63 15 SER D N 1
ATOM 3318 C CA . SER D 1 24 ? 4.766 29.703 7.059 1.00 11.55 15 SER D CA 1
ATOM 3319 C C . SER D 1 24 ? 6.183 29.455 7.537 1.00 11.44 15 SER D C 1
ATOM 3320 O O . SER D 1 24 ? 6.701 30.168 8.433 1.00 11.57 15 SER D O 1
ATOM 3323 N N . HIS D 1 25 ? 6.831 28.442 7.000 1.00 10.18 16 HIS D N 1
ATOM 3324 C CA A HIS D 1 25 ? 8.240 28.187 7.294 0.50 9.88 16 HIS D CA 1
ATOM 3325 C CA B HIS D 1 25 ? 8.233 28.201 7.345 0.50 11.53 16 HIS D CA 1
ATOM 3326 C C . HIS D 1 25 ? 9.088 29.404 7.027 1.00 10.84 16 HIS D C 1
ATOM 3327 O O . HIS D 1 25 ? 9.981 29.743 7.868 1.00 11.02 16 HIS D O 1
ATOM 3340 N N A GLU D 1 26 ? 8.817 30.158 5.959 0.50 9.43 17 GLU D N 1
ATOM 3341 N N B GLU D 1 26 ? 8.919 30.023 5.882 0.50 11.35 17 GLU D N 1
ATOM 3342 C CA A GLU D 1 26 ? 9.569 31.377 5.643 0.50 9.85 17 GLU D CA 1
ATOM 3343 C CA B GLU D 1 26 ? 9.824 31.075 5.535 0.50 12.64 17 GLU D CA 1
ATOM 3344 C C A GLU D 1 26 ? 9.325 32.516 6.618 0.50 9.73 17 GLU D C 1
ATOM 3345 C C B GLU D 1 26 ? 9.623 32.274 6.476 0.50 11.87 17 GLU D C 1
ATOM 3346 O O A GLU D 1 26 ? 10.266 33.278 6.961 0.50 9.91 17 GLU D O 1
ATOM 3347 O O B GLU D 1 26 ? 10.618 32.824 6.965 0.50 11.06 17 GLU D O 1
ATOM 3358 N N A GLN D 1 27 ? 8.093 32.648 7.082 0.50 10.06 18 GLN D N 1
ATOM 3359 N N B GLN D 1 27 ? 8.387 32.622 6.834 0.50 11.15 18 GLN D N 1
ATOM 3360 C CA A GLN D 1 27 ? 7.769 33.704 8.038 0.50 10.63 18 GLN D CA 1
ATOM 3361 C CA B GLN D 1 27 ? 8.160 33.710 7.806 0.50 11.60 18 GLN D CA 1
ATOM 3362 C C A GLN D 1 27 ? 8.477 33.413 9.330 0.50 9.47 18 GLN D C 1
ATOM 3363 C C B GLN D 1 27 ? 8.792 33.354 9.139 0.50 9.76 18 GLN D C 1
ATOM 3364 O O A GLN D 1 27 ? 8.952 34.319 10.042 0.50 9.66 18 GLN D O 1
ATOM 3365 O O B GLN D 1 27 ? 9.495 34.205 9.727 0.50 10.16 18 GLN D O 1
ATOM 3376 N N . PHE D 1 28 ? 8.556 32.154 9.641 1.00 9.56 19 PHE D N 1
ATOM 3377 C CA . PHE D 1 28 ? 9.217 31.711 10.888 1.00 9.13 19 PHE D CA 1
ATOM 3378 C C . PHE D 1 28 ? 10.714 31.936 10.829 1.00 10.02 19 PHE D C 1
ATOM 3379 O O . PHE D 1 28 ? 11.315 32.443 11.802 1.00 10.17 19 PHE D O 1
ATOM 3387 N N A ARG D 1 29 ? 11.369 31.644 9.719 0.50 9.63 20 ARG D N 1
ATOM 3388 N N B ARG D 1 29 ? 11.355 31.561 9.737 0.50 10.02 20 ARG D N 1
ATOM 3389 C CA A ARG D 1 29 ? 12.810 31.895 9.614 0.50 10.14 20 ARG D CA 1
ATOM 3390 C CA B ARG D 1 29 ? 12.793 31.768 9.600 0.50 10.78 20 ARG D CA 1
ATOM 3391 C C A ARG D 1 29 ? 13.071 33.358 9.884 0.50 10.46 20 ARG D C 1
ATOM 3392 C C B ARG D 1 29 ? 13.160 33.263 9.714 0.50 10.57 20 ARG D C 1
ATOM 3393 O O A ARG D 1 29 ? 13.936 33.744 10.700 0.50 9.53 20 ARG D O 1
ATOM 3394 O O B ARG D 1 29 ? 14.192 33.547 10.355 0.50 10.03 20 ARG D O 1
ATOM 3409 N N . LYS D 1 30 ? 12.329 34.192 9.197 1.00 10.13 21 LYS D N 1
ATOM 3410 C CA . LYS D 1 30 ? 12.584 35.651 9.292 1.00 11.12 21 LYS D CA 1
ATOM 3411 C C . LYS D 1 30 ? 12.376 36.040 10.735 1.00 11.20 21 LYS D C 1
ATOM 3412 O O . LYS D 1 30 ? 13.155 36.868 11.238 1.00 12.06 21 LYS D O 1
ATOM 3418 N N . GLU D 1 31 ? 11.387 35.498 11.439 1.00 9.24 22 GLU D N 1
ATOM 3419 C CA . GLU D 1 31 ? 11.185 35.888 12.857 1.00 10.81 22 GLU D CA 1
ATOM 3420 C C . GLU D 1 31 ? 12.291 35.336 13.767 1.00 10.13 22 GLU D C 1
ATOM 3421 O O . GLU D 1 31 ? 12.599 35.995 14.792 1.00 9.45 22 GLU D O 1
ATOM 3427 N N . CYS D 1 32 ? 12.888 34.213 13.433 1.00 9.61 23 CYS D N 1
ATOM 3428 C CA . CYS D 1 32 ? 14.027 33.719 14.195 1.00 8.62 23 CYS D CA 1
ATOM 3429 C C . CYS D 1 32 ? 15.145 34.756 14.101 1.00 10.16 23 CYS D C 1
ATOM 3430 O O . CYS D 1 32 ? 15.810 35.070 15.112 1.00 9.91 23 CYS D O 1
ATOM 3433 N N . VAL D 1 33 ? 15.406 35.309 12.908 1.00 10.35 24 VAL D N 1
ATOM 3434 C CA . VAL D 1 33 ? 16.480 36.304 12.731 1.00 10.35 24 VAL D CA 1
ATOM 3435 C C . VAL D 1 33 ? 16.114 37.544 13.523 1.00 9.90 24 VAL D C 1
ATOM 3436 O O . VAL D 1 33 ? 16.997 38.085 14.237 1.00 11.35 24 VAL D O 1
ATOM 3440 N N . VAL D 1 34 ? 14.874 37.988 13.497 1.00 9.54 25 VAL D N 1
ATOM 3441 C CA . VAL D 1 34 ? 14.459 39.145 14.290 1.00 10.80 25 VAL D CA 1
ATOM 3442 C C . VAL D 1 34 ? 14.702 38.857 15.766 1.00 10.33 25 VAL D C 1
ATOM 3443 O O . VAL D 1 34 ? 15.247 39.716 16.501 1.00 10.02 25 VAL D O 1
ATOM 3447 N N . HIS D 1 35 ? 14.362 37.665 16.221 1.00 9.03 26 HIS D N 1
ATOM 3448 C CA . HIS D 1 35 ? 14.499 37.342 17.657 1.00 8.76 26 HIS D CA 1
ATOM 3449 C C . HIS D 1 35 ? 15.971 37.396 18.041 1.00 8.77 26 HIS D C 1
ATOM 3450 O O . HIS D 1 35 ? 16.310 37.863 19.184 1.00 7.97 26 HIS D O 1
ATOM 3457 N N . PHE D 1 36 ? 16.844 36.899 17.177 1.00 8.20 27 PHE D N 1
ATOM 3458 C CA . PHE D 1 36 ? 18.270 37.007 17.437 1.00 8.90 27 PHE D CA 1
ATOM 3459 C C . PHE D 1 36 ? 18.724 38.472 17.522 1.00 9.11 27 PHE D C 1
ATOM 3460 O O . PHE D 1 36 ? 19.466 38.869 18.458 1.00 8.48 27 PHE D O 1
ATOM 3468 N N A GLN D 1 37 ? 18.319 39.280 16.556 0.50 8.69 28 GLN D N 1
ATOM 3469 N N B GLN D 1 37 ? 18.303 39.293 16.560 0.50 9.40 28 GLN D N 1
ATOM 3470 C CA A GLN D 1 37 ? 18.685 40.703 16.570 0.50 9.63 28 GLN D CA 1
ATOM 3471 C CA B GLN D 1 37 ? 18.641 40.738 16.581 0.50 11.03 28 GLN D CA 1
ATOM 3472 C C A GLN D 1 37 ? 18.196 41.386 17.846 0.50 10.34 28 GLN D C 1
ATOM 3473 C C B GLN D 1 37 ? 18.200 41.377 17.875 0.50 11.04 28 GLN D C 1
ATOM 3474 O O A GLN D 1 37 ? 18.930 42.186 18.429 0.50 11.58 28 GLN D O 1
ATOM 3475 O O B GLN D 1 37 ? 18.937 42.164 18.471 0.50 12.04 28 GLN D O 1
ATOM 3486 N N . MET D 1 38 ? 16.994 41.068 18.316 1.00 9.95 29 MET D N 1
ATOM 3487 C CA . MET D 1 38 ? 16.444 41.688 19.497 1.00 9.31 29 MET D CA 1
ATOM 3488 C C . MET D 1 38 ? 17.279 41.375 20.725 1.00 10.47 29 MET D C 1
ATOM 3489 O O . MET D 1 38 ? 17.299 42.168 21.678 1.00 10.30 29 MET D O 1
ATOM 3494 N N . SER D 1 39 ? 17.884 40.195 20.766 1.00 8.61 30 SER D N 1
ATOM 3495 C CA . SER D 1 39 ? 18.616 39.718 21.947 1.00 9.31 30 SER D CA 1
ATOM 3496 C C . SER D 1 39 ? 19.920 40.448 22.216 1.00 8.89 30 SER D C 1
ATOM 3497 O O . SER D 1 39 ? 20.512 40.257 23.293 1.00 9.07 30 SER D O 1
ATOM 3500 N N . ALA D 1 40 ? 20.456 41.193 21.258 1.00 8.02 31 ALA D N 1
ATOM 3501 C CA . ALA D 1 40 ? 21.769 41.830 21.428 1.00 8.56 31 ALA D CA 1
ATOM 3502 C C . ALA D 1 40 ? 21.751 42.693 22.691 1.00 8.16 31 ALA D C 1
ATOM 3503 O O . ALA D 1 40 ? 20.858 43.513 22.891 1.00 7.70 31 ALA D O 1
ATOM 3505 N N . GLY D 1 41 ? 22.709 42.481 23.557 1.00 7.85 32 GLY D N 1
ATOM 3506 C CA . GLY D 1 41 ? 22.831 43.355 24.727 1.00 7.75 32 GLY D CA 1
ATOM 3507 C C . GLY D 1 41 ? 21.728 43.178 25.725 1.00 7.49 32 GLY D C 1
ATOM 3508 O O . GLY D 1 41 ? 21.508 44.077 26.553 1.00 8.16 32 GLY D O 1
ATOM 3509 N N A MET D 1 42 ? 21.056 42.028 25.732 0.50 7.12 33 MET D N 1
ATOM 3510 N N B MET D 1 42 ? 21.027 42.047 25.728 0.50 7.65 33 MET D N 1
ATOM 3511 C CA A MET D 1 42 ? 19.990 41.674 26.652 0.50 6.75 33 MET D CA 1
ATOM 3512 C CA B MET D 1 42 ? 19.988 41.851 26.696 0.50 8.32 33 MET D CA 1
ATOM 3513 C C A MET D 1 42 ? 20.519 41.606 28.110 0.50 8.18 33 MET D C 1
ATOM 3514 C C B MET D 1 42 ? 20.641 41.761 28.063 0.50 8.72 33 MET D C 1
ATOM 3515 O O A MET D 1 42 ? 21.385 40.835 28.400 0.50 6.99 33 MET D O 1
ATOM 3516 O O B MET D 1 42 ? 21.720 41.123 28.223 0.50 7.72 33 MET D O 1
ATOM 3525 N N . PRO D 1 43 ? 19.977 42.403 29.042 1.00 8.09 34 PRO D N 1
ATOM 3526 C CA . PRO D 1 43 ? 20.483 42.336 30.429 1.00 8.69 34 PRO D CA 1
ATOM 3527 C C . PRO D 1 43 ? 20.578 40.883 30.930 1.00 8.55 34 PRO D C 1
ATOM 3528 O O . PRO D 1 43 ? 19.641 40.096 30.752 1.00 8.70 34 PRO D O 1
ATOM 3532 N N . GLY D 1 44 ? 21.705 40.608 31.584 1.00 8.44 35 GLY D N 1
ATOM 3533 C CA . GLY D 1 44 ? 21.890 39.307 32.210 1.00 10.33 35 GLY D CA 1
ATOM 3534 C C . GLY D 1 44 ? 22.228 38.177 31.261 1.00 10.42 35 GLY D C 1
ATOM 3535 O O . GLY D 1 44 ? 22.659 37.117 31.714 1.00 11.22 35 GLY D O 1
ATOM 3536 N N . LEU D 1 45 ? 22.072 38.354 29.943 1.00 9.70 36 LEU D N 1
ATOM 3537 C CA . LEU D 1 45 ? 22.308 37.270 29.008 1.00 10.17 36 LEU D CA 1
ATOM 3538 C C . LEU D 1 45 ? 23.739 37.278 28.496 1.00 11.50 36 LEU D C 1
ATOM 3539 O O . LEU D 1 45 ? 24.276 38.318 28.086 1.00 13.74 36 LEU D O 1
ATOM 3544 N N . HIS D 1 46 ? 24.416 36.157 28.512 1.00 9.67 37 HIS D N 1
ATOM 3545 C CA . HIS D 1 46 ? 25.732 36.095 27.962 1.00 11.62 37 HIS D CA 1
ATOM 3546 C C . HIS D 1 46 ? 25.716 35.886 26.442 1.00 12.77 37 HIS D C 1
ATOM 3547 O O . HIS D 1 46 ? 26.562 36.455 25.721 1.00 14.10 37 HIS D O 1
ATOM 3554 N N . LYS D 1 47 ? 24.822 35.015 25.964 1.00 10.01 38 LYS D N 1
ATOM 3555 C CA . LYS D 1 47 ? 24.781 34.634 24.529 1.00 10.97 38 LYS D CA 1
ATOM 3556 C C . LYS D 1 47 ? 23.369 34.048 24.301 1.00 8.28 38 LYS D C 1
ATOM 3557 O O . LYS D 1 47 ? 22.791 33.380 25.178 1.00 7.58 38 LYS D O 1
ATOM 3563 N N . TYR D 1 48 ? 22.861 34.271 23.075 1.00 8.43 39 TYR D N 1
ATOM 3564 C CA . TYR D 1 48 ? 21.653 33.616 22.522 1.00 8.37 39 TYR D CA 1
ATOM 3565 C C . TYR D 1 48 ? 22.044 33.094 21.179 1.00 8.52 39 TYR D C 1
ATOM 3566 O O . TYR D 1 48 ? 22.728 33.772 20.421 1.00 11.53 39 TYR D O 1
ATOM 3575 N N . GLU D 1 49 ? 21.593 31.897 20.881 1.00 7.06 40 GLU D N 1
ATOM 3576 C CA . GLU D 1 49 ? 21.768 31.330 19.554 1.00 7.52 40 GLU D CA 1
ATOM 3577 C C . GLU D 1 49 ? 20.451 30.730 19.119 1.00 7.47 40 GLU D C 1
ATOM 3578 O O . GLU D 1 49 ? 19.798 30.049 19.922 1.00 7.81 40 GLU D O 1
ATOM 3584 N N . VAL D 1 50 ? 20.116 30.903 17.840 1.00 7.89 41 VAL D N 1
ATOM 3585 C CA . VAL D 1 50 ? 18.989 30.226 17.253 1.00 7.63 41 VAL D CA 1
ATOM 3586 C C . VAL D 1 50 ? 19.390 29.686 15.871 1.00 7.26 41 VAL D C 1
ATOM 3587 O O . VAL D 1 50 ? 20.012 30.390 15.117 1.00 8.70 41 VAL D O 1
ATOM 3591 N N . ARG D 1 51 ? 18.994 28.449 15.607 1.00 7.46 42 ARG D N 1
ATOM 3592 C CA A ARG D 1 51 ? 19.339 27.681 14.391 0.50 7.63 42 ARG D CA 1
ATOM 3593 C CA B ARG D 1 51 ? 19.287 27.810 14.318 0.50 8.81 42 ARG D CA 1
ATOM 3594 C C . ARG D 1 51 ? 18.098 26.999 13.875 1.00 8.32 42 ARG D C 1
ATOM 3595 O O . ARG D 1 51 ? 17.298 26.507 14.646 1.00 8.81 42 ARG D O 1
ATOM 3610 N N . LEU D 1 52 ? 17.934 26.916 12.563 1.00 8.71 43 LEU D N 1
ATOM 3611 C CA . LEU D 1 52 ? 16.865 26.088 12.032 1.00 10.67 43 LEU D CA 1
ATOM 3612 C C . LEU D 1 52 ? 17.211 24.643 12.105 1.00 9.67 43 LEU D C 1
ATOM 3613 O O . LEU D 1 52 ? 18.393 24.278 12.040 1.00 9.65 43 LEU D O 1
ATOM 3618 N N . VAL D 1 53 ? 16.212 23.790 12.201 1.00 10.42 44 VAL D N 1
ATOM 3619 C CA . VAL D 1 53 ? 16.389 22.350 11.931 1.00 11.17 44 VAL D CA 1
ATOM 3620 C C . VAL D 1 53 ? 16.314 22.135 10.412 1.00 12.39 44 VAL D C 1
ATOM 3621 O O . VAL D 1 53 ? 15.282 22.425 9.801 1.00 14.04 44 VAL D O 1
ATOM 3625 N N . ALA D 1 54 ? 17.409 21.690 9.810 1.00 13.43 45 ALA D N 1
ATOM 3626 C CA . ALA D 1 54 ? 17.497 21.575 8.331 1.00 16.40 45 ALA D CA 1
ATOM 3627 C C . ALA D 1 54 ? 17.333 20.158 7.932 1.00 18.67 45 ALA D C 1
ATOM 3628 O O . ALA D 1 54 ? 16.997 19.872 6.752 1.00 20.44 45 ALA D O 1
ATOM 3630 N N . GLY D 1 55 ? 17.638 19.228 8.827 1.00 17.33 46 GLY D N 1
ATOM 3631 C CA . GLY D 1 55 ? 17.554 17.805 8.491 1.00 17.61 46 GLY D CA 1
ATOM 3632 C C . GLY D 1 55 ? 17.204 16.950 9.668 1.00 17.08 46 GLY D C 1
ATOM 3633 O O . GLY D 1 55 ? 17.550 17.268 10.817 1.00 14.95 46 GLY D O 1
ATOM 3634 N N . ASN D 1 56 ? 16.554 15.824 9.365 1.00 19.49 47 ASN D N 1
ATOM 3635 C CA . ASN D 1 56 ? 16.063 14.898 10.358 1.00 20.42 47 ASN D CA 1
ATOM 3636 C C . ASN D 1 56 ? 16.459 13.511 9.932 1.00 22.35 47 ASN D C 1
ATOM 3637 O O . ASN D 1 56 ? 15.596 12.722 9.534 1.00 22.69 47 ASN D O 1
ATOM 3642 N N . PRO D 1 57 ? 17.754 13.206 10.053 1.00 23.58 48 PRO D N 1
ATOM 3643 C CA . PRO D 1 57 ? 18.149 11.861 9.603 1.00 26.38 48 PRO D CA 1
ATOM 3644 C C . PRO D 1 57 ? 17.572 10.775 10.511 1.00 28.76 48 PRO D C 1
ATOM 3645 O O . PRO D 1 57 ? 17.393 10.996 11.709 1.00 28.49 48 PRO D O 1
ATOM 3649 N N . THR D 1 58 ? 17.291 9.598 9.944 1.00 32.48 49 THR D N 1
ATOM 3650 C CA . THR D 1 58 ? 16.747 8.483 10.753 1.00 36.25 49 THR D CA 1
ATOM 3651 C C . THR D 1 58 ? 17.636 7.233 10.746 1.00 37.93 49 THR D C 1
ATOM 3652 O O . THR D 1 58 ? 17.291 6.210 11.364 1.00 38.54 49 THR D O 1
ATOM 3656 N N . ASP D 1 59 ? 18.770 7.325 10.048 1.00 40.05 50 ASP D N 1
ATOM 3657 C CA . ASP D 1 59 ? 19.760 6.240 9.965 1.00 41.78 50 ASP D CA 1
ATOM 3658 C C . ASP D 1 59 ? 20.572 6.111 11.274 1.00 41.66 50 ASP D C 1
ATOM 3659 O O . ASP D 1 59 ? 21.804 6.077 11.249 1.00 42.31 50 ASP D O 1
ATOM 3664 N N . THR D 1 60 ? 19.882 6.022 12.412 1.00 42.05 51 THR D N 1
ATOM 3665 C CA . THR D 1 60 ? 20.522 6.190 13.742 1.00 42.16 51 THR D CA 1
ATOM 3666 C C . THR D 1 60 ? 21.352 5.021 14.346 1.00 42.35 51 THR D C 1
ATOM 3667 O O . THR D 1 60 ? 22.219 5.260 15.201 1.00 42.68 51 THR D O 1
ATOM 3671 N N . HIS D 1 61 ? 21.100 3.784 13.910 1.00 41.92 52 HIS D N 1
ATOM 3672 C CA . HIS D 1 61 ? 21.678 2.553 14.538 1.00 41.58 52 HIS D CA 1
ATOM 3673 C C . HIS D 1 61 ? 21.077 2.198 15.908 1.00 40.55 52 HIS D C 1
ATOM 3674 O O . HIS D 1 61 ? 20.529 1.096 16.073 1.00 41.54 52 HIS D O 1
ATOM 3681 N N . VAL D 1 62 ? 21.185 3.106 16.883 1.00 38.49 53 VAL D N 1
ATOM 3682 C CA . VAL D 1 62 ? 20.399 3.002 18.124 1.00 36.04 53 VAL D CA 1
ATOM 3683 C C . VAL D 1 62 ? 18.925 3.364 17.780 1.00 33.59 53 VAL D C 1
ATOM 3684 O O . VAL D 1 62 ? 18.665 4.002 16.741 1.00 34.04 53 VAL D O 1
ATOM 3688 N N . PRO D 1 63 ? 17.956 2.917 18.599 1.00 31.18 54 PRO D N 1
ATOM 3689 C CA . PRO D 1 63 ? 16.555 3.200 18.272 1.00 28.92 54 PRO D CA 1
ATOM 3690 C C . PRO D 1 63 ? 16.282 4.697 18.046 1.00 28.26 54 PRO D C 1
ATOM 3691 O O . PRO D 1 63 ? 16.736 5.550 18.824 1.00 23.51 54 PRO D O 1
ATOM 3695 N N . TYR D 1 64 ? 15.559 5.003 16.973 1.00 27.32 55 TYR D N 1
ATOM 3696 C CA . TYR D 1 64 ? 15.242 6.395 16.620 1.00 27.79 55 TYR D CA 1
ATOM 3697 C C . TYR D 1 64 ? 14.178 6.971 17.547 1.00 26.51 55 TYR D C 1
ATOM 3698 O O . TYR D 1 64 ? 13.170 6.338 17.826 1.00 28.92 55 TYR D O 1
ATOM 3707 N N . LEU D 1 65 ? 14.385 8.189 18.028 1.00 24.52 56 LEU D N 1
ATOM 3708 C CA . LEU D 1 65 ? 13.394 8.821 18.892 1.00 23.83 56 LEU D CA 1
ATOM 3709 C C . LEU D 1 65 ? 12.580 9.847 18.070 1.00 24.56 56 LEU D C 1
ATOM 3710 O O . LEU D 1 65 ? 13.159 10.763 17.474 1.00 25.16 56 LEU D O 1
ATOM 3715 N N . ASP D 1 66 ? 11.264 9.694 18.039 1.00 25.95 57 ASP D N 1
ATOM 3716 C CA . ASP D 1 66 ? 10.406 10.612 17.275 1.00 27.58 57 ASP D CA 1
ATOM 3717 C C . ASP D 1 66 ? 9.844 11.593 18.270 1.00 26.60 57 ASP D C 1
ATOM 3718 O O . ASP D 1 66 ? 9.181 11.189 19.207 1.00 27.61 57 ASP D O 1
ATOM 3723 N N . VAL D 1 67 ? 10.168 12.874 18.095 1.00 25.47 58 VAL D N 1
ATOM 3724 C CA . VAL D 1 67 ? 9.684 13.944 18.949 1.00 25.12 58 VAL D CA 1
ATOM 3725 C C . VAL D 1 67 ? 8.802 14.885 18.132 1.00 25.35 58 VAL D C 1
ATOM 3726 O O . VAL D 1 67 ? 8.506 16.006 18.565 1.00 27.17 58 VAL D O 1
ATOM 3730 N N . GLY D 1 68 ? 8.393 14.446 16.951 1.00 24.32 59 GLY D N 1
ATOM 3731 C CA . GLY D 1 68 ? 7.577 15.313 16.111 1.00 23.51 59 GLY D CA 1
ATOM 3732 C C . GLY D 1 68 ? 8.432 16.281 15.318 1.00 22.08 59 GLY D C 1
ATOM 3733 O O . GLY D 1 68 ? 9.656 16.066 15.175 1.00 22.54 59 GLY D O 1
ATOM 3734 N N . ARG D 1 69 ? 7.808 17.310 14.747 1.00 19.29 60 ARG D N 1
ATOM 3735 C CA . ARG D 1 69 ? 8.533 18.252 13.908 1.00 18.42 60 ARG D CA 1
ATOM 3736 C C . ARG D 1 69 ? 8.992 19.403 14.766 1.00 16.92 60 ARG D C 1
ATOM 3737 O O . ARG D 1 69 ? 8.185 20.126 15.325 1.00 18.81 60 ARG D O 1
ATOM 3745 N N . ILE D 1 70 ? 10.309 19.563 14.853 1.00 13.49 61 ILE D N 1
ATOM 3746 C CA . ILE D 1 70 ? 10.889 20.691 15.571 1.00 12.16 61 ILE D CA 1
ATOM 3747 C C . ILE D 1 70 ? 11.434 21.628 14.489 1.00 11.33 61 ILE D C 1
ATOM 3748 O O . ILE D 1 70 ? 12.147 21.203 13.580 1.00 13.24 61 ILE D O 1
ATOM 3753 N N . ASP D 1 71 ? 11.105 22.910 14.567 1.00 10.67 62 ASP D N 1
ATOM 3754 C CA . ASP D 1 71 ? 11.503 23.877 13.549 1.00 10.17 62 ASP D CA 1
ATOM 3755 C C . ASP D 1 71 ? 12.799 24.630 13.789 1.00 10.38 62 ASP D C 1
ATOM 3756 O O . ASP D 1 71 ? 13.514 24.923 12.841 1.00 9.77 62 ASP D O 1
ATOM 3761 N N . ALA D 1 72 ? 13.121 24.874 15.058 1.00 8.85 63 ALA D N 1
ATOM 3762 C CA . ALA D 1 72 ? 14.376 25.567 15.370 1.00 8.76 63 ALA D CA 1
ATOM 3763 C C . ALA D 1 72 ? 14.840 25.161 16.740 1.00 8.52 63 ALA D C 1
ATOM 3764 O O . ALA D 1 72 ? 14.085 24.604 17.552 1.00 9.28 63 ALA D O 1
ATOM 3766 N N A ILE D 1 73 ? 16.141 25.400 16.979 0.50 7.75 64 ILE D N 1
ATOM 3767 N N B ILE D 1 73 ? 16.124 25.407 17.021 0.50 8.43 64 ILE D N 1
ATOM 3768 C CA A ILE D 1 73 ? 16.797 25.163 18.263 0.50 6.99 64 ILE D CA 1
ATOM 3769 C CA B ILE D 1 73 ? 16.686 25.136 18.343 0.50 8.23 64 ILE D CA 1
ATOM 3770 C C A ILE D 1 73 ? 17.197 26.555 18.774 0.50 6.55 64 ILE D C 1
ATOM 3771 C C B ILE D 1 73 ? 17.306 26.432 18.834 0.50 6.95 64 ILE D C 1
ATOM 3772 O O A ILE D 1 73 ? 17.758 27.373 18.032 0.50 7.28 64 ILE D O 1
ATOM 3773 O O B ILE D 1 73 ? 18.128 27.047 18.133 0.50 7.24 64 ILE D O 1
ATOM 3782 N N . GLY D 1 74 ? 16.865 26.863 20.012 1.00 6.92 65 GLY D N 1
ATOM 3783 C CA . GLY D 1 74 ? 17.380 28.075 20.623 1.00 7.42 65 GLY D CA 1
ATOM 3784 C C . GLY D 1 74 ? 18.233 27.700 21.848 1.00 7.02 65 GLY D C 1
ATOM 3785 O O . GLY D 1 74 ? 18.117 26.592 22.421 1.00 8.34 65 GLY D O 1
ATOM 3786 N N . GLU D 1 75 ? 19.127 28.602 22.239 1.00 6.28 66 GLU D N 1
ATOM 3787 C CA . GLU D 1 75 ? 19.963 28.322 23.417 1.00 6.85 66 GLU D CA 1
ATOM 3788 C C . GLU D 1 75 ? 20.354 29.649 24.037 1.00 6.15 66 GLU D C 1
ATOM 3789 O O . GLU D 1 75 ? 20.712 30.593 23.326 1.00 6.50 66 GLU D O 1
ATOM 3795 N N . CYS D 1 76 ? 20.301 29.669 25.387 1.00 6.75 67 CYS D N 1
ATOM 3796 C CA . CYS D 1 76 ? 20.712 30.836 26.191 1.00 7.14 67 CYS D CA 1
ATOM 3797 C C . CYS D 1 76 ? 21.804 30.466 27.174 1.00 6.87 67 CYS D C 1
ATOM 3798 O O . CYS D 1 76 ? 21.768 29.363 27.743 1.00 8.66 67 CYS D O 1
ATOM 3801 N N . TRP D 1 77 ? 22.749 31.350 27.289 1.00 7.53 68 TRP D N 1
ATOM 3802 C CA . TRP D 1 77 ? 23.865 31.195 28.230 1.00 7.55 68 TRP D CA 1
ATOM 3803 C C . TRP D 1 77 ? 23.793 32.311 29.232 1.00 8.77 68 TRP D C 1
ATOM 3804 O O . TRP D 1 77 ? 23.618 33.498 28.814 1.00 9.17 68 TRP D O 1
ATOM 3815 N N . PHE D 1 78 ? 24.016 32.009 30.509 1.00 8.27 69 PHE D N 1
ATOM 3816 C CA . PHE D 1 78 ? 24.093 33.035 31.562 1.00 9.10 69 PHE D CA 1
ATOM 3817 C C . PHE D 1 78 ? 25.366 32.771 32.371 1.00 9.84 69 PHE D C 1
ATOM 3818 O O . PHE D 1 78 ? 25.667 31.628 32.728 1.00 10.47 69 PHE D O 1
ATOM 3826 N N . ALA D 1 79 ? 26.089 33.842 32.705 1.00 11.05 70 ALA D N 1
ATOM 3827 C CA . ALA D 1 79 ? 27.421 33.650 33.301 1.00 11.25 70 ALA D CA 1
ATOM 3828 C C . ALA D 1 79 ? 27.307 33.210 34.748 1.00 13.37 70 ALA D C 1
ATOM 3829 O O . ALA D 1 79 ? 28.278 32.660 35.289 1.00 14.50 70 ALA D O 1
ATOM 3831 N N . SER D 1 80 ? 26.185 33.422 35.385 1.00 12.28 71 SER D N 1
ATOM 3832 C CA . SER D 1 80 ? 26.006 33.135 36.820 1.00 12.38 71 SER D CA 1
ATOM 3833 C C . SER D 1 80 ? 24.537 33.177 37.165 1.00 11.43 71 SER D C 1
ATOM 3834 O O . SER D 1 80 ? 23.715 33.724 36.393 1.00 10.78 71 SER D O 1
ATOM 3837 N N A GLU D 1 81 ? 24.146 32.684 38.335 0.50 13.09 72 GLU D N 1
ATOM 3838 N N B GLU D 1 81 ? 24.190 32.727 38.365 0.50 12.60 72 GLU D N 1
ATOM 3839 C CA A GLU D 1 81 ? 22.764 32.773 38.734 0.50 12.86 72 GLU D CA 1
ATOM 3840 C CA B GLU D 1 81 ? 22.841 32.777 38.865 0.50 11.92 72 GLU D CA 1
ATOM 3841 C C A GLU D 1 81 ? 22.355 34.248 38.981 0.50 12.62 72 GLU D C 1
ATOM 3842 C C B GLU D 1 81 ? 22.390 34.239 38.956 0.50 11.96 72 GLU D C 1
ATOM 3843 O O A GLU D 1 81 ? 21.197 34.585 38.766 0.50 12.54 72 GLU D O 1
ATOM 3844 O O B GLU D 1 81 ? 21.249 34.551 38.661 0.50 11.84 72 GLU D O 1
ATOM 3855 N N . GLU D 1 82 ? 23.299 35.109 39.379 1.00 12.36 73 GLU D N 1
ATOM 3856 C CA . GLU D 1 82 ? 22.949 36.525 39.568 1.00 11.98 73 GLU D CA 1
ATOM 3857 C C . GLU D 1 82 ? 22.547 37.108 38.199 1.00 11.35 73 GLU D C 1
ATOM 3858 O O . GLU D 1 82 ? 21.582 37.862 38.123 1.00 11.43 73 GLU D O 1
ATOM 3864 N N . GLN D 1 83 ? 23.296 36.767 37.152 1.00 10.39 74 GLN D N 1
ATOM 3865 C CA . GLN D 1 83 ? 22.932 37.324 35.827 1.00 9.62 74 GLN D CA 1
ATOM 3866 C C . GLN D 1 83 ? 21.624 36.748 35.335 1.00 10.40 74 GLN D C 1
ATOM 3867 O O . GLN D 1 83 ? 20.794 37.480 34.761 1.00 9.25 74 GLN D O 1
ATOM 3873 N N . TYR D 1 84 ? 21.370 35.481 35.590 1.00 10.31 75 TYR D N 1
ATOM 3874 C CA . TYR D 1 84 ? 20.083 34.925 35.244 1.00 10.15 75 TYR D CA 1
ATOM 3875 C C . TYR D 1 84 ? 18.940 35.692 35.900 1.00 10.81 75 TYR D C 1
ATOM 3876 O O . TYR D 1 84 ? 17.936 35.977 35.321 1.00 11.52 75 TYR D O 1
ATOM 3885 N N . GLN D 1 85 ? 19.087 36.018 37.197 1.00 11.55 76 GLN D N 1
ATOM 3886 C CA . GLN D 1 85 ? 18.064 36.794 37.846 1.00 13.35 76 GLN D CA 1
ATOM 3887 C C . GLN D 1 85 ? 17.902 38.209 37.307 1.00 11.48 76 GLN D C 1
ATOM 3888 O O . GLN D 1 85 ? 16.777 38.667 37.185 1.00 11.72 76 GLN D O 1
ATOM 3894 N N . VAL D 1 86 ? 19.003 38.863 36.954 1.00 10.82 77 VAL D N 1
ATOM 3895 C CA . VAL D 1 86 ? 18.914 40.196 36.326 1.00 10.37 77 VAL D CA 1
ATOM 3896 C C . VAL D 1 86 ? 18.066 40.065 35.036 1.00 11.75 77 VAL D C 1
ATOM 3897 O O . VAL D 1 86 ? 17.164 40.862 34.748 1.00 11.22 77 VAL D O 1
ATOM 3901 N N . TYR D 1 87 ? 18.351 39.027 34.246 1.00 10.12 78 TYR D N 1
ATOM 3902 C CA . TYR D 1 87 ? 17.608 38.728 33.016 1.00 10.29 78 TYR D CA 1
ATOM 3903 C C . TYR D 1 87 ? 16.138 38.496 33.333 1.00 10.78 78 TYR D C 1
ATOM 3904 O O . TYR D 1 87 ? 15.262 39.115 32.649 1.00 11.60 78 TYR D O 1
ATOM 3913 N N . MET D 1 88 ? 15.835 37.687 34.352 1.00 11.59 79 MET D N 1
ATOM 3914 C CA . MET D 1 88 ? 14.431 37.409 34.671 1.00 14.07 79 MET D CA 1
ATOM 3915 C C . MET D 1 88 ? 13.661 38.676 35.082 1.00 15.37 79 MET D C 1
ATOM 3916 O O . MET D 1 88 ? 12.472 38.814 34.766 1.00 17.63 79 MET D O 1
ATOM 3921 N N . GLU D 1 89 ? 14.344 39.615 35.723 1.00 14.32 80 GLU D N 1
ATOM 3922 C CA . GLU D 1 89 ? 13.682 40.862 36.194 1.00 16.53 80 GLU D CA 1
ATOM 3923 C C . GLU D 1 89 ? 13.507 41.894 35.131 1.00 17.85 80 GLU D C 1
ATOM 3924 O O . GLU D 1 89 ? 12.699 42.810 35.278 1.00 21.12 80 GLU D O 1
ATOM 3930 N N . SER D 1 90 ? 14.229 41.780 34.021 1.00 14.39 81 SER D N 1
ATOM 3931 C CA . SER D 1 90 ? 14.356 42.820 33.063 1.00 14.22 81 SER D CA 1
ATOM 3932 C C . SER D 1 90 ? 13.112 43.063 32.185 1.00 13.58 81 SER D C 1
ATOM 3933 O O . SER D 1 90 ? 12.590 42.116 31.593 1.00 13.27 81 SER D O 1
ATOM 3936 N N . ASP D 1 91 ? 12.723 44.312 32.024 1.00 14.81 82 ASP D N 1
ATOM 3937 C CA . ASP D 1 91 ? 11.561 44.619 31.154 1.00 15.23 82 ASP D CA 1
ATOM 3938 C C . ASP D 1 91 ? 11.908 44.394 29.704 1.00 13.56 82 ASP D C 1
ATOM 3939 O O . ASP D 1 91 ? 11.038 44.067 28.939 1.00 13.12 82 ASP D O 1
ATOM 3944 N N A ILE D 1 92 ? 13.167 44.537 29.248 0.50 13.63 83 ILE D N 1
ATOM 3945 N N B ILE D 1 92 ? 13.182 44.450 29.389 0.50 14.55 83 ILE D N 1
ATOM 3946 C CA A ILE D 1 92 ? 13.442 44.232 27.809 0.50 12.15 83 ILE D CA 1
ATOM 3947 C CA B ILE D 1 92 ? 13.666 44.214 28.064 0.50 13.40 83 ILE D CA 1
ATOM 3948 C C A ILE D 1 92 ? 13.358 42.704 27.571 0.50 11.85 83 ILE D C 1
ATOM 3949 C C B ILE D 1 92 ? 13.397 42.749 27.637 0.50 12.82 83 ILE D C 1
ATOM 3950 O O A ILE D 1 92 ? 12.874 42.318 26.512 0.50 10.92 83 ILE D O 1
ATOM 3951 O O B ILE D 1 92 ? 12.886 42.444 26.542 0.50 12.10 83 ILE D O 1
ATOM 3960 N N . ARG D 1 93 ? 13.721 41.863 28.550 1.00 11.59 84 ARG D N 1
ATOM 3961 C CA . ARG D 1 93 ? 13.476 40.421 28.420 1.00 11.59 84 ARG D CA 1
ATOM 3962 C C . ARG D 1 93 ? 12.009 40.164 28.290 1.00 11.58 84 ARG D C 1
ATOM 3963 O O . ARG D 1 93 ? 11.593 39.403 27.408 1.00 11.23 84 ARG D O 1
ATOM 3971 N N . LYS D 1 94 ? 11.181 40.764 29.139 1.00 11.58 85 LYS D N 1
ATOM 3972 C CA . LYS D 1 94 ? 9.751 40.567 29.009 1.00 12.06 85 LYS D CA 1
ATOM 3973 C C . LYS D 1 94 ? 9.224 40.952 27.622 1.00 11.34 85 LYS D C 1
ATOM 3974 O O . LYS D 1 94 ? 8.414 40.223 26.994 1.00 12.13 85 LYS D O 1
ATOM 3980 N N . ALA D 1 95 ? 9.698 42.054 27.061 1.00 10.50 86 ALA D N 1
ATOM 3981 C CA . ALA D 1 95 ? 9.305 42.464 25.705 1.00 10.88 86 ALA D CA 1
ATOM 3982 C C . ALA D 1 95 ? 9.812 41.454 24.660 1.00 11.90 86 ALA D C 1
ATOM 3983 O O . ALA D 1 95 ? 9.122 41.153 23.680 1.00 13.12 86 ALA D O 1
ATOM 3985 N N . TRP D 1 96 ? 11.009 40.924 24.864 1.00 10.59 87 TRP D N 1
ATOM 3986 C CA . TRP D 1 96 ? 11.553 39.919 23.932 1.00 10.68 87 TRP D CA 1
ATOM 3987 C C . TRP D 1 96 ? 10.663 38.670 23.960 1.00 10.99 87 TRP D C 1
ATOM 3988 O O . TRP D 1 96 ? 10.324 38.121 22.887 1.00 11.42 87 TRP D O 1
ATOM 3999 N N . PHE D 1 97 ? 10.216 38.279 25.136 1.00 10.51 88 PHE D N 1
ATOM 4000 C CA . PHE D 1 97 ? 9.307 37.126 25.264 1.00 11.34 88 PHE D CA 1
ATOM 4001 C C . PHE D 1 97 ? 7.943 37.402 24.594 1.00 11.77 88 PHE D C 1
ATOM 4002 O O . PHE D 1 97 ? 7.337 36.462 24.100 1.00 13.11 88 PHE D O 1
ATOM 4010 N N . GLU D 1 98 ? 7.482 38.653 24.542 1.00 12.17 89 GLU D N 1
ATOM 4011 C CA . GLU D 1 98 ? 6.254 38.939 23.784 1.00 13.02 89 GLU D CA 1
ATOM 4012 C C . GLU D 1 98 ? 6.472 38.661 22.312 1.00 13.63 89 GLU D C 1
ATOM 4013 O O . GLU D 1 98 ? 5.561 38.156 21.637 1.00 15.52 89 GLU D O 1
ATOM 4019 N N . HIS D 1 99 ? 7.662 38.998 21.775 1.00 11.89 90 HIS D N 1
ATOM 4020 C CA . HIS D 1 99 ? 7.975 38.584 20.414 1.00 12.20 90 HIS D CA 1
ATOM 4021 C C . HIS D 1 99 ? 7.987 37.081 20.257 1.00 12.59 90 HIS D C 1
ATOM 4022 O O . HIS D 1 99 ? 7.472 36.517 19.244 1.00 11.93 90 HIS D O 1
ATOM 4029 N N . GLY D 1 100 ? 8.564 36.378 21.222 1.00 12.32 91 GLY D N 1
ATOM 4030 C CA . GLY D 1 100 ? 8.450 34.934 21.270 1.00 11.86 91 GLY D CA 1
ATOM 4031 C C . GLY D 1 100 ? 7.052 34.392 21.161 1.00 12.94 91 GLY D C 1
ATOM 4032 O O . GLY D 1 100 ? 6.819 33.370 20.472 1.00 13.59 91 GLY D O 1
ATOM 4033 N N . LYS D 1 101 ? 6.098 35.034 21.821 1.00 14.60 92 LYS D N 1
ATOM 4034 C CA . LYS D 1 101 ? 4.717 34.533 21.739 1.00 15.93 92 LYS D CA 1
ATOM 4035 C C . LYS D 1 101 ? 4.166 34.628 20.348 1.00 16.07 92 LYS D C 1
ATOM 4036 O O . LYS D 1 101 ? 3.260 33.828 19.947 1.00 18.51 92 LYS D O 1
ATOM 4042 N N . TYR D 1 102 ? 4.659 35.574 19.578 1.00 15.10 93 TYR D N 1
ATOM 4043 C CA . TYR D 1 102 ? 4.232 35.773 18.200 1.00 16.24 93 TYR D CA 1
ATOM 4044 C C . TYR D 1 102 ? 4.773 34.662 17.271 1.00 15.45 93 TYR D C 1
ATOM 4045 O O . TYR D 1 102 ? 4.057 34.168 16.378 1.00 17.35 93 TYR D O 1
ATOM 4054 N N . PHE D 1 103 ? 6.056 34.289 17.369 1.00 12.18 94 PHE D N 1
ATOM 4055 C CA . PHE D 1 103 ? 6.604 33.342 16.360 1.00 11.99 94 PHE D CA 1
ATOM 4056 C C . PHE D 1 103 ? 6.915 31.926 16.856 1.00 10.38 94 PHE D C 1
ATOM 4057 O O . PHE D 1 103 ? 7.396 31.098 16.074 1.00 11.81 94 PHE D O 1
ATOM 4065 N N . ILE D 1 104 ? 6.692 31.675 18.150 1.00 9.97 95 ILE D N 1
ATOM 4066 C CA . ILE D 1 104 ? 6.911 30.362 18.730 1.00 10.73 95 ILE D CA 1
ATOM 4067 C C . ILE D 1 104 ? 5.542 29.774 19.110 1.00 12.24 95 ILE D C 1
ATOM 4068 O O . ILE D 1 104 ? 4.929 30.239 20.099 1.00 13.89 95 ILE D O 1
ATOM 4073 N N . GLY D 1 105 ? 5.126 28.746 18.406 1.00 11.36 96 GLY D N 1
ATOM 4074 C CA . GLY D 1 105 ? 3.828 28.063 18.675 1.00 12.52 96 GLY D CA 1
ATOM 4075 C C . GLY D 1 105 ? 3.934 27.175 19.896 1.00 13.11 96 GLY D C 1
ATOM 4076 O O . GLY D 1 105 ? 2.968 27.111 20.698 1.00 15.07 96 GLY D O 1
ATOM 4077 N N . GLN D 1 106 ? 5.016 26.415 20.065 1.00 12.56 97 GLN D N 1
ATOM 4078 C CA . GLN D 1 106 ? 5.190 25.488 21.172 1.00 12.61 97 GLN D CA 1
ATOM 4079 C C . GLN D 1 106 ? 6.682 25.495 21.488 1.00 12.41 97 GLN D C 1
ATOM 4080 O O . GLN D 1 106 ? 7.514 25.638 20.566 1.00 12.16 97 GLN D O 1
ATOM 4086 N N A LEU D 1 107 ? 7.028 25.292 22.755 0.50 11.88 98 LEU D N 1
ATOM 4087 N N B LEU D 1 107 ? 7.024 25.289 22.760 0.50 12.54 98 LEU D N 1
ATOM 4088 C CA A LEU D 1 107 ? 8.434 25.366 23.200 0.50 12.17 98 LEU D CA 1
ATOM 4089 C CA B LEU D 1 107 ? 8.410 25.436 23.264 0.50 13.44 98 LEU D CA 1
ATOM 4090 C C A LEU D 1 107 ? 8.708 24.359 24.272 0.50 12.49 98 LEU D C 1
ATOM 4091 C C B LEU D 1 107 ? 8.694 24.340 24.270 0.50 13.23 98 LEU D C 1
ATOM 4092 O O A LEU D 1 107 ? 7.901 24.192 25.188 0.50 13.38 98 LEU D O 1
ATOM 4093 O O B LEU D 1 107 ? 7.855 24.064 25.127 0.50 14.28 98 LEU D O 1
ATOM 4102 N N . LYS D 1 108 ? 9.863 23.694 24.185 1.00 11.67 99 LYS D N 1
ATOM 4103 C CA . LYS D 1 108 ? 10.343 22.797 25.226 1.00 13.14 99 LYS D CA 1
ATOM 4104 C C . LYS D 1 108 ? 11.720 23.306 25.740 1.00 12.01 99 LYS D C 1
ATOM 4105 O O . LYS D 1 108 ? 12.680 23.281 24.961 1.00 11.57 99 LYS D O 1
ATOM 4111 N N . PRO D 1 109 ? 11.858 23.736 27.010 1.00 11.29 100 PRO D N 1
ATOM 4112 C CA . PRO D 1 109 ? 13.182 24.098 27.576 1.00 12.20 100 PRO D CA 1
ATOM 4113 C C . PRO D 1 109 ? 13.840 22.940 28.261 1.00 11.11 100 PRO D C 1
ATOM 4114 O O . PRO D 1 109 ? 13.174 22.093 28.905 1.00 12.58 100 PRO D O 1
ATOM 4118 N N . PHE D 1 110 ? 15.175 22.910 28.151 1.00 9.20 101 PHE D N 1
ATOM 4119 C CA . PHE D 1 110 ? 16.000 21.941 28.890 1.00 9.41 101 PHE D CA 1
ATOM 4120 C C . PHE D 1 110 ? 17.086 22.716 29.587 1.00 10.38 101 PHE D C 1
ATOM 4121 O O . PHE D 1 110 ? 17.972 23.311 28.934 1.00 11.18 101 PHE D O 1
ATOM 4129 N N . VAL D 1 111 ? 17.138 22.691 30.917 1.00 10.18 102 VAL D N 1
ATOM 4130 C CA . VAL D 1 111 ? 18.285 23.265 31.645 1.00 10.24 102 VAL D CA 1
ATOM 4131 C C . VAL D 1 111 ? 19.353 22.204 31.663 1.00 9.98 102 VAL D C 1
ATOM 4132 O O . VAL D 1 111 ? 19.065 21.072 32.031 1.00 11.97 102 VAL D O 1
ATOM 4136 N N . THR D 1 112 ? 20.541 22.500 31.192 1.00 10.33 103 THR D N 1
ATOM 4137 C CA . THR D 1 112 ? 21.576 21.467 31.060 1.00 10.32 103 THR D CA 1
ATOM 4138 C C . THR D 1 112 ? 22.608 21.534 32.181 1.00 13.18 103 THR D C 1
ATOM 4139 O O . THR D 1 112 ? 22.693 22.518 32.929 1.00 14.29 103 THR D O 1
ATOM 4143 N N . GLU D 1 113 ? 23.403 20.481 32.297 1.00 12.13 104 GLU D N 1
ATOM 4144 C CA . GLU D 1 113 ? 24.465 20.422 33.287 1.00 14.01 104 GLU D CA 1
ATOM 4145 C C . GLU D 1 113 ? 25.717 19.916 32.573 1.00 12.86 104 GLU D C 1
ATOM 4146 O O . GLU D 1 113 ? 25.666 18.933 31.836 1.00 11.63 104 GLU D O 1
ATOM 4152 N N . GLU D 1 114 ? 26.853 20.597 32.764 1.00 15.21 105 GLU D N 1
ATOM 4153 C CA . GLU D 1 114 ? 28.128 20.146 32.197 1.00 16.00 105 GLU D CA 1
ATOM 4154 C C . GLU D 1 114 ? 28.640 18.908 32.901 1.00 16.84 105 GLU D C 1
ATOM 4155 O O . GLU D 1 114 ? 28.416 18.710 34.107 1.00 17.99 105 GLU D O 1
ATOM 4161 N N . LEU D 1 115 ? 29.333 18.103 32.111 1.00 17.85 106 LEU D N 1
ATOM 4162 C CA . LEU D 1 115 ? 29.884 16.817 32.601 1.00 20.49 106 LEU D CA 1
ATOM 4163 C C . LEU D 1 115 ? 31.404 16.803 32.569 1.00 23.53 106 LEU D C 1
ATOM 4164 O O . LEU D 1 115 ? 32.053 16.017 33.284 1.00 23.28 106 LEU D O 1
ATOM 4169 N N . VAL D 1 116 ? 31.971 17.684 31.754 1.00 24.75 107 VAL D N 1
ATOM 4170 C CA . VAL D 1 116 ? 33.366 17.683 31.435 1.00 27.86 107 VAL D CA 1
ATOM 4171 C C . VAL D 1 116 ? 33.834 19.124 31.468 1.00 28.91 107 VAL D C 1
ATOM 4172 O O . VAL D 1 116 ? 35.013 19.431 31.610 1.00 30.77 107 VAL D O 1
#

GO terms:
  GO:0047469 4-carboxymethyl-4-methylbutenolide mutase activity (F, EXP)

Secondary structure (DSSP, 8-state):
-HHHHHHTSEEEEEEEE--TTS-HHHHHHHHHHHHHHTTT-TT-SEEEEEEEEE-----SSPBPP-----EEEEEEESSHHHHHHHHH-HHHHHHHHHHHHH-SEEEEEEEEE--/-HHHHHHHTSEEEEEEEE--TTS-HHHHHHHHHHHHHHHTT-TT--EEEEEEEEE-----SSPBPP-----EEEEEEESSHHHHHHHHH-HHHHHHHHHHHHH-SEEEEEEEE---/--PPEEEEEEEE--TTS-HHHHHHHHHHHHHHTTT-TT-SEEEEEEEEE-----SSPB-------EEEEEEESSHHHHHHHHH-HHHHHHHHHHHHH-SEEEEEEEEE--/-PPEEEEEEEE--TTS-HHHHHHHHHHHHHHTTT-TT-SEEEEEEEEE-----SSPBPP-----EEEEEEESSHHHHHHHHH-HHHHHHHHHHHHH-SEEEEEEEEE--